Protein AF-0000000072905375 (afdb_homodimer)

pLDDT: mean 96.93, std 2.74, range [77.75, 98.88]

Secondary structure (DSSP, 8-state):
--EEEEEEE-SSEEEEEEEETT--EEEEEEEE--GGG-HHHHHHHHHHHHHHHHHHTT--GGGEEEEEEEESS-EETTTEE---SS----SSEEHHHHHHHHH-S-EEEEEHHHHHHHHHHHTSTTTT-SSEEEEEESSSEEEEEEETTEE---SSS-TT-GGGSBSBTT-SB-TTS-BSBHHHHHSHHHHHHHHHHHHHH---SHHHHHHTTS---HHHHHHHHHTT-HHHHHHHHHHHHHHHHHHHHHHHHH--SEEEEESGGGGGTHHHHHHHHHHGGGTS-HHHHTT-EEEE-SSGGGHHHHHHHHHHHHHHHT-/--EEEEEEE-SSEEEEEEEETT--EEEEEEEE--GGG-HHHHHHHHHHHHHHHHHHTT--GGGEEEEEEEESS-EETTTEE---SS----SSEEHHHHHHHHH-S-EEEEEHHHHHHHHHHHHSTTTT-SSEEEEEESSSEEEEEEETTEE---SSS-TT-GGGSBSBTT-SB-TTS-BSBHHHHHSHHHHHHHHHHHHHH---SHHHHHHTTS---HHHHHHHHHTT-HHHHHHHHHHHHHHHHHHHHHHHHH--SEEEEESGGGGGTHHHHHHHHHHGGGTS-HHHHTT-EEEE-SSGGGHHHHHHHHHHHHHHHT-

Radius of gyration: 26.28 Å; Cα contacts (8 Å, |Δi|>4): 1559; chains: 2; bounding box: 64×67×65 Å

Solvent-accessible surface area (backbone atoms only — not comparable to full-atom values): 30778 Å² total; per-residue (Å²): 122,54,28,23,27,6,28,22,49,41,81,61,44,26,39,37,30,33,23,39,87,87,67,48,77,74,49,72,52,76,44,74,31,57,46,88,69,30,65,69,56,32,45,49,50,53,46,52,51,50,52,50,52,37,50,74,68,71,48,60,70,84,36,44,63,28,26,9,32,12,32,60,35,27,26,36,93,32,30,28,30,51,42,48,80,83,44,90,55,72,59,62,34,57,53,24,60,57,46,24,72,73,65,74,38,60,44,35,37,35,28,32,46,41,17,27,31,43,13,24,34,68,77,31,69,38,45,89,60,40,27,36,38,24,37,36,29,26,77,44,35,40,25,15,36,27,47,90,65,37,75,44,42,42,67,65,16,45,20,16,38,49,23,51,21,54,56,36,78,78,43,53,72,26,96,86,73,42,43,7,19,35,22,36,49,52,7,33,51,19,37,16,50,52,50,48,59,50,44,74,78,52,64,88,45,59,52,45,64,73,35,70,95,51,84,62,43,39,65,51,39,52,53,28,25,76,71,64,25,64,68,33,37,53,51,50,53,53,32,31,44,52,43,12,46,51,54,17,36,52,36,23,37,45,13,34,40,33,37,32,38,27,48,68,57,48,69,58,40,62,77,48,52,55,45,24,65,59,47,20,66,73,45,33,54,68,72,52,56,62,81,47,43,81,41,63,50,69,51,66,92,47,17,28,25,48,3,5,16,47,52,20,52,53,55,62,70,73,104,123,55,30,24,27,6,27,22,52,41,80,63,41,26,38,38,31,34,24,39,86,86,66,50,77,77,47,72,52,74,44,73,30,58,48,88,70,30,65,70,55,30,44,49,51,53,44,52,51,49,51,51,52,38,51,73,68,71,47,59,71,84,36,44,63,28,27,10,33,12,33,61,33,28,26,37,95,34,31,27,30,50,42,48,81,82,44,91,54,70,60,63,35,57,53,23,60,58,47,24,71,72,65,73,37,59,43,33,35,34,28,32,45,40,16,26,30,42,14,24,35,69,76,30,67,38,46,92,60,40,27,36,39,23,36,36,28,26,77,43,34,39,24,15,38,28,48,90,65,35,75,44,41,42,67,64,16,46,20,15,38,50,24,50,21,54,55,35,78,79,43,51,71,25,96,87,72,41,44,8,20,34,22,37,48,52,6,34,49,20,38,17,50,54,50,48,60,49,43,74,78,53,62,88,45,57,51,43,65,73,35,68,94,49,83,62,45,38,66,50,39,51,54,28,26,76,72,64,24,64,70,32,39,52,51,50,53,54,32,32,46,50,43,12,46,53,52,18,35,51,37,24,36,44,13,34,40,31,37,33,36,28,48,69,58,48,71,60,39,63,76,48,54,53,45,24,63,59,49,20,65,74,45,32,55,69,72,53,56,64,80,47,42,79,40,63,51,68,50,66,91,48,17,28,25,47,3,6,16,46,51,20,52,54,55,62,69,73,105

Organism: NCBI:txid187101

Foldseek 3Di:
DAKFKFWEQDPFKIKIFIAHPLLDTQDIDMDTQPLVVDLLVSLQVVLVVNVVVCVVSVHDLVRYAEFFYAAQAFDPPQFFGQDHPRHPYDGRHRSQVSNCVRSVHGYGYAHLQQLLQLLCCRPWDNPPFQFEWEWAAELFIFIWTGHNNHTDLDDRRCPGVLQADAPDQQDPADPVGHHRGLRCCAHFNNLQVVLVVVCVPPCPWVLNVVQVPHRRTLVSLLVRVVVPIPSSLVSLLRNLLSVLQSVQVVCQVRLGLEYEYHYDNCVSPPSNQVSSLVNNCVHHDPVSNVNYYYYYIDCHPCSSRSSRRSVTVVVVVVD/DAKFKFWEQDPFKIKIFIAHPLLDTQDIDMDGQPLVVDLLVSLLVVLVVNVVVCVVSVHDLVRYAEFFYAAQAFDPPQFFGQDHPRHPYDGRHRSQVSNCVRSVHGYGYAHLQQLLQLLCCRPWDNPPFQFEWEWAAELFIFIWTGHNNHTDLDDRRCPGVLQADAPDQQDPADPVGHHRGLRCCAHFNNLQVVLVVVCVPPCPWDLNVVQVPHRHTLVSLLVRVVVPIPSSLVSLLRNLLSVLQSVQVVCQVRLGLEYEYHYDNCVSPPSNVVSSLVNNCVHHDVVSNVNYYYYYIDCHPCSSRSSRRSVTVVVVVVD

Nearest PDB structures (foldseek):
  2qm1-assembly1_B  TM=9.467E-01  e=9.592E-36  Enterococcus faecalis V583
  3vov-assembly1_C  TM=9.037E-01  e=4.361E-28  Thermus thermophilus HB8
  2yhy-assembly1_A  TM=8.481E-01  e=1.557E-27  Homo sapiens
  2yhw-assembly1_A-2  TM=8.463E-01  e=4.923E-27  Homo sapiens
  3eo3-assembly2_C-2  TM=8.867E-01  e=1.082E-24  Homo sapiens

Sequence (638 aa):
MKYYGGIDLGGTNTKIGLLDEKGTLILKTNIKTSSEEGYEITVKRICEVLIHEIEAAEISMEDVVSFGVGIPGPVVKKKIVKFFANFPWGKNLNLAKEFEKYLKKPVYLDNDVNVITLGEVWTGAAKGYTDVLGLAIGTGIGAGVVANGKLISGKVGAGGEIGHIKLVANGALCGCGQKGCFEAYASATGIAREAQSRLEVNKNNLLYEMVQDRKVEAKDVFDAAKKGDAFALDIVESVTDKMALGISNVLNITDSQVVVIGGGVALAGDILFDRIKKKMKAYVLPPVLEGLEIKPAILGNDAGIYGAAYLSMLEEENKMKYYGGIDLGGTNTKIGLLDEKGTLILKTNIKTSSEEGYEITVKRICEVLIHEIEAAEISMEDVVSFGVGIPGPVVKKKIVKFFANFPWGKNLNLAKEFEKYLKKPVYLDNDVNVITLGEVWTGAAKGYTDVLGLAIGTGIGAGVVANGKLISGKVGAGGEIGHIKLVANGALCGCGQKGCFEAYASATGIAREAQSRLEVNKNNLLYEMVQDRKVEAKDVFDAAKKGDAFALDIVESVTDKMALGISNVLNITDSQVVVIGGGVALAGDILFDRIKKKMKAYVLPPVLEGLEIKPAILGNDAGIYGAAYLSMLEEENK

Structure (mmCIF, N/CA/C/O backbone):
data_AF-0000000072905375-model_v1
#
loop_
_entity.id
_entity.type
_entity.pdbx_description
1 polymer Glucokinase
#
loop_
_atom_site.group_PDB
_atom_site.id
_atom_site.type_symbol
_atom_site.label_atom_id
_atom_site.label_alt_id
_atom_site.label_comp_id
_atom_site.label_asym_id
_atom_site.label_entity_id
_atom_site.label_seq_id
_atom_site.pdbx_PDB_ins_code
_atom_site.Cartn_x
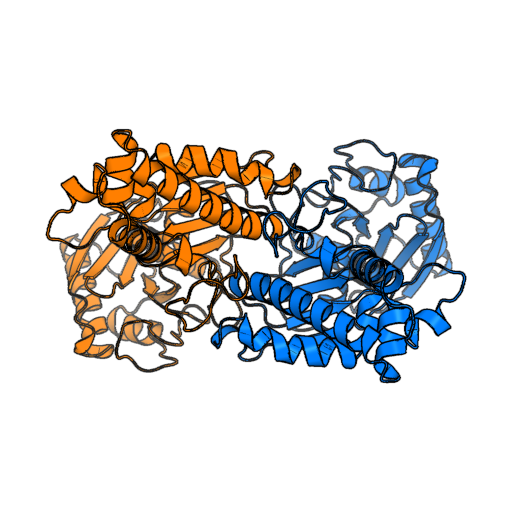_atom_site.Cartn_y
_atom_site.Cartn_z
_atom_site.occupancy
_atom_site.B_iso_or_equiv
_atom_site.auth_seq_id
_atom_site.auth_comp_id
_atom_site.auth_asym_id
_atom_site.auth_atom_id
_atom_site.pdbx_PDB_model_num
ATOM 1 N N . MET A 1 1 ? -28.266 -25.672 -5.695 1 89.19 1 MET A N 1
ATOM 2 C CA . MET A 1 1 ? -26.875 -25.375 -5.41 1 89.19 1 MET A CA 1
ATOM 3 C C . MET A 1 1 ? -26.328 -24.344 -6.391 1 89.19 1 MET A C 1
ATOM 5 O O . MET A 1 1 ? -26.734 -24.297 -7.551 1 89.19 1 MET A O 1
ATOM 9 N N . LYS A 1 2 ? -25.531 -23.344 -5.898 1 97.31 2 LYS A N 1
ATOM 10 C CA . LYS A 1 2 ? -24.953 -22.312 -6.758 1 97.31 2 LYS A CA 1
ATOM 11 C C . LYS A 1 2 ? -23.484 -22.609 -7.062 1 97.31 2 LYS A C 1
ATOM 13 O O . LYS A 1 2 ? -22.75 -23.062 -6.191 1 97.31 2 LYS A O 1
ATOM 18 N N . TYR A 1 3 ? -23.141 -22.422 -8.312 1 98.62 3 TYR A N 1
ATOM 19 C CA . TYR A 1 3 ? -21.766 -22.672 -8.742 1 98.62 3 TYR A CA 1
ATOM 20 C C . TYR A 1 3 ? -21.141 -21.406 -9.305 1 98.62 3 TYR A C 1
ATOM 22 O O . TYR A 1 3 ? -21.828 -20.516 -9.789 1 98.62 3 TYR A O 1
ATOM 30 N N . TYR A 1 4 ? -19.859 -21.375 -9.234 1 98.81 4 TYR A N 1
ATOM 31 C CA . TYR A 1 4 ? -19.047 -20.281 -9.75 1 98.81 4 TYR A CA 1
ATOM 32 C C . TYR A 1 4 ? -17.859 -20.812 -10.539 1 98.81 4 TYR A C 1
ATOM 34 O O . TYR A 1 4 ? -17.125 -21.688 -10.07 1 98.81 4 TYR A O 1
ATOM 42 N N . GLY A 1 5 ? -17.688 -20.297 -11.695 1 98.75 5 GLY A N 1
ATOM 43 C CA . GLY A 1 5 ? -16.578 -20.734 -12.539 1 98.75 5 GLY A CA 1
ATOM 44 C C . GLY A 1 5 ? -15.328 -19.906 -12.352 1 98.75 5 GLY A C 1
ATOM 45 O O . GLY A 1 5 ? -15.406 -18.688 -12.148 1 98.75 5 GLY A O 1
ATOM 46 N N . GLY A 1 6 ? -14.234 -20.562 -12.359 1 98.81 6 GLY A N 1
ATOM 47 C CA . GLY A 1 6 ? -12.938 -19.922 -12.266 1 98.81 6 GLY A CA 1
ATOM 48 C C . GLY A 1 6 ? -12.016 -20.266 -13.422 1 98.81 6 GLY A C 1
ATOM 49 O O . GLY A 1 6 ? -11.766 -21.438 -13.695 1 98.81 6 GLY A O 1
ATOM 50 N N . ILE A 1 7 ? -11.508 -19.234 -14.094 1 98.81 7 ILE A N 1
ATOM 51 C CA . ILE A 1 7 ? -10.57 -19.391 -15.211 1 98.81 7 ILE A CA 1
ATOM 52 C C . ILE A 1 7 ? -9.266 -18.672 -14.891 1 98.81 7 ILE A C 1
ATOM 54 O O . ILE A 1 7 ? -9.266 -17.469 -14.617 1 98.81 7 ILE A O 1
ATOM 58 N N . ASP A 1 8 ? -8.219 -19.391 -14.836 1 98.38 8 ASP A N 1
ATOM 59 C CA . ASP A 1 8 ? -6.867 -18.844 -14.68 1 98.38 8 ASP A CA 1
ATOM 60 C C . ASP A 1 8 ? -6.137 -18.812 -16.016 1 98.38 8 ASP A C 1
ATOM 62 O O . ASP A 1 8 ? -5.52 -19.797 -16.422 1 98.38 8 ASP A O 1
ATOM 66 N N . LEU A 1 9 ? -6.184 -17.688 -16.672 1 97.44 9 LEU A N 1
ATOM 67 C CA . LEU A 1 9 ? -5.629 -17.516 -18.016 1 97.44 9 LEU A CA 1
ATOM 68 C C . LEU A 1 9 ? -4.121 -17.297 -17.953 1 97.44 9 LEU A C 1
ATOM 70 O O . LEU A 1 9 ? -3.66 -16.188 -17.688 1 97.44 9 LEU A O 1
ATOM 74 N N . GLY A 1 10 ? -3.385 -18.359 -18.234 1 93.81 10 GLY A N 1
ATOM 75 C CA . GLY A 1 10 ? -1.934 -18.281 -18.25 1 93.81 10 GLY A CA 1
ATOM 76 C C . GLY A 1 10 ? -1.359 -18.109 -19.641 1 93.81 10 GLY A C 1
ATOM 77 O O . GLY A 1 10 ? -2.07 -18.266 -20.641 1 93.81 10 GLY A O 1
ATOM 78 N N . GLY A 1 11 ? -0.12 -17.797 -19.703 1 89.81 11 GLY A N 1
ATOM 79 C CA . GLY A 1 11 ? 0.541 -17.594 -20.984 1 89.81 11 GLY A CA 1
ATOM 80 C C . GLY A 1 11 ? 0.591 -18.844 -21.828 1 89.81 11 GLY A C 1
ATOM 81 O O . GLY A 1 11 ? 0.369 -18.797 -23.047 1 89.81 11 GLY A O 1
ATOM 82 N N . THR A 1 12 ? 0.852 -19.984 -21.234 1 91 12 THR A N 1
ATOM 83 C CA . THR A 1 12 ? 0.998 -21.25 -21.953 1 91 12 THR A CA 1
ATOM 84 C C . THR A 1 12 ? -0.234 -22.125 -21.75 1 91 12 THR A C 1
ATOM 86 O O . THR A 1 12 ? -0.741 -22.719 -22.703 1 91 12 THR A O 1
ATOM 89 N N . ASN A 1 13 ? -0.658 -22.188 -20.547 1 95.62 13 ASN A N 1
ATOM 90 C CA . ASN A 1 13 ? -1.812 -23.016 -20.203 1 95.62 13 ASN A CA 1
ATOM 91 C C . ASN A 1 13 ? -2.895 -22.203 -19.5 1 95.62 13 ASN A C 1
ATOM 93 O O . ASN A 1 13 ? -2.604 -21.188 -18.875 1 95.62 13 ASN A O 1
ATOM 97 N N . THR A 1 14 ? -4.062 -22.609 -19.672 1 97.88 14 THR A N 1
ATOM 98 C CA . THR A 1 14 ? -5.223 -22.062 -18.984 1 97.88 14 THR A CA 1
ATOM 99 C C . THR A 1 14 ? -5.898 -23.125 -18.125 1 97.88 14 THR A C 1
ATOM 101 O O . THR A 1 14 ? -6.215 -24.219 -18.609 1 97.88 14 THR A O 1
ATOM 104 N N . LYS A 1 15 ? -6.047 -22.797 -16.859 1 98.44 15 LYS A N 1
ATOM 105 C CA . LYS A 1 15 ? -6.746 -23.688 -15.945 1 98.44 15 LYS A CA 1
ATOM 106 C C . LYS A 1 15 ? -8.195 -23.25 -15.75 1 98.44 15 LYS A C 1
ATOM 108 O O . LYS A 1 15 ? -8.484 -22.062 -15.648 1 98.44 15 LYS A O 1
ATOM 113 N N . ILE A 1 16 ? -9.039 -24.203 -15.805 1 98.44 16 ILE A N 1
ATOM 114 C CA . ILE A 1 16 ? -10.477 -23.953 -15.734 1 98.44 16 ILE A CA 1
ATOM 115 C C . ILE A 1 16 ? -11.094 -24.828 -14.641 1 98.44 16 ILE A C 1
ATOM 117 O O . ILE A 1 16 ? -10.734 -26 -14.492 1 98.44 16 ILE A O 1
ATOM 121 N N . GLY A 1 17 ? -12 -24.188 -13.859 1 98.44 17 GLY A N 1
ATOM 122 C CA . GLY A 1 17 ? -12.68 -24.969 -12.836 1 98.44 17 GLY A CA 1
ATOM 123 C C . GLY A 1 17 ? -14.039 -24.422 -12.469 1 98.44 17 GLY A C 1
ATOM 124 O O . GLY A 1 17 ? -14.438 -23.344 -12.945 1 98.44 17 GLY A O 1
ATOM 125 N N . LEU A 1 18 ? -14.789 -25.219 -11.805 1 98.75 18 LEU A N 1
ATOM 126 C CA . LEU A 1 18 ? -16.094 -24.875 -11.258 1 98.75 18 LEU A CA 1
ATOM 127 C C . LEU A 1 18 ? -16.172 -25.203 -9.766 1 98.75 18 LEU A C 1
ATOM 129 O O . LEU A 1 18 ? -15.75 -26.297 -9.352 1 98.75 18 LEU A O 1
ATOM 133 N N . LEU A 1 19 ? -16.594 -24.234 -9 1 98.75 19 LEU A N 1
ATOM 134 C CA . LEU A 1 19 ? -16.688 -24.422 -7.562 1 98.75 19 LEU A CA 1
ATOM 135 C C . LEU A 1 19 ? -18.094 -24.141 -7.066 1 98.75 19 LEU A C 1
ATOM 137 O O . LEU A 1 19 ? -18.828 -23.359 -7.684 1 98.75 19 LEU A O 1
ATOM 141 N N . ASP A 1 20 ? -18.453 -24.75 -5.922 1 98.25 20 ASP A N 1
ATOM 142 C CA . ASP A 1 20 ? -19.719 -24.391 -5.293 1 98.25 20 ASP A CA 1
ATOM 143 C C . ASP A 1 20 ? -19.516 -23.25 -4.293 1 98.25 20 ASP A C 1
ATOM 145 O O . ASP A 1 20 ? -18.422 -22.703 -4.168 1 98.25 20 ASP A O 1
ATOM 149 N N . GLU A 1 21 ? -20.578 -22.828 -3.645 1 96.75 21 GLU A N 1
ATOM 150 C CA . GLU A 1 21 ? -20.578 -21.641 -2.787 1 96.75 21 GLU A CA 1
ATOM 151 C C . GLU A 1 21 ? -19.703 -21.859 -1.554 1 96.75 21 GLU A C 1
ATOM 153 O O . GLU A 1 21 ? -19.359 -20.891 -0.865 1 96.75 21 GLU A O 1
ATOM 158 N N . LYS A 1 22 ? -19.375 -23.125 -1.278 1 96.31 22 LYS A N 1
ATOM 159 C CA . LYS A 1 22 ? -18.562 -23.453 -0.106 1 96.31 22 LYS A CA 1
ATOM 160 C C . LYS A 1 22 ? -17.078 -23.562 -0.473 1 96.31 22 LYS A C 1
ATOM 162 O O . LYS A 1 22 ? -16.234 -23.734 0.402 1 96.31 22 LYS A O 1
ATOM 167 N N . GLY A 1 23 ? -16.766 -23.5 -1.81 1 97.69 23 GLY A N 1
ATOM 168 C CA . GLY A 1 23 ? -15.383 -23.578 -2.25 1 97.69 23 GLY A CA 1
ATOM 169 C C . GLY A 1 23 ? -14.945 -24.984 -2.609 1 97.69 23 GLY A C 1
ATOM 170 O O . GLY A 1 23 ? -13.75 -25.281 -2.689 1 97.69 23 GLY A O 1
ATOM 171 N N . THR A 1 24 ? -15.883 -25.859 -2.734 1 97.56 24 THR A N 1
ATOM 172 C CA . THR A 1 24 ? -15.562 -27.203 -3.184 1 97.56 24 THR A CA 1
ATOM 173 C C . THR A 1 24 ? -15.336 -27.234 -4.691 1 97.56 24 THR A C 1
ATOM 175 O O . THR A 1 24 ? -16.188 -26.797 -5.465 1 97.56 24 THR A O 1
ATOM 178 N N . LEU A 1 25 ? -14.227 -27.781 -5.09 1 98 25 LEU A N 1
ATOM 179 C CA . LEU A 1 25 ? -13.898 -27.906 -6.504 1 98 25 LEU A CA 1
ATOM 180 C C . LEU A 1 25 ? -14.68 -29.062 -7.141 1 98 25 LEU A C 1
ATOM 182 O O . LEU A 1 25 ? -14.5 -30.219 -6.766 1 98 25 LEU A O 1
ATOM 186 N N . ILE A 1 26 ? -15.539 -28.766 -8.07 1 98.06 26 ILE A N 1
ATOM 187 C CA . ILE A 1 26 ? -16.438 -29.734 -8.68 1 98.06 26 ILE A CA 1
ATOM 188 C C . ILE A 1 26 ? -15.781 -30.344 -9.922 1 98.06 26 ILE A C 1
ATOM 190 O O . ILE A 1 26 ? -15.914 -31.547 -10.172 1 98.06 26 ILE A O 1
ATOM 194 N N . LEU A 1 27 ? -15.141 -29.547 -10.703 1 97.62 27 LEU A N 1
ATOM 195 C CA . LEU A 1 27 ? -14.406 -30 -11.875 1 97.62 27 LEU A CA 1
ATOM 196 C C . LEU A 1 27 ? -13.219 -29.094 -12.164 1 97.62 27 LEU A C 1
ATOM 198 O O . LEU A 1 27 ? -13.188 -27.953 -11.703 1 97.62 27 LEU A O 1
ATOM 202 N N . LYS A 1 28 ? -12.328 -29.609 -12.797 1 98 28 LYS A N 1
ATOM 203 C CA . LYS A 1 28 ? -11.133 -28.891 -13.219 1 98 28 LYS A CA 1
ATOM 204 C C . LYS A 1 28 ? -10.555 -29.484 -14.508 1 98 28 LYS A C 1
ATOM 206 O O . LYS A 1 28 ? -10.594 -30.688 -14.711 1 98 28 LYS A O 1
ATOM 211 N N . THR A 1 29 ? -10.07 -28.656 -15.328 1 97.62 29 THR A N 1
ATOM 212 C CA . THR A 1 29 ? -9.375 -29.078 -16.547 1 97.62 29 THR A CA 1
ATOM 213 C C . THR A 1 29 ? -8.312 -28.047 -16.922 1 97.62 29 THR A C 1
ATOM 215 O O . THR A 1 29 ? -8.234 -26.969 -16.344 1 97.62 29 THR A O 1
ATOM 218 N N . ASN A 1 30 ? -7.41 -28.469 -17.719 1 97.81 30 ASN A N 1
ATOM 219 C CA . ASN A 1 30 ? -6.301 -27.656 -18.203 1 97.81 30 ASN A CA 1
ATOM 220 C C . ASN A 1 30 ? -6.152 -27.766 -19.719 1 97.81 30 ASN A C 1
ATOM 222 O O . ASN A 1 30 ? -6.164 -28.859 -20.266 1 97.81 30 ASN A O 1
ATOM 226 N N . ILE A 1 31 ? -6.062 -26.625 -20.344 1 97.88 31 ILE A N 1
ATOM 227 C CA . ILE A 1 31 ? -5.906 -26.625 -21.797 1 97.88 31 ILE A CA 1
ATOM 228 C C . ILE A 1 31 ? -4.762 -25.688 -22.188 1 97.88 31 ILE A C 1
ATOM 230 O O . ILE A 1 31 ? -4.348 -24.844 -21.406 1 97.88 31 ILE A O 1
ATOM 234 N N . LYS A 1 32 ? -4.27 -25.844 -23.391 1 97.44 32 LYS A N 1
ATOM 235 C CA . LYS A 1 32 ? -3.307 -24.891 -23.938 1 97.44 32 LYS A CA 1
ATOM 236 C C . LYS A 1 32 ? -3.967 -23.531 -24.203 1 97.44 32 LYS A C 1
ATOM 238 O O . LYS A 1 32 ? -5.098 -23.484 -24.688 1 97.44 32 LYS A O 1
ATOM 243 N N . THR A 1 33 ? -3.365 -22.453 -23.875 1 95.75 33 THR A N 1
ATOM 244 C CA . THR A 1 33 ? -3.938 -21.125 -24.062 1 95.75 33 THR A CA 1
ATOM 245 C C . THR A 1 33 ? -4.031 -20.797 -25.547 1 95.75 33 THR A C 1
ATOM 247 O O . THR A 1 33 ? -5.082 -20.344 -26.016 1 95.75 33 THR A O 1
ATOM 250 N N . SER A 1 34 ? -2.953 -21.031 -26.344 1 95.31 34 SER A N 1
ATOM 251 C CA . SER A 1 34 ? -2.855 -20.75 -27.766 1 95.31 34 SER A CA 1
ATOM 252 C C . SER A 1 34 ? -3.268 -19.312 -28.078 1 95.31 34 SER A C 1
ATOM 254 O O . SER A 1 34 ? -4.113 -19.094 -28.953 1 95.31 34 SER A O 1
ATOM 256 N N . SER A 1 35 ? -2.643 -18.391 -27.344 1 94.12 35 SER A N 1
ATOM 257 C CA . SER A 1 35 ? -3.016 -16.984 -27.453 1 94.12 35 SER A CA 1
ATOM 258 C C . SER A 1 35 ? -2.693 -16.438 -28.844 1 94.12 35 SER A C 1
ATOM 260 O O . SER A 1 35 ? -3.26 -15.43 -29.25 1 94.12 35 SER A O 1
ATOM 262 N N . GLU A 1 36 ? -1.803 -17.078 -29.484 1 94.62 36 GLU A N 1
ATOM 263 C CA . GLU A 1 36 ? -1.377 -16.656 -30.812 1 94.62 36 GLU A CA 1
ATOM 264 C C . GLU A 1 36 ? -2.535 -16.688 -31.797 1 94.62 36 GLU A C 1
ATOM 266 O O . GLU A 1 36 ? -2.484 -16.047 -32.844 1 94.62 36 GLU A O 1
ATOM 271 N N . GLU A 1 37 ? -3.553 -17.406 -31.5 1 96.38 37 GLU A N 1
ATOM 272 C CA . GLU A 1 37 ? -4.699 -17.531 -32.375 1 96.38 37 GLU A CA 1
ATOM 273 C C . GLU A 1 37 ? -5.629 -16.328 -32.281 1 96.38 37 GLU A C 1
ATOM 275 O O . GLU A 1 37 ? -6.594 -16.203 -33.031 1 96.38 37 GLU A O 1
ATOM 280 N N . GLY A 1 38 ? -5.344 -15.453 -31.328 1 96.38 38 GLY A N 1
ATOM 281 C CA . GLY A 1 38 ? -6.195 -14.305 -31.094 1 96.38 38 GLY A CA 1
ATOM 282 C C . GLY A 1 38 ? -7.145 -14.492 -29.922 1 96.38 38 GLY A C 1
ATOM 283 O O . GLY A 1 38 ? -7.469 -15.625 -29.562 1 96.38 38 GLY A O 1
ATOM 284 N N . TYR A 1 39 ? -7.637 -13.344 -29.359 1 97.25 39 TYR A N 1
ATOM 285 C CA . TYR A 1 39 ? -8.406 -13.438 -28.125 1 97.25 39 TYR A CA 1
ATOM 286 C C . TYR A 1 39 ? -9.781 -14.031 -28.375 1 97.25 39 TYR A C 1
ATOM 288 O O . TYR A 1 39 ? -10.305 -14.789 -27.547 1 97.25 39 TYR A O 1
ATOM 296 N N . GLU A 1 40 ? -10.406 -13.758 -29.531 1 97.94 40 GLU A N 1
ATOM 297 C CA . GLU A 1 40 ? -11.742 -14.266 -29.828 1 97.94 40 GLU A CA 1
ATOM 298 C C . GLU A 1 40 ? -11.75 -15.797 -29.875 1 97.94 40 GLU A C 1
ATOM 300 O O . GLU A 1 40 ? -12.602 -16.438 -29.266 1 97.94 40 GLU A O 1
ATOM 305 N N . ILE A 1 41 ? -10.781 -16.297 -30.609 1 98.06 41 ILE A N 1
ATOM 306 C CA . ILE A 1 41 ? -10.68 -17.734 -30.781 1 98.06 41 ILE A CA 1
ATOM 307 C C . ILE A 1 41 ? -10.336 -18.391 -29.438 1 98.06 41 ILE A C 1
ATOM 309 O O . ILE A 1 41 ? -10.914 -19.422 -29.078 1 98.06 41 ILE A O 1
ATOM 313 N N . THR A 1 42 ? -9.398 -17.844 -28.75 1 98.06 42 THR A N 1
ATOM 314 C CA . THR A 1 42 ? -8.961 -18.375 -27.469 1 98.06 42 THR A CA 1
ATOM 315 C C . THR A 1 42 ? -10.117 -18.406 -26.469 1 98.06 42 THR A C 1
ATOM 317 O O . THR A 1 42 ? -10.367 -19.438 -25.828 1 98.06 42 THR A O 1
ATOM 320 N N . VAL A 1 43 ? -10.844 -17.312 -26.375 1 98.44 43 VAL A N 1
ATOM 321 C CA . VAL A 1 43 ? -11.953 -17.203 -25.438 1 98.44 43 VAL A CA 1
ATOM 322 C C . VAL A 1 43 ? -13.047 -18.203 -25.812 1 98.44 43 VAL A C 1
ATOM 324 O O . VAL A 1 43 ? -13.602 -18.875 -24.938 1 98.44 43 VAL A O 1
ATOM 327 N N . LYS A 1 44 ? -13.359 -18.266 -27.062 1 98.56 44 LYS A N 1
ATOM 328 C CA . LYS A 1 44 ? -14.359 -19.219 -27.531 1 98.56 44 LYS A CA 1
ATOM 329 C C . LYS A 1 44 ? -14 -20.641 -27.125 1 98.56 44 LYS A C 1
ATOM 331 O O . LYS A 1 44 ? -14.836 -21.375 -26.609 1 98.56 44 LYS A O 1
ATOM 336 N N . ARG A 1 45 ? -12.789 -20.969 -27.375 1 98.44 45 ARG A N 1
ATOM 337 C CA . ARG A 1 45 ? -12.32 -22.312 -27.062 1 98.44 45 ARG A CA 1
ATOM 338 C C . ARG A 1 45 ? -12.43 -22.594 -25.562 1 98.44 45 ARG A C 1
ATOM 340 O O . ARG A 1 45 ? -12.906 -23.656 -25.156 1 98.44 45 ARG A O 1
ATOM 347 N N . ILE A 1 46 ? -11.977 -21.672 -24.75 1 98.5 46 ILE A N 1
ATOM 348 C CA . ILE A 1 46 ? -12.039 -21.797 -23.297 1 98.5 46 ILE A CA 1
ATOM 349 C C . ILE A 1 46 ? -13.484 -22.016 -22.859 1 98.5 46 ILE A C 1
ATOM 351 O O . ILE A 1 46 ? -13.781 -22.906 -22.078 1 98.5 46 ILE A O 1
ATOM 355 N N . CYS A 1 47 ? -14.359 -21.219 -23.406 1 98.62 47 CYS A N 1
ATOM 356 C CA . CYS A 1 47 ? -15.773 -21.297 -23.047 1 98.62 47 CYS A CA 1
ATOM 357 C C . CYS A 1 47 ? -16.375 -22.625 -23.469 1 98.62 47 CYS A C 1
ATOM 359 O O . CYS A 1 47 ? -17.141 -23.219 -22.703 1 98.62 47 CYS A O 1
ATOM 361 N N . GLU A 1 48 ? -16.047 -23.047 -24.656 1 98.44 48 GLU A N 1
ATOM 362 C CA . GLU A 1 48 ? -16.578 -24.312 -25.156 1 98.44 48 GLU A CA 1
ATOM 363 C C . GLU A 1 48 ? -16.156 -25.469 -24.266 1 98.44 48 GLU A C 1
ATOM 365 O O . GLU A 1 48 ? -16.953 -26.359 -23.969 1 98.44 48 GLU A O 1
ATOM 370 N N . VAL A 1 49 ? -14.914 -25.453 -23.891 1 98.19 49 VAL A N 1
ATOM 371 C CA . VAL A 1 49 ? -14.398 -26.5 -23.016 1 98.19 49 VAL A CA 1
ATOM 372 C C . VAL A 1 49 ? -15.117 -26.438 -21.672 1 98.19 49 VAL A C 1
ATOM 374 O O . VAL A 1 49 ? -15.516 -27.484 -21.141 1 98.19 49 VAL A O 1
ATOM 377 N N . LEU A 1 50 ? -15.242 -25.297 -21.141 1 98 50 LEU A N 1
ATOM 378 C CA . LEU A 1 50 ? -15.891 -25.109 -19.844 1 98 50 LEU A CA 1
ATOM 379 C C . LEU A 1 50 ? -17.344 -25.594 -19.891 1 98 50 LEU A C 1
ATOM 381 O O . LEU A 1 50 ? -17.781 -26.312 -19 1 98 50 LEU A O 1
ATOM 385 N N . ILE A 1 51 ? -18.078 -25.234 -20.906 1 98.06 51 ILE A N 1
ATOM 386 C CA . ILE A 1 51 ? -19.469 -25.641 -21.047 1 98.06 51 ILE A CA 1
ATOM 387 C C . ILE A 1 51 ? -19.562 -27.156 -21.188 1 98.06 51 ILE A C 1
ATOM 389 O O . ILE A 1 51 ? -20.406 -27.797 -20.547 1 98.06 51 ILE A O 1
ATOM 393 N N . HIS A 1 52 ? -18.656 -27.656 -22.016 1 98.06 52 HIS A N 1
ATOM 394 C CA . HIS A 1 52 ? -18.625 -29.109 -22.203 1 98.06 52 HIS A CA 1
ATOM 395 C C . HIS A 1 52 ? -18.406 -29.828 -20.875 1 98.06 52 HIS A C 1
ATOM 397 O O . HIS A 1 52 ? -19.078 -30.812 -20.578 1 98.06 52 HIS A O 1
ATOM 403 N N . GLU A 1 53 ? -17.453 -29.344 -20.062 1 97.94 53 GLU A N 1
ATOM 404 C CA . GLU A 1 53 ? -17.141 -29.969 -18.781 1 97.94 53 GLU A CA 1
ATOM 405 C C . GLU A 1 53 ? -18.312 -29.844 -17.797 1 97.94 53 GLU A C 1
ATOM 407 O O . GLU A 1 53 ? -18.562 -30.75 -17 1 97.94 53 GLU A O 1
ATOM 412 N N . ILE A 1 54 ? -18.953 -28.75 -17.797 1 97.88 54 ILE A N 1
ATOM 413 C CA . ILE A 1 54 ? -20.125 -28.531 -16.938 1 97.88 54 ILE A CA 1
ATOM 414 C C . ILE A 1 54 ? -21.219 -29.531 -17.297 1 97.88 54 ILE A C 1
ATOM 416 O O . ILE A 1 54 ? -21.797 -30.156 -16.422 1 97.88 54 ILE A O 1
ATOM 420 N N . GLU A 1 55 ? -21.469 -29.656 -18.578 1 97.38 55 GLU A N 1
ATOM 421 C CA . GLU A 1 55 ? -22.453 -30.609 -19.047 1 97.38 55 GLU A CA 1
ATOM 422 C C . GLU A 1 55 ? -22.078 -32.031 -18.672 1 97.38 55 GLU A C 1
ATOM 424 O O . GLU A 1 55 ? -22.922 -32.812 -18.234 1 97.38 55 GLU A O 1
ATOM 429 N N . ALA A 1 56 ? -20.844 -32.344 -18.875 1 97.31 56 ALA A N 1
ATOM 430 C CA . ALA A 1 56 ? -20.344 -33.688 -18.562 1 97.31 56 ALA A CA 1
ATOM 431 C C . ALA A 1 56 ? -20.516 -34 -17.078 1 97.31 56 ALA A C 1
ATOM 433 O O . ALA A 1 56 ? -20.719 -35.156 -16.719 1 97.31 56 ALA A O 1
ATOM 434 N N . ALA A 1 57 ? -20.484 -33 -16.234 1 96.62 57 ALA A N 1
ATOM 435 C CA . ALA A 1 57 ? -20.641 -33.156 -14.797 1 96.62 57 ALA A CA 1
ATOM 436 C C . ALA A 1 57 ? -22.125 -33.156 -14.406 1 96.62 57 ALA A C 1
ATOM 438 O O . ALA A 1 57 ? -22.453 -33.219 -13.219 1 96.62 57 ALA A O 1
ATOM 439 N N . GLU A 1 58 ? -22.969 -33.062 -15.398 1 97.12 58 GLU A N 1
ATOM 440 C CA . GLU A 1 58 ? -24.422 -33.062 -15.211 1 97.12 58 GLU A CA 1
ATOM 441 C C . GLU A 1 58 ? -24.891 -31.906 -14.344 1 97.12 58 GLU A C 1
ATOM 443 O O . GLU A 1 58 ? -25.766 -32.062 -13.492 1 97.12 58 GLU A O 1
ATOM 448 N N . ILE A 1 59 ? -24.266 -30.859 -14.5 1 97.38 59 ILE A N 1
ATOM 449 C CA . ILE A 1 59 ? -24.656 -29.609 -13.859 1 97.38 59 ILE A CA 1
ATOM 450 C C . ILE A 1 59 ? -25.375 -28.719 -14.875 1 97.38 59 ILE A C 1
ATOM 452 O O . ILE A 1 59 ? -24.922 -28.578 -16.016 1 97.38 59 ILE A O 1
ATOM 456 N N . SER A 1 60 ? -26.484 -28.141 -14.469 1 97.31 60 SER A N 1
ATOM 457 C CA . SER A 1 60 ? -27.203 -27.203 -15.336 1 97.31 60 SER A CA 1
ATOM 458 C C . SER A 1 60 ? -26.531 -25.844 -15.344 1 97.31 60 SER A C 1
ATOM 460 O O . SER A 1 60 ? -26.156 -25.328 -14.289 1 97.31 60 SER A O 1
ATOM 462 N N . MET A 1 61 ? -26.438 -25.266 -16.453 1 97 61 MET A N 1
ATOM 463 C CA . MET A 1 61 ? -25.891 -23.922 -16.562 1 97 61 MET A CA 1
ATOM 464 C C . MET A 1 61 ? -26.734 -22.922 -15.766 1 97 61 MET A C 1
ATOM 466 O O . MET A 1 61 ? -26.234 -21.875 -15.359 1 97 61 MET A O 1
ATOM 470 N N . GLU A 1 62 ? -27.938 -23.266 -15.547 1 97.12 62 GLU A N 1
ATOM 471 C CA . GLU A 1 62 ? -28.812 -22.391 -14.766 1 97.12 62 GLU A CA 1
ATOM 472 C C . GLU A 1 62 ? -28.344 -22.281 -13.32 1 97.12 62 GLU A C 1
ATOM 474 O O . GLU A 1 62 ? -28.594 -21.266 -12.656 1 97.12 62 GLU A O 1
ATOM 479 N N . ASP A 1 63 ? -27.609 -23.266 -12.898 1 98 63 ASP A N 1
ATOM 480 C CA . ASP A 1 63 ? -27.125 -23.297 -11.523 1 98 63 ASP A CA 1
ATOM 481 C C . ASP A 1 63 ? -25.781 -22.578 -11.398 1 98 63 ASP A C 1
ATOM 483 O O . ASP A 1 63 ? -25.297 -22.359 -10.289 1 98 63 ASP A O 1
ATOM 487 N N . VAL A 1 64 ? -25.188 -22.188 -12.508 1 98.56 64 VAL A N 1
ATOM 488 C CA . VAL A 1 64 ? -23.953 -21.422 -12.5 1 98.56 64 VAL A CA 1
ATOM 489 C C . VAL A 1 64 ? -24.266 -19.922 -12.453 1 98.56 64 VAL A C 1
ATOM 491 O O . VAL A 1 64 ? -24.984 -19.406 -13.32 1 98.56 64 VAL A O 1
ATOM 494 N N . VAL A 1 65 ? -23.75 -19.234 -11.477 1 98.62 65 VAL A N 1
ATOM 495 C CA . VAL A 1 65 ? -24.141 -17.859 -11.219 1 98.62 65 VAL A CA 1
ATOM 496 C C . VAL A 1 65 ? -23.266 -16.906 -12.031 1 98.62 65 VAL A C 1
ATOM 498 O O . VAL A 1 65 ? -23.766 -15.969 -12.656 1 98.62 65 VAL A O 1
ATOM 501 N N . SER A 1 66 ? -22.016 -17.109 -12.031 1 98.81 66 SER A N 1
ATOM 502 C CA . SER A 1 66 ? -21.078 -16.203 -12.672 1 98.81 66 SER A CA 1
ATOM 503 C C . SER A 1 66 ? -19.703 -16.859 -12.852 1 98.81 66 SER A C 1
ATOM 505 O O . SER A 1 66 ? -19.469 -17.953 -12.344 1 98.81 66 SER A O 1
ATOM 507 N N . PHE A 1 67 ? -18.859 -16.234 -13.617 1 98.88 67 PHE A N 1
ATOM 508 C CA . PHE A 1 67 ? -17.5 -16.688 -13.875 1 98.88 67 PHE A CA 1
ATOM 509 C C . PHE A 1 67 ? -16.484 -15.602 -13.562 1 98.88 67 PHE A C 1
ATOM 511 O O . PHE A 1 67 ? -16.766 -14.414 -13.75 1 98.88 67 PHE A O 1
ATOM 518 N N . GLY A 1 68 ? -15.391 -16 -13.008 1 98.88 68 GLY A N 1
ATOM 519 C CA . GLY A 1 68 ? -14.242 -15.133 -12.852 1 98.88 68 GLY A CA 1
ATOM 520 C C . GLY A 1 68 ? -13.047 -15.555 -13.688 1 98.88 68 GLY A C 1
ATOM 521 O O . GLY A 1 68 ? -12.883 -16.734 -13.992 1 98.88 68 GLY A O 1
ATOM 522 N N . VAL A 1 69 ? -12.227 -14.602 -14.078 1 98.88 69 VAL A N 1
ATOM 523 C CA . VAL A 1 69 ? -11.047 -14.875 -14.891 1 98.88 69 VAL A CA 1
ATOM 524 C C . VAL A 1 69 ? -9.844 -14.109 -14.336 1 98.88 69 VAL A C 1
ATOM 526 O O . VAL A 1 69 ? -9.922 -12.891 -14.133 1 98.88 69 VAL A O 1
ATOM 529 N N . GLY A 1 70 ? -8.75 -14.781 -14.023 1 98.19 70 GLY A N 1
ATOM 530 C CA . GLY A 1 70 ? -7.469 -14.148 -13.75 1 98.19 70 GLY A CA 1
ATOM 531 C C . GLY A 1 70 ? -6.684 -13.82 -15 1 98.19 70 GLY A C 1
ATOM 532 O O . GLY A 1 70 ? -6.461 -14.688 -15.844 1 98.19 70 GLY A O 1
ATOM 533 N N . ILE A 1 71 ? -6.258 -12.602 -15.125 1 96.94 71 ILE A N 1
ATOM 534 C CA . ILE A 1 71 ? -5.656 -12.078 -16.344 1 96.94 71 ILE A CA 1
ATOM 535 C C . ILE A 1 71 ? -4.199 -11.703 -16.094 1 96.94 71 ILE A C 1
ATOM 537 O O . ILE A 1 71 ? -3.887 -11.031 -15.109 1 96.94 71 ILE A O 1
ATOM 541 N N . PRO A 1 72 ? -3.252 -12.164 -16.938 1 93.56 72 PRO A N 1
ATOM 542 C CA . PRO A 1 72 ? -1.883 -11.648 -16.828 1 93.56 72 PRO A CA 1
ATOM 543 C C . PRO A 1 72 ? -1.755 -10.203 -17.312 1 93.56 72 PRO A C 1
ATOM 545 O O . PRO A 1 72 ? -1.137 -9.953 -18.344 1 93.56 72 PRO A O 1
ATOM 548 N N . GLY A 1 73 ? -2.219 -9.273 -16.562 1 92.81 73 GLY A N 1
ATOM 549 C CA . GLY A 1 73 ? -2.199 -7.859 -16.891 1 92.81 73 GLY A CA 1
ATOM 550 C C . GLY A 1 73 ? -3.148 -7.035 -16.031 1 92.81 73 GLY A C 1
ATOM 551 O O . GLY A 1 73 ? -3.893 -7.582 -15.219 1 92.81 73 GLY A O 1
ATOM 552 N N . PRO A 1 74 ? -3.037 -5.742 -16.234 1 95.44 74 PRO A N 1
ATOM 553 C CA . PRO A 1 74 ? -3.914 -4.848 -15.477 1 95.44 74 PRO A CA 1
ATOM 554 C C . PRO A 1 74 ? -5.359 -4.887 -15.961 1 95.44 74 PRO A C 1
ATOM 556 O O . PRO A 1 74 ? -5.605 -4.902 -17.172 1 95.44 74 PRO A O 1
ATOM 559 N N . VAL A 1 75 ? -6.273 -4.93 -15.031 1 97.25 75 VAL A N 1
ATOM 560 C CA . VAL A 1 75 ? -7.699 -4.988 -15.344 1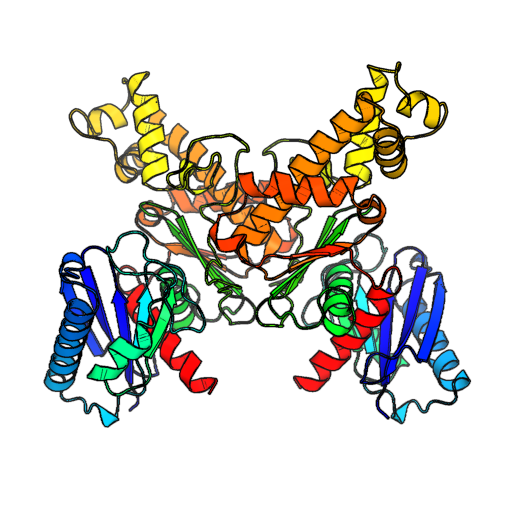 97.25 75 VAL A CA 1
ATOM 561 C C . VAL A 1 75 ? -8.414 -3.814 -14.68 1 97.25 75 VAL A C 1
ATOM 563 O O . VAL A 1 75 ? -8.148 -3.48 -13.523 1 97.25 75 VAL A O 1
ATOM 566 N N . VAL A 1 76 ? -9.289 -3.162 -15.453 1 96.12 76 VAL A N 1
ATOM 567 C CA . VAL A 1 76 ? -10.086 -2.07 -14.906 1 96.12 76 VAL A CA 1
ATOM 568 C C . VAL A 1 76 ? -11.562 -2.451 -14.922 1 96.12 76 VAL A C 1
ATOM 570 O O . VAL A 1 76 ? -12.023 -3.137 -15.836 1 96.12 76 VAL A O 1
ATOM 573 N N . LYS A 1 77 ? -12.266 -2.068 -13.852 1 95.19 77 LYS A N 1
ATOM 574 C CA . LYS A 1 77 ? -13.703 -2.24 -13.695 1 95.19 77 LYS A CA 1
ATOM 575 C C . LYS A 1 77 ? -14.094 -3.715 -13.766 1 95.19 77 LYS A C 1
ATOM 577 O O . LYS A 1 77 ? -15.211 -4.047 -14.164 1 95.19 77 LYS A O 1
ATOM 582 N N . LYS A 1 78 ? -13.133 -4.59 -13.57 1 97.75 78 LYS A N 1
ATOM 583 C CA . LYS A 1 78 ? -13.32 -6.039 -13.562 1 97.75 78 LYS A CA 1
ATOM 584 C C . LYS A 1 78 ? -13.766 -6.543 -14.93 1 97.75 78 LYS A C 1
ATOM 586 O O . LYS A 1 78 ? -14.359 -7.621 -15.039 1 97.75 78 LYS A O 1
ATOM 591 N N . LYS A 1 79 ? -13.445 -5.773 -15.992 1 98.12 79 LYS A N 1
ATOM 592 C CA . LYS A 1 79 ? -13.977 -6.156 -17.297 1 98.12 79 LYS A CA 1
ATOM 593 C C . LYS A 1 79 ? -12.93 -5.934 -18.391 1 98.12 79 LYS A C 1
ATOM 595 O O . LYS A 1 79 ? -12.844 -6.723 -19.344 1 98.12 79 LYS A O 1
ATOM 600 N N . ILE A 1 80 ? -12.203 -4.816 -18.25 1 98.12 80 ILE A N 1
ATOM 601 C CA . ILE A 1 80 ? -11.367 -4.332 -19.344 1 98.12 80 ILE A CA 1
ATOM 602 C C . ILE A 1 80 ? -9.898 -4.609 -19.031 1 98.12 80 ILE A C 1
ATOM 604 O O . ILE A 1 80 ? -9.398 -4.23 -17.969 1 98.12 80 ILE A O 1
ATOM 608 N N . VAL A 1 81 ? -9.258 -5.25 -19.953 1 97.56 81 VAL A N 1
ATOM 609 C CA . VAL A 1 81 ? -7.82 -5.488 -19.844 1 97.56 81 VAL A CA 1
ATOM 610 C C . VAL A 1 81 ? -7.055 -4.371 -20.562 1 97.56 81 VAL A C 1
ATOM 612 O O . VAL A 1 81 ? -7.203 -4.188 -21.766 1 97.56 81 VAL A O 1
ATOM 615 N N . LYS A 1 82 ? -6.277 -3.637 -19.859 1 95.88 82 LYS A N 1
ATOM 616 C CA . LYS A 1 82 ? -5.57 -2.498 -20.438 1 95.88 82 LYS A CA 1
ATOM 617 C C . LYS A 1 82 ? -4.512 -2.957 -21.438 1 95.88 82 LYS A C 1
ATOM 619 O O . LYS A 1 82 ? -4.383 -2.383 -22.516 1 95.88 82 LYS A O 1
ATOM 624 N N . PHE A 1 83 ? -3.738 -3.945 -21.031 1 92.81 83 PHE A N 1
ATOM 625 C CA . PHE A 1 83 ? -2.762 -4.602 -21.906 1 92.81 83 PHE A CA 1
ATOM 626 C C . PHE A 1 83 ? -2.363 -5.961 -21.328 1 92.81 83 PHE A C 1
ATOM 628 O O . PHE A 1 83 ? -2.646 -6.262 -20.172 1 92.81 83 PHE A O 1
ATOM 635 N N . PHE A 1 84 ? -1.79 -6.727 -22.219 1 90.38 84 PHE A N 1
ATOM 636 C CA . PHE A 1 84 ? -1.319 -8.055 -21.828 1 90.38 84 PHE A CA 1
ATOM 637 C C . PHE A 1 84 ? 0.204 -8.102 -21.828 1 90.38 84 PHE A C 1
ATOM 639 O O . PHE A 1 84 ? 0.854 -7.547 -22.703 1 90.38 84 PHE A O 1
ATOM 646 N N . ALA A 1 85 ? 0.818 -8.625 -20.828 1 77.75 85 ALA A N 1
ATOM 647 C CA . ALA A 1 85 ? 2.271 -8.711 -20.719 1 77.75 85 ALA A CA 1
ATOM 648 C C . ALA A 1 85 ? 2.855 -9.617 -21.797 1 77.75 85 ALA A C 1
ATOM 650 O O . ALA A 1 85 ? 3.898 -9.312 -22.375 1 77.75 85 ALA A O 1
ATOM 651 N N . ASN A 1 86 ? 2.072 -10.75 -22.125 1 81.62 86 ASN A N 1
ATOM 652 C CA . ASN A 1 86 ? 2.699 -11.75 -22.984 1 81.62 86 ASN A CA 1
ATOM 653 C C . ASN A 1 86 ? 1.744 -12.242 -24.062 1 81.62 86 ASN A C 1
ATOM 655 O O . ASN A 1 86 ? 1.896 -13.352 -24.578 1 81.62 86 ASN A O 1
ATOM 659 N N . PHE A 1 87 ? 0.716 -11.57 -24.297 1 91.31 87 PHE A N 1
ATOM 660 C CA . PHE A 1 87 ? -0.23 -11.938 -25.344 1 91.31 87 PHE A CA 1
ATOM 661 C C . PHE A 1 87 ? -0.246 -10.891 -26.453 1 91.31 87 PHE A C 1
ATOM 663 O O . PHE A 1 87 ? -0.157 -9.695 -26.188 1 91.31 87 PHE A O 1
ATOM 670 N N . PRO A 1 88 ? -0.279 -11.383 -27.672 1 93 88 PRO A N 1
ATOM 671 C CA . PRO A 1 88 ? -0.421 -10.438 -28.781 1 93 88 PRO A CA 1
ATOM 672 C C . PRO A 1 88 ? -1.857 -9.945 -28.953 1 93 88 PRO A C 1
ATOM 674 O O . PRO A 1 88 ? -2.391 -9.977 -30.062 1 93 88 PRO A O 1
ATOM 677 N N . TRP A 1 89 ? -2.43 -9.531 -27.922 1 95.31 89 TRP A N 1
ATOM 678 C CA . TRP A 1 89 ? -3.805 -9.047 -27.953 1 95.31 89 TRP A CA 1
ATOM 679 C C . TRP A 1 89 ? -3.85 -7.523 -27.859 1 95.31 89 TRP A C 1
ATOM 681 O O . TRP A 1 89 ? -2.873 -6.895 -27.438 1 95.31 89 TRP A O 1
ATOM 691 N N . GLY A 1 90 ? -4.816 -6.832 -28.359 1 92.69 90 GLY A N 1
ATOM 692 C CA . GLY A 1 90 ? -4.969 -5.387 -28.344 1 92.69 90 GLY A CA 1
ATOM 693 C C . GLY A 1 90 ? -5.086 -4.809 -26.953 1 92.69 90 GLY A C 1
ATOM 694 O O . GLY A 1 90 ? -5.066 -5.547 -25.953 1 92.69 90 GLY A O 1
ATOM 695 N N . LYS A 1 91 ? -5.062 -3.533 -26.828 1 94.69 91 LYS A N 1
ATOM 696 C CA . LYS A 1 91 ? -5.184 -2.809 -25.562 1 94.69 91 LYS A CA 1
ATOM 697 C C . LYS A 1 91 ? -6.633 -2.436 -25.281 1 94.69 91 LYS A C 1
ATOM 699 O O . LYS A 1 91 ? -7.465 -2.418 -26.188 1 94.69 91 LYS A O 1
ATOM 704 N N . ASN A 1 92 ? -6.867 -2.254 -24.016 1 96.69 92 ASN A N 1
ATOM 705 C CA . ASN A 1 92 ? -8.188 -1.82 -23.562 1 96.69 92 ASN A CA 1
ATOM 706 C C . ASN A 1 92 ? -9.289 -2.729 -24.109 1 96.69 92 ASN A C 1
ATOM 708 O O . ASN A 1 92 ? -10.281 -2.25 -24.656 1 96.69 92 ASN A O 1
ATOM 712 N N . LEU A 1 93 ? -9.055 -3.967 -23.938 1 97.5 93 LEU A N 1
ATOM 713 C CA . LEU A 1 93 ? -9.961 -4.992 -24.438 1 97.5 93 LEU A CA 1
ATOM 714 C C . LEU A 1 93 ? -11.008 -5.355 -23.391 1 97.5 93 LEU A C 1
ATOM 716 O O . LEU A 1 93 ? -10.664 -5.758 -22.281 1 97.5 93 LEU A O 1
ATOM 720 N N . ASN A 1 94 ? -12.297 -5.148 -23.688 1 98.31 94 ASN A N 1
ATOM 721 C CA . ASN A 1 94 ? -13.359 -5.645 -22.812 1 98.31 94 ASN A CA 1
ATOM 722 C C . ASN A 1 94 ? -13.508 -7.16 -22.922 1 98.31 94 ASN A C 1
ATOM 724 O O . ASN A 1 94 ? -14.422 -7.652 -23.594 1 98.31 94 ASN A O 1
ATOM 728 N N . LEU A 1 95 ? -12.648 -7.871 -22.297 1 98.19 95 LEU A N 1
ATOM 729 C CA . LEU A 1 95 ? -12.555 -9.32 -22.422 1 98.19 95 LEU A CA 1
ATOM 730 C C . LEU A 1 95 ? -13.719 -10.008 -21.719 1 98.19 95 LEU A C 1
ATOM 732 O O . LEU A 1 95 ? -14.117 -11.109 -22.094 1 98.19 95 LEU A O 1
ATOM 736 N N . ALA A 1 96 ? -14.242 -9.352 -20.641 1 98.75 96 ALA A N 1
ATOM 737 C CA . ALA A 1 96 ? -15.414 -9.898 -19.953 1 98.75 96 ALA A CA 1
ATOM 738 C C . ALA A 1 96 ? -16.578 -10.062 -20.922 1 98.75 96 ALA A C 1
ATOM 740 O O . ALA A 1 96 ? -17.25 -11.102 -20.922 1 98.75 96 ALA A O 1
ATOM 741 N N . LYS A 1 97 ? -16.812 -9.031 -21.703 1 98.56 97 LYS A N 1
ATOM 742 C CA . LYS A 1 97 ? -17.891 -9.07 -22.688 1 98.56 97 LYS A CA 1
ATOM 743 C C . LYS A 1 97 ? -17.703 -10.219 -23.672 1 98.56 97 LYS A C 1
ATOM 745 O O . LYS A 1 97 ? -18.672 -10.859 -24.078 1 98.56 97 LYS A O 1
ATOM 750 N N . GLU A 1 98 ? -16.469 -10.438 -24.047 1 98.56 98 GLU A N 1
ATOM 751 C CA . GLU A 1 98 ? -16.188 -11.531 -24.969 1 98.56 98 GLU A CA 1
ATOM 752 C C . GLU A 1 98 ? -16.562 -12.875 -24.359 1 98.56 98 GLU A C 1
ATOM 754 O O . GLU A 1 98 ? -17.156 -13.719 -25.016 1 98.56 98 GLU A O 1
ATOM 759 N N . PHE A 1 99 ? -16.188 -13.109 -23.125 1 98.81 99 PHE A N 1
ATOM 760 C CA . PHE A 1 99 ? -16.547 -14.336 -22.438 1 98.81 99 PHE A CA 1
ATOM 761 C C . PHE A 1 99 ? -18.062 -14.461 -22.312 1 98.81 99 PHE A C 1
ATOM 763 O O . PHE A 1 99 ? -18.625 -15.547 -22.484 1 98.81 99 PHE A O 1
ATOM 770 N N . GLU A 1 100 ? -18.656 -13.359 -21.984 1 98.81 100 GLU A N 1
ATOM 771 C CA . GLU A 1 100 ? -20.094 -13.344 -21.75 1 98.81 100 GLU A CA 1
ATOM 772 C C . GLU A 1 100 ? -20.875 -13.719 -23.016 1 98.81 100 GLU A C 1
ATOM 774 O O . GLU A 1 100 ? -21.969 -14.266 -22.938 1 98.81 100 GLU A O 1
ATOM 779 N N . LYS A 1 101 ? -20.328 -13.422 -24.156 1 98.31 101 LYS A N 1
ATOM 780 C CA . LYS A 1 101 ? -20.938 -13.789 -25.438 1 98.31 101 LYS A CA 1
ATOM 781 C C . LYS A 1 101 ? -21.219 -15.289 -25.5 1 98.31 101 LYS A C 1
ATOM 783 O O . LYS A 1 101 ? -22.219 -15.703 -26.078 1 98.31 101 LYS A O 1
ATOM 788 N N . TYR A 1 102 ? -20.391 -16.047 -24.922 1 98.25 102 TYR A N 1
ATOM 789 C CA . TYR A 1 102 ? -20.5 -17.484 -25.047 1 98.25 102 TYR A CA 1
ATOM 790 C C . TYR A 1 102 ? -21.109 -18.109 -23.797 1 98.25 102 TYR A C 1
ATOM 792 O O . TYR A 1 102 ? -21.891 -19.047 -23.875 1 98.25 102 TYR A O 1
ATOM 800 N N . LEU A 1 103 ? -20.75 -17.578 -22.641 1 98.56 103 LEU A N 1
ATOM 801 C CA . LEU A 1 103 ? -21.156 -18.188 -21.375 1 98.56 103 LEU A CA 1
ATOM 802 C C . LEU A 1 103 ? -22.562 -17.75 -20.984 1 98.56 103 LEU A C 1
ATOM 804 O O . LEU A 1 103 ? -23.219 -18.406 -20.172 1 98.56 103 LEU A O 1
ATOM 808 N N . LYS A 1 104 ? -22.984 -16.641 -21.484 1 98.38 104 LYS A N 1
ATOM 809 C CA . LYS A 1 104 ? -24.312 -16.078 -21.219 1 98.38 104 LYS A CA 1
ATOM 810 C C . LYS A 1 104 ? -24.547 -15.906 -19.719 1 98.38 104 LYS A C 1
ATOM 812 O O . LYS A 1 104 ? -25.641 -16.172 -19.219 1 98.38 104 LYS A O 1
ATOM 817 N N . LYS A 1 105 ? -23.547 -15.688 -18.938 1 98.69 105 LYS A N 1
ATOM 818 C CA . LYS A 1 105 ? -23.5 -15.375 -17.5 1 98.69 105 LYS A CA 1
ATOM 819 C C . LYS A 1 105 ? -22.547 -14.211 -17.234 1 98.69 105 LYS A C 1
ATOM 821 O O . LYS A 1 105 ? -21.672 -13.914 -18.047 1 98.69 105 LYS A O 1
ATOM 826 N N . PRO A 1 106 ? -22.781 -13.461 -16.094 1 98.69 106 PRO A N 1
ATOM 827 C CA . PRO A 1 106 ? -21.812 -12.414 -15.75 1 98.69 106 PRO A CA 1
ATOM 828 C C . PRO A 1 106 ? -20.375 -12.938 -15.633 1 98.69 106 PRO A C 1
ATOM 830 O O . PRO A 1 106 ? -20.156 -14.031 -15.109 1 98.69 106 PRO A O 1
ATOM 833 N N . VAL A 1 107 ? -19.453 -12.203 -16.203 1 98.88 107 VAL A N 1
ATOM 834 C CA . VAL A 1 107 ? -18.047 -12.547 -16.125 1 98.88 107 VAL A CA 1
ATOM 835 C C . VAL A 1 107 ? -17.25 -11.375 -15.547 1 98.88 107 VAL A C 1
ATOM 837 O O . VAL A 1 107 ? -17.453 -10.227 -15.945 1 98.88 107 VAL A O 1
ATOM 840 N N . TYR A 1 108 ? -16.406 -11.625 -14.594 1 98.75 108 TYR A N 1
ATOM 841 C CA . TYR A 1 108 ? -15.57 -10.617 -13.938 1 98.75 108 TYR A CA 1
ATOM 842 C C . TYR A 1 108 ? -14.094 -10.977 -14.062 1 98.75 108 TYR A C 1
ATOM 844 O O . TYR A 1 108 ? -13.711 -12.141 -13.914 1 98.75 108 TYR A O 1
ATOM 852 N N . LEU A 1 109 ? -13.297 -9.977 -14.359 1 98.62 109 LEU A N 1
ATOM 853 C CA . LEU A 1 109 ? -11.859 -10.172 -14.547 1 98.62 109 LEU A CA 1
ATOM 854 C C . LEU A 1 109 ? -11.062 -9.445 -13.469 1 98.62 109 LEU A C 1
ATOM 856 O O . LEU A 1 109 ? -11.539 -8.461 -12.906 1 98.62 109 LEU A O 1
ATOM 860 N N . ASP A 1 110 ? -9.93 -9.883 -13.156 1 98.25 110 ASP A N 1
ATOM 861 C CA . ASP A 1 110 ? -8.898 -9.164 -12.422 1 98.25 110 ASP A CA 1
ATOM 862 C C . ASP A 1 110 ? -7.512 -9.727 -12.727 1 98.25 110 ASP A C 1
ATOM 864 O O . ASP A 1 110 ? -7.383 -10.727 -13.43 1 98.25 110 ASP A O 1
ATOM 868 N N . ASN A 1 111 ? -6.492 -9 -12.305 1 97.06 111 ASN A N 1
ATOM 869 C CA . ASN A 1 111 ? -5.113 -9.461 -12.43 1 97.06 111 ASN A CA 1
ATOM 870 C C . ASN A 1 111 ? -4.926 -10.844 -11.82 1 97.06 111 ASN A C 1
ATOM 872 O O . ASN A 1 111 ? -5.52 -11.156 -10.789 1 97.06 111 ASN A O 1
ATOM 876 N N . ASP A 1 112 ? -4.086 -11.656 -12.438 1 96.44 112 ASP A N 1
ATOM 877 C CA . ASP A 1 112 ? -3.918 -13.047 -12.039 1 96.44 112 ASP A CA 1
ATOM 878 C C . ASP A 1 112 ? -3.443 -13.156 -10.586 1 96.44 112 ASP A C 1
ATOM 880 O O . ASP A 1 112 ? -3.928 -13.992 -9.828 1 96.44 112 ASP A O 1
ATOM 884 N N . VAL A 1 113 ? -2.523 -12.328 -10.133 1 97.25 113 VAL A N 1
ATOM 885 C CA . VAL A 1 113 ? -2.008 -12.438 -8.773 1 97.25 113 VAL A CA 1
ATOM 886 C C . VAL A 1 113 ? -3.064 -11.953 -7.781 1 97.25 113 VAL A C 1
ATOM 888 O O . VAL A 1 113 ? -3.164 -12.484 -6.672 1 97.25 113 VAL A O 1
ATOM 891 N N . ASN A 1 114 ? -3.865 -10.945 -8.141 1 98.25 114 ASN A N 1
ATOM 892 C CA . ASN A 1 114 ? -5.023 -10.562 -7.34 1 98.25 114 ASN A CA 1
ATOM 893 C C . ASN A 1 114 ? -5.953 -11.75 -7.098 1 98.25 114 ASN A C 1
ATOM 895 O O . ASN A 1 114 ? -6.344 -12.016 -5.961 1 98.25 114 ASN A O 1
ATOM 899 N N . VAL A 1 115 ? -6.211 -12.461 -8.18 1 98.12 115 VAL A N 1
ATOM 900 C CA . VAL A 1 115 ? -7.141 -13.586 -8.102 1 98.12 115 VAL A CA 1
ATOM 901 C C . VAL A 1 115 ? -6.527 -14.711 -7.266 1 98.12 115 VAL A C 1
ATOM 903 O O . VAL A 1 115 ? -7.215 -15.344 -6.465 1 98.12 115 VAL A O 1
ATOM 906 N N . ILE A 1 116 ? -5.266 -14.945 -7.508 1 98.19 116 ILE A N 1
ATOM 907 C CA . ILE A 1 116 ? -4.555 -15.953 -6.719 1 98.19 116 ILE A CA 1
ATOM 908 C C . ILE A 1 116 ? -4.672 -15.617 -5.234 1 98.19 116 ILE A C 1
ATOM 910 O O . ILE A 1 116 ? -4.965 -16.5 -4.418 1 98.19 116 ILE A O 1
ATOM 914 N N . THR A 1 117 ? -4.477 -14.383 -4.879 1 98.75 117 THR A N 1
ATOM 915 C CA . THR A 1 117 ? -4.578 -13.93 -3.498 1 98.75 117 THR A CA 1
ATOM 916 C C . THR A 1 117 ? -5.988 -14.141 -2.957 1 98.75 117 THR A C 1
ATOM 918 O O . THR A 1 117 ? -6.164 -14.617 -1.833 1 98.75 117 THR A O 1
ATOM 921 N N . LEU A 1 118 ? -6.969 -13.852 -3.752 1 98.69 118 LEU A N 1
ATOM 922 C CA . LEU A 1 118 ? -8.359 -14.039 -3.346 1 98.69 118 LEU A CA 1
ATOM 923 C C . LEU A 1 118 ? -8.641 -15.508 -3.047 1 98.69 118 LEU A C 1
ATOM 925 O O . LEU A 1 118 ? -9.414 -15.828 -2.143 1 98.69 118 LEU A O 1
ATOM 929 N N . GLY A 1 119 ? -8.039 -16.391 -3.883 1 98.81 119 GLY A N 1
ATOM 930 C CA . GLY A 1 119 ? -8.188 -17.812 -3.588 1 98.81 119 GLY A CA 1
ATOM 931 C C . GLY A 1 119 ? -7.723 -18.172 -2.193 1 98.81 119 GLY A C 1
ATOM 932 O O . GLY A 1 119 ? -8.414 -18.891 -1.47 1 98.81 119 GLY A O 1
ATOM 933 N N . GLU A 1 120 ? -6.555 -17.672 -1.827 1 98.88 120 GLU A N 1
ATOM 934 C CA . GLU A 1 120 ? -5.992 -17.938 -0.507 1 98.88 120 GLU A CA 1
ATOM 935 C C . GLU A 1 120 ? -6.844 -17.312 0.594 1 98.88 120 GLU A C 1
ATOM 937 O O . GLU A 1 120 ? -6.934 -17.859 1.698 1 98.88 120 GLU A O 1
ATOM 942 N N . VAL A 1 121 ? -7.48 -16.172 0.32 1 98.69 121 VAL A N 1
ATOM 943 C CA . VAL A 1 121 ? -8.359 -15.5 1.271 1 98.69 121 VAL A CA 1
ATOM 944 C C . VAL A 1 121 ? -9.625 -16.328 1.479 1 98.69 121 VAL A C 1
ATOM 946 O O . VAL A 1 121 ? -10.125 -16.438 2.602 1 98.69 121 VAL A O 1
ATOM 949 N N . TRP A 1 122 ? -10.109 -16.922 0.422 1 98.5 122 TRP A N 1
ATOM 950 C CA . TRP A 1 122 ? -11.383 -17.625 0.467 1 98.5 122 TRP A CA 1
ATOM 951 C C . TRP A 1 122 ? -11.242 -18.969 1.168 1 98.5 122 TRP A C 1
ATOM 953 O O . TRP A 1 122 ? -11.898 -19.234 2.178 1 98.5 122 TRP A O 1
ATOM 963 N N . THR A 1 123 ? -10.258 -19.812 0.681 1 98.31 123 THR A N 1
ATOM 964 C CA . THR A 1 123 ? -10.195 -21.188 1.186 1 98.31 123 THR A CA 1
ATOM 965 C C . THR A 1 123 ? -8.766 -21.562 1.53 1 98.31 123 THR A C 1
ATOM 967 O O . THR A 1 123 ? -8.492 -22.719 1.909 1 98.31 123 THR A O 1
ATOM 970 N N . GLY A 1 124 ? -7.875 -20.703 1.396 1 98.56 124 GLY A N 1
ATOM 971 C CA . GLY A 1 124 ? -6.473 -21.062 1.55 1 98.56 124 GLY A CA 1
ATOM 972 C C . GLY A 1 124 ? -5.852 -20.5 2.818 1 98.56 124 GLY A C 1
ATOM 973 O O . GLY A 1 124 ? -6.492 -20.5 3.875 1 98.56 124 GLY A O 1
ATOM 974 N N . ALA A 1 125 ? -4.582 -20.094 2.73 1 98.75 125 ALA A N 1
ATOM 975 C CA . ALA A 1 125 ? -3.732 -19.766 3.869 1 98.75 125 ALA A CA 1
ATOM 976 C C . ALA A 1 125 ? -4.176 -18.453 4.52 1 98.75 125 ALA A C 1
ATOM 978 O O . ALA A 1 125 ? -3.814 -18.172 5.668 1 98.75 125 ALA A O 1
ATOM 979 N N . ALA A 1 126 ? -4.957 -17.656 3.811 1 98.75 126 ALA A N 1
ATOM 980 C CA . ALA A 1 126 ? -5.355 -16.344 4.336 1 98.75 126 ALA A CA 1
ATOM 981 C C . ALA A 1 126 ? -6.828 -16.344 4.746 1 98.75 126 ALA A C 1
ATOM 983 O O . ALA A 1 126 ? -7.43 -15.281 4.914 1 98.75 126 ALA A O 1
ATOM 984 N N . LYS A 1 127 ? -7.434 -17.531 4.812 1 98.44 127 LYS A N 1
ATOM 985 C CA . LYS A 1 127 ? -8.828 -17.641 5.223 1 98.44 127 LYS A CA 1
ATOM 986 C C . LYS A 1 127 ? -9.039 -17.016 6.605 1 98.44 127 LYS A C 1
ATOM 988 O O . LYS A 1 127 ? -8.281 -17.297 7.535 1 98.44 127 LYS A O 1
ATOM 993 N N . GLY A 1 128 ? -10.047 -16.125 6.699 1 97.81 128 GLY A N 1
ATOM 994 C CA . GLY A 1 128 ? -10.391 -15.516 7.973 1 97.81 128 GLY A CA 1
ATOM 995 C C . GLY A 1 128 ? -9.75 -14.156 8.172 1 97.81 128 GLY A C 1
ATOM 996 O O . GLY A 1 128 ? -10.086 -13.438 9.117 1 97.81 128 GLY A O 1
ATOM 997 N N . TYR A 1 129 ? -8.852 -13.766 7.312 1 98.25 129 TYR A N 1
ATOM 998 C CA . TYR A 1 129 ? -8.188 -12.469 7.414 1 98.25 129 TYR A CA 1
ATOM 999 C C . TYR A 1 129 ? -8.836 -11.453 6.473 1 98.25 129 TYR A C 1
ATOM 1001 O O . TYR A 1 129 ? -9.352 -11.82 5.414 1 98.25 129 TYR A O 1
ATOM 1009 N N . THR A 1 130 ? -8.789 -10.164 6.812 1 97.62 130 THR A N 1
ATOM 1010 C CA . THR A 1 130 ? -9.367 -9.109 5.992 1 97.62 130 THR A CA 1
ATOM 1011 C C . THR A 1 130 ? -8.281 -8.18 5.461 1 97.62 130 THR A C 1
ATOM 1013 O O . THR A 1 130 ? -8.523 -7.375 4.559 1 97.62 130 THR A O 1
ATOM 1016 N N . ASP A 1 131 ? -7.125 -8.195 6.035 1 98.56 131 ASP A N 1
ATOM 1017 C CA . ASP A 1 131 ? -5.953 -7.445 5.59 1 98.56 131 ASP A CA 1
ATOM 1018 C C . ASP A 1 131 ? -4.801 -8.391 5.242 1 98.56 131 ASP A C 1
ATOM 1020 O O . ASP A 1 131 ? -4.109 -8.891 6.133 1 98.56 131 ASP A O 1
ATOM 1024 N N . VAL A 1 132 ? -4.594 -8.578 3.934 1 98.88 132 VAL A N 1
ATOM 1025 C CA . VAL A 1 132 ? -3.727 -9.648 3.453 1 98.88 132 VAL A CA 1
ATOM 1026 C C . VAL A 1 132 ? -2.758 -9.102 2.408 1 98.88 132 VAL A C 1
ATOM 1028 O O . VAL A 1 132 ? -3.148 -8.305 1.548 1 98.88 132 VAL A O 1
ATOM 1031 N N . LEU A 1 133 ? -1.516 -9.453 2.551 1 98.88 133 LEU A N 1
ATOM 1032 C CA . LEU A 1 133 ? -0.535 -9.305 1.48 1 98.88 133 LEU A CA 1
ATOM 1033 C C . LEU A 1 133 ? -0.208 -10.664 0.858 1 98.88 133 LEU A C 1
ATOM 1035 O O . LEU A 1 133 ? 0.458 -11.492 1.481 1 98.88 133 LEU A O 1
ATOM 1039 N N . GLY A 1 134 ? -0.737 -10.922 -0.355 1 98.81 134 GLY A N 1
ATOM 1040 C CA . GLY A 1 134 ? -0.417 -12.133 -1.097 1 98.81 134 GLY A CA 1
ATOM 1041 C C . GLY A 1 134 ? 0.68 -11.93 -2.123 1 98.81 134 GLY A C 1
ATOM 1042 O O . GLY A 1 134 ? 0.572 -11.062 -2.994 1 98.81 134 GLY A O 1
ATOM 1043 N N . LEU A 1 135 ? 1.722 -12.703 -2.041 1 98.44 135 LEU A N 1
ATOM 1044 C CA . LEU A 1 135 ? 2.85 -12.617 -2.963 1 98.44 135 LEU A CA 1
ATOM 1045 C C . LEU A 1 135 ? 2.953 -13.875 -3.818 1 98.44 135 LEU A C 1
ATOM 1047 O O . LEU A 1 135 ? 2.746 -14.984 -3.324 1 98.44 135 LEU A O 1
ATOM 1051 N N . ALA A 1 136 ? 3.215 -13.68 -5.023 1 97.38 136 ALA A N 1
ATOM 1052 C CA . ALA A 1 136 ? 3.645 -14.75 -5.926 1 97.38 136 ALA A CA 1
ATOM 1053 C C . ALA A 1 136 ? 5.047 -14.477 -6.465 1 97.38 136 ALA A C 1
ATOM 1055 O O . ALA A 1 136 ? 5.254 -13.547 -7.246 1 97.38 136 ALA A O 1
ATOM 1056 N N . ILE A 1 137 ? 5.977 -15.312 -6.043 1 97.38 137 ILE A N 1
ATOM 1057 C CA . ILE A 1 137 ? 7.367 -15.125 -6.445 1 97.38 137 ILE A CA 1
ATOM 1058 C C . ILE A 1 137 ? 7.777 -16.234 -7.414 1 97.38 137 ILE A C 1
ATOM 1060 O O . ILE A 1 137 ? 7.984 -17.375 -7.008 1 97.38 137 ILE A O 1
ATOM 1064 N N . GLY A 1 138 ? 7.859 -15.961 -8.602 1 94.81 138 GLY A N 1
ATOM 1065 C CA . GLY A 1 138 ? 8.305 -16.812 -9.695 1 94.81 138 GLY A CA 1
ATOM 1066 C C . GLY A 1 138 ? 9.242 -16.109 -10.656 1 94.81 138 GLY A C 1
ATOM 1067 O O . GLY A 1 138 ? 10.227 -15.5 -10.242 1 94.81 138 GLY A O 1
ATOM 1068 N N . THR A 1 139 ? 8.859 -16.203 -11.977 1 92.31 139 THR A N 1
ATOM 1069 C CA . THR A 1 139 ? 9.672 -15.469 -12.938 1 92.31 139 THR A CA 1
ATOM 1070 C C . THR A 1 139 ? 9.812 -14.008 -12.523 1 92.31 139 THR A C 1
ATOM 1072 O O . THR A 1 139 ? 10.891 -13.43 -12.641 1 92.31 139 THR A O 1
ATOM 1075 N N . GLY A 1 140 ? 8.789 -13.422 -12.086 1 94.56 140 GLY A N 1
ATOM 1076 C CA . GLY A 1 140 ? 8.75 -12.102 -11.477 1 94.56 140 GLY A CA 1
ATOM 1077 C C . GLY A 1 140 ? 8.156 -12.109 -10.078 1 94.56 140 GLY A C 1
ATOM 1078 O O . GLY A 1 140 ? 8.102 -13.156 -9.43 1 94.56 140 GLY A O 1
ATOM 1079 N N . ILE A 1 141 ? 7.875 -10.977 -9.562 1 97.19 141 ILE A N 1
ATOM 1080 C CA . ILE A 1 141 ? 7.191 -10.844 -8.281 1 97.19 141 ILE A CA 1
ATOM 1081 C C . ILE A 1 141 ? 5.887 -10.07 -8.469 1 97.19 141 ILE A C 1
ATOM 1083 O O . ILE A 1 141 ? 5.898 -8.93 -8.953 1 97.19 141 ILE A O 1
ATOM 1087 N N . GLY A 1 142 ? 4.762 -10.672 -8.203 1 96.38 142 GLY A N 1
ATOM 1088 C CA . GLY A 1 142 ? 3.457 -10.031 -8.148 1 96.38 142 GLY A CA 1
ATOM 1089 C C . GLY A 1 142 ? 2.816 -10.094 -6.773 1 96.38 142 GLY A C 1
ATOM 1090 O O . GLY A 1 142 ? 3.236 -10.883 -5.922 1 96.38 142 GLY A O 1
ATOM 1091 N N . ALA A 1 143 ? 1.808 -9.273 -6.605 1 98.25 143 ALA A N 1
ATOM 1092 C CA . ALA A 1 143 ? 1.142 -9.305 -5.305 1 98.25 143 ALA A CA 1
ATOM 1093 C C . ALA A 1 143 ? -0.322 -8.891 -5.426 1 98.25 143 ALA A C 1
ATOM 1095 O O . ALA A 1 143 ? -0.691 -8.164 -6.352 1 98.25 143 ALA A O 1
ATOM 1096 N N . GLY A 1 144 ? -1.121 -9.453 -4.668 1 98.69 144 GLY A N 1
ATOM 1097 C CA . GLY A 1 144 ? -2.438 -8.945 -4.316 1 98.69 144 GLY A CA 1
ATOM 1098 C C . GLY A 1 144 ? -2.496 -8.352 -2.92 1 98.69 144 GLY A C 1
ATOM 1099 O O . GLY A 1 144 ? -2.041 -8.977 -1.958 1 98.69 144 GLY A O 1
ATOM 1100 N N . VAL A 1 145 ? -2.986 -7.125 -2.836 1 98.75 145 VAL A N 1
ATOM 1101 C CA . VAL A 1 145 ? -3.131 -6.461 -1.544 1 98.75 145 VAL A CA 1
ATOM 1102 C C . VAL A 1 145 ? -4.609 -6.344 -1.185 1 98.75 145 VAL A C 1
ATOM 1104 O O . VAL A 1 145 ? -5.391 -5.75 -1.934 1 98.75 145 VAL A O 1
ATOM 1107 N N . VAL A 1 146 ? -4.984 -6.977 -0.098 1 98.69 146 VAL A N 1
ATOM 1108 C CA . VAL A 1 146 ? -6.352 -6.91 0.411 1 98.69 146 VAL A CA 1
ATOM 1109 C C . VAL A 1 146 ? -6.387 -6.066 1.684 1 98.69 146 VAL A C 1
ATOM 1111 O O . VAL A 1 146 ? -5.629 -6.316 2.623 1 98.69 146 VAL A O 1
ATOM 1114 N N . ALA A 1 147 ? -7.168 -5.031 1.697 1 97.94 147 ALA A N 1
ATOM 1115 C CA . ALA A 1 147 ? -7.426 -4.188 2.859 1 97.94 147 ALA A CA 1
ATOM 1116 C C . ALA A 1 147 ? -8.922 -4.051 3.119 1 97.94 147 ALA A C 1
ATOM 1118 O O . ALA A 1 147 ? -9.703 -3.861 2.188 1 97.94 147 ALA A O 1
ATOM 1119 N N . ASN A 1 148 ? -9.336 -4.102 4.316 1 95.75 148 ASN A N 1
ATOM 1120 C CA . ASN A 1 148 ? -10.75 -4.047 4.672 1 95.75 148 ASN A CA 1
ATOM 1121 C C . ASN A 1 148 ? -11.57 -5.07 3.891 1 95.75 148 ASN A C 1
ATOM 1123 O O . ASN A 1 148 ? -12.68 -4.777 3.441 1 95.75 148 ASN A O 1
ATOM 1127 N N . GLY A 1 149 ? -10.953 -6.191 3.604 1 96 149 GLY A N 1
ATOM 1128 C CA . GLY A 1 149 ? -11.641 -7.285 2.932 1 96 149 GLY A CA 1
ATOM 1129 C C . GLY A 1 149 ? -11.758 -7.082 1.434 1 96 149 GLY A C 1
ATOM 1130 O O . GLY A 1 149 ? -12.398 -7.883 0.743 1 96 149 GLY A O 1
ATOM 1131 N N . LYS A 1 150 ? -11.148 -6.074 0.884 1 96.31 150 LYS A N 1
ATOM 1132 C CA . LYS A 1 150 ? -11.273 -5.785 -0.542 1 96.31 150 LYS A CA 1
ATOM 1133 C C . LYS A 1 150 ? -9.898 -5.668 -1.2 1 96.31 150 LYS A C 1
ATOM 1135 O O . LYS A 1 150 ? -8.961 -5.121 -0.608 1 96.31 150 LYS A O 1
ATOM 1140 N N . LEU A 1 151 ? -9.828 -6.117 -2.438 1 97.25 151 LEU A N 1
ATOM 1141 C CA . LEU A 1 151 ? -8.609 -5.98 -3.225 1 97.25 151 LEU A CA 1
ATOM 1142 C C . LEU A 1 151 ? -8.336 -4.52 -3.564 1 97.25 151 LEU A C 1
ATOM 1144 O O . LEU A 1 151 ? -9.266 -3.775 -3.898 1 97.25 151 LEU A O 1
ATOM 1148 N N . ILE A 1 152 ? -7.098 -4.129 -3.475 1 97.12 152 ILE A N 1
ATOM 1149 C CA . ILE A 1 152 ? -6.648 -2.846 -4.008 1 97.12 152 ILE A CA 1
ATOM 1150 C C . ILE A 1 152 ? -6.234 -3.01 -5.469 1 97.12 152 ILE A C 1
ATOM 1152 O O . ILE A 1 152 ? -5.125 -3.465 -5.758 1 97.12 152 ILE A O 1
ATOM 1156 N N . SER A 1 153 ? -7.09 -2.648 -6.383 1 95.19 153 SER A N 1
ATOM 1157 C CA . SER A 1 153 ? -6.812 -2.797 -7.809 1 95.19 153 SER A CA 1
ATOM 1158 C C . SER A 1 153 ? -6.176 -1.535 -8.383 1 95.19 153 SER A C 1
ATOM 1160 O O . SER A 1 153 ? -5.285 -1.614 -9.234 1 95.19 153 SER A O 1
ATOM 1162 N N . GLY A 1 154 ? -6.633 -0.343 -7.809 1 95.31 154 GLY A N 1
ATOM 1163 C CA . GLY A 1 154 ? -6.051 0.924 -8.219 1 95.31 154 GLY A CA 1
ATOM 1164 C C . GLY A 1 154 ? -6.746 1.538 -9.422 1 95.31 154 GLY A C 1
ATOM 1165 O O . GLY A 1 154 ? -7.75 1.005 -9.906 1 95.31 154 GLY A O 1
ATOM 1166 N N . LYS A 1 155 ? -6.23 2.648 -9.883 1 94.62 155 LYS A N 1
ATOM 1167 C CA . LYS A 1 155 ? -6.828 3.51 -10.898 1 94.62 155 LYS A CA 1
ATOM 1168 C C . LYS A 1 155 ? -6.82 2.834 -12.266 1 94.62 155 LYS A C 1
ATOM 1170 O O . LYS A 1 155 ? -7.836 2.83 -12.969 1 94.62 155 LYS A O 1
ATOM 1175 N N . VAL A 1 156 ? -5.734 2.174 -12.609 1 95.5 156 VAL A N 1
ATOM 1176 C CA . VAL A 1 156 ? -5.605 1.599 -13.945 1 95.5 156 VAL A CA 1
ATOM 1177 C C . VAL A 1 156 ? -5.359 0.096 -13.836 1 95.5 156 VAL A C 1
ATOM 1179 O O . VAL A 1 156 ? -4.816 -0.517 -14.758 1 95.5 156 VAL A O 1
ATOM 1182 N N . GLY A 1 157 ? -5.656 -0.467 -12.641 1 95.88 157 GLY A N 1
ATOM 1183 C CA . GLY A 1 157 ? -5.516 -1.901 -12.453 1 95.88 157 GLY A CA 1
ATOM 1184 C C . GLY A 1 157 ? -4.098 -2.322 -12.117 1 95.88 157 GLY A C 1
ATOM 1185 O O . GLY A 1 157 ? -3.742 -3.494 -12.266 1 95.88 157 GLY A O 1
ATOM 1186 N N . ALA A 1 158 ? -3.273 -1.382 -11.711 1 95.38 158 ALA A N 1
ATOM 1187 C CA . ALA A 1 158 ? -1.865 -1.665 -11.445 1 95.38 158 ALA A CA 1
ATOM 1188 C C . ALA A 1 158 ? -1.606 -1.798 -9.945 1 95.38 158 ALA A C 1
ATOM 1190 O O . ALA A 1 158 ? -0.458 -1.747 -9.5 1 95.38 158 ALA A O 1
ATOM 1191 N N . GLY A 1 159 ? -2.682 -1.888 -9.172 1 95.81 159 GLY A N 1
ATOM 1192 C CA . GLY A 1 159 ? -2.494 -2.158 -7.758 1 95.81 159 GLY A CA 1
ATOM 1193 C C . GLY A 1 159 ? -1.757 -3.457 -7.488 1 95.81 159 GLY A C 1
ATOM 1194 O O . GLY A 1 159 ? -2.018 -4.469 -8.141 1 95.81 159 GLY A O 1
ATOM 1195 N N . GLY A 1 160 ? -0.719 -3.352 -6.582 1 95.56 160 GLY A N 1
ATOM 1196 C CA . GLY A 1 160 ? -0.008 -4.555 -6.18 1 95.56 160 GLY A CA 1
ATOM 1197 C C . GLY A 1 160 ? 1.211 -4.84 -7.039 1 95.56 160 GLY A C 1
ATOM 1198 O O . GLY A 1 160 ? 1.753 -5.949 -7.008 1 95.56 160 GLY A O 1
ATOM 1199 N N . GLU A 1 161 ? 1.639 -3.918 -7.805 1 95.69 161 GLU A N 1
ATOM 1200 C CA . GLU A 1 161 ? 2.854 -4.105 -8.594 1 95.69 161 GLU A CA 1
ATOM 1201 C C . GLU A 1 161 ? 4.102 -3.928 -7.738 1 95.69 161 GLU A C 1
ATOM 1203 O O . GLU A 1 161 ? 5.008 -3.176 -8.102 1 95.69 161 GLU A O 1
ATOM 1208 N N . ILE A 1 162 ? 4.191 -4.711 -6.711 1 97.19 162 ILE A N 1
ATOM 1209 C CA . ILE A 1 162 ? 5.223 -4.543 -5.691 1 97.19 162 ILE A CA 1
ATOM 1210 C C . ILE A 1 162 ? 6.574 -4.992 -6.246 1 97.19 162 ILE A C 1
ATOM 1212 O O . ILE A 1 162 ? 7.625 -4.613 -5.723 1 97.19 162 ILE A O 1
ATOM 1216 N N . GLY A 1 163 ? 6.566 -5.84 -7.262 1 97.75 163 GLY A N 1
ATOM 1217 C CA . GLY A 1 163 ? 7.809 -6.238 -7.902 1 97.75 163 GLY A CA 1
ATOM 1218 C C . GLY A 1 163 ? 8.609 -5.062 -8.438 1 97.75 163 GLY A C 1
ATOM 1219 O O . GLY A 1 163 ? 9.812 -5.176 -8.672 1 97.75 163 GLY A O 1
ATOM 1220 N N . HIS A 1 164 ? 7.961 -3.947 -8.547 1 97.5 164 HIS A N 1
ATOM 1221 C CA . HIS A 1 164 ? 8.594 -2.811 -9.203 1 97.5 164 HIS A CA 1
ATOM 1222 C C . HIS A 1 164 ? 8.836 -1.669 -8.227 1 97.5 164 HIS A C 1
ATOM 1224 O O . HIS A 1 164 ? 9.188 -0.559 -8.633 1 97.5 164 HIS A O 1
ATOM 1230 N N . ILE A 1 165 ? 8.602 -1.936 -6.945 1 97.88 165 ILE A N 1
ATOM 1231 C CA . ILE A 1 165 ? 9.117 -0.953 -6 1 97.88 165 ILE A CA 1
ATOM 1232 C C . ILE A 1 165 ? 10.648 -0.976 -6.012 1 97.88 165 ILE A C 1
ATOM 1234 O O . ILE A 1 165 ? 11.258 -2.01 -6.289 1 97.88 165 ILE A O 1
ATOM 1238 N N . LYS A 1 166 ? 11.234 0.16 -5.715 1 98.19 166 LYS A N 1
ATOM 1239 C CA . LYS A 1 166 ? 12.688 0.271 -5.773 1 98.19 166 LYS A CA 1
ATOM 1240 C C . LYS A 1 166 ? 13.32 -0.078 -4.43 1 98.19 166 LYS A C 1
ATOM 1242 O O . LYS A 1 166 ? 13.023 0.557 -3.416 1 98.19 166 LYS A O 1
ATOM 1247 N N . LEU A 1 167 ? 14.133 -1.072 -4.414 1 97.19 167 LEU A N 1
ATOM 1248 C CA . LEU A 1 167 ? 14.867 -1.435 -3.207 1 97.19 167 LEU A CA 1
ATOM 1249 C C . LEU A 1 167 ? 16.25 -0.776 -3.191 1 97.19 167 LEU A C 1
ATOM 1251 O O . LEU A 1 167 ? 16.781 -0.48 -2.121 1 97.19 167 LEU A O 1
ATOM 1255 N N . VAL A 1 168 ? 16.844 -0.68 -4.34 1 95 168 VAL A N 1
ATOM 1256 C CA . VAL A 1 168 ? 18.141 -0.05 -4.531 1 95 168 VAL A CA 1
ATOM 1257 C C . VAL A 1 168 ? 18.062 0.972 -5.664 1 95 168 VAL A C 1
ATOM 1259 O O . VAL A 1 168 ? 18.141 0.611 -6.84 1 95 168 VAL A O 1
ATOM 1262 N N . ALA A 1 169 ? 17.984 2.197 -5.246 1 89.06 169 ALA A N 1
ATOM 1263 C CA . ALA A 1 169 ? 17.906 3.234 -6.273 1 89.06 169 ALA A CA 1
ATOM 1264 C C . ALA A 1 169 ? 19.078 3.133 -7.238 1 89.06 169 ALA A C 1
ATOM 1266 O O . ALA A 1 169 ? 20.234 3.027 -6.816 1 89.06 169 ALA A O 1
ATOM 1267 N N . ASN A 1 170 ? 18.766 3.084 -8.555 1 90.44 170 ASN A N 1
ATOM 1268 C CA . ASN A 1 170 ? 19.75 2.98 -9.625 1 90.44 170 ASN A CA 1
ATOM 1269 C C . ASN A 1 170 ? 20.516 1.666 -9.555 1 90.44 170 ASN A C 1
ATOM 1271 O O . ASN A 1 170 ? 21.703 1.618 -9.891 1 90.44 170 ASN A O 1
ATOM 1275 N N . GLY A 1 171 ? 19.906 0.651 -9.023 1 95 171 GLY A N 1
ATOM 1276 C CA . GLY A 1 171 ? 20.516 -0.661 -8.891 1 95 171 GLY A CA 1
ATOM 1277 C C . GLY A 1 171 ? 20.375 -1.52 -10.133 1 95 171 GLY A C 1
ATOM 1278 O O . GLY A 1 171 ? 20.562 -1.039 -11.25 1 95 171 GLY A O 1
ATOM 1279 N N . ALA A 1 172 ? 20.109 -2.764 -9.969 1 95.5 172 ALA A N 1
ATOM 1280 C CA . ALA A 1 172 ? 20.062 -3.75 -11.047 1 95.5 172 ALA A CA 1
ATOM 1281 C C . ALA A 1 172 ? 18.953 -3.42 -12.039 1 95.5 172 ALA A C 1
ATOM 1283 O O . ALA A 1 172 ? 17.891 -2.959 -11.656 1 95.5 172 ALA A O 1
ATOM 1284 N N . LEU A 1 173 ? 19.203 -3.709 -13.289 1 95.81 173 LEU A N 1
ATOM 1285 C CA . LEU A 1 173 ? 18.219 -3.52 -14.352 1 95.81 173 LEU A CA 1
ATOM 1286 C C . LEU A 1 173 ? 17.078 -4.516 -14.219 1 95.81 173 LEU A C 1
ATOM 1288 O O . LEU A 1 173 ? 17.312 -5.699 -13.953 1 95.81 173 LEU A O 1
ATOM 1292 N N . CYS A 1 174 ? 15.945 -4.043 -14.375 1 95.88 174 CYS A N 1
ATOM 1293 C CA . CYS A 1 174 ? 14.734 -4.855 -14.32 1 95.88 174 CYS A CA 1
ATOM 1294 C C . CYS A 1 174 ? 14.148 -5.059 -15.719 1 95.88 174 CYS A C 1
ATOM 1296 O O . CYS A 1 174 ? 14.406 -4.262 -16.625 1 95.88 174 CYS A O 1
ATOM 1298 N N . GLY A 1 175 ? 13.406 -6.113 -15.883 1 90.88 175 GLY A N 1
ATOM 1299 C CA . GLY A 1 175 ? 12.766 -6.383 -17.156 1 90.88 175 GLY A CA 1
ATOM 1300 C C . GLY A 1 175 ? 11.805 -5.289 -17.594 1 90.88 175 GLY A C 1
ATOM 1301 O O . GLY A 1 175 ? 11.5 -5.152 -18.781 1 90.88 175 GLY A O 1
ATOM 1302 N N . CYS A 1 176 ? 11.352 -4.449 -16.688 1 91 176 CYS A N 1
ATOM 1303 C CA . CYS A 1 176 ? 10.422 -3.373 -17.016 1 91 176 CYS A CA 1
ATOM 1304 C C . CYS A 1 176 ? 11.156 -2.18 -17.609 1 91 176 CYS A C 1
ATOM 1306 O O . CYS A 1 176 ? 10.531 -1.212 -18.047 1 91 176 CYS A O 1
ATOM 1308 N N . GLY A 1 177 ? 12.469 -2.197 -17.578 1 93.5 177 GLY A N 1
ATOM 1309 C CA . GLY A 1 177 ? 13.281 -1.133 -18.141 1 93.5 177 GLY A CA 1
ATOM 1310 C C . GLY A 1 177 ? 13.828 -0.183 -17.094 1 93.5 177 GLY A C 1
ATOM 1311 O O . GLY A 1 177 ? 14.734 0.606 -17.359 1 93.5 177 GLY A O 1
ATOM 1312 N N . GLN A 1 178 ? 13.367 -0.305 -15.883 1 95.31 178 GLN A N 1
ATOM 1313 C CA . GLN A 1 178 ? 13.852 0.546 -14.805 1 95.31 178 GLN A CA 1
ATOM 1314 C C . GLN A 1 178 ? 14.906 -0.172 -13.969 1 95.31 178 GLN A C 1
ATOM 1316 O O . GLN A 1 178 ? 15.219 -1.337 -14.219 1 95.31 178 GLN A O 1
ATOM 1321 N N . LYS A 1 179 ? 15.5 0.562 -13.062 1 96.44 179 LYS A N 1
ATOM 1322 C CA . LYS A 1 179 ? 16.578 0.001 -12.25 1 96.44 179 LYS A CA 1
ATOM 1323 C C . LYS A 1 179 ? 16.172 -0.071 -10.781 1 96.44 179 LYS A C 1
ATOM 1325 O O . LYS A 1 179 ? 15.477 0.818 -10.273 1 96.44 179 LYS A O 1
ATOM 1330 N N . GLY A 1 180 ? 16.641 -1.147 -10.125 1 97.31 180 GLY A N 1
ATOM 1331 C CA . GLY A 1 180 ? 16.547 -1.214 -8.68 1 97.31 180 GLY A CA 1
ATOM 1332 C C . GLY A 1 180 ? 15.266 -1.848 -8.18 1 97.31 180 GLY A C 1
ATOM 1333 O O . GLY A 1 180 ? 15 -1.863 -6.977 1 97.31 180 GLY A O 1
ATOM 1334 N N . CYS A 1 181 ? 14.453 -2.414 -9.086 1 98.19 181 CYS A N 1
ATOM 1335 C CA . CYS A 1 181 ? 13.164 -2.99 -8.734 1 98.19 181 CYS A CA 1
ATOM 1336 C C . CYS A 1 181 ? 13.344 -4.207 -7.832 1 98.19 181 CYS A C 1
ATOM 1338 O O . CYS A 1 181 ? 14.312 -4.953 -7.973 1 98.19 181 CYS A O 1
ATOM 1340 N N . PHE A 1 182 ? 12.422 -4.414 -6.973 1 98.56 182 PHE A N 1
ATOM 1341 C CA . PHE A 1 182 ? 12.344 -5.559 -6.074 1 98.56 182 PHE A CA 1
ATOM 1342 C C . PHE A 1 182 ? 12.539 -6.863 -6.84 1 98.56 182 PHE A C 1
ATOM 1344 O O . PHE A 1 182 ? 13.359 -7.699 -6.445 1 98.56 182 PHE A O 1
ATOM 1351 N N . GLU A 1 183 ? 11.914 -7.07 -7.926 1 97.69 183 GLU A N 1
ATOM 1352 C CA . GLU A 1 183 ? 11.914 -8.312 -8.695 1 97.69 183 GLU A CA 1
ATOM 1353 C C . GLU A 1 183 ? 13.281 -8.57 -9.32 1 97.69 183 GLU A C 1
ATOM 1355 O O . GLU A 1 183 ? 13.664 -9.719 -9.547 1 97.69 183 GLU A O 1
ATOM 1360 N N . ALA A 1 184 ? 14.062 -7.492 -9.602 1 97.5 184 ALA A N 1
ATOM 1361 C CA . ALA A 1 184 ? 15.391 -7.648 -10.188 1 97.5 184 ALA A CA 1
ATOM 1362 C C . ALA A 1 184 ? 16.328 -8.398 -9.25 1 97.5 184 ALA A C 1
ATOM 1364 O O . ALA A 1 184 ? 17.328 -8.969 -9.688 1 97.5 184 ALA A O 1
ATOM 1365 N N . TYR A 1 185 ? 15.953 -8.484 -7.977 1 97.69 185 TYR A N 1
ATOM 1366 C CA . TYR A 1 185 ? 16.844 -9.062 -6.984 1 97.69 185 TYR A CA 1
ATOM 1367 C C . TYR A 1 185 ? 16.281 -10.367 -6.434 1 97.69 185 TYR A C 1
ATOM 1369 O O . TYR A 1 185 ? 17.031 -11.289 -6.098 1 97.69 185 TYR A O 1
ATOM 1377 N N . ALA A 1 186 ? 14.953 -10.414 -6.348 1 98 186 ALA A N 1
ATOM 1378 C CA . ALA A 1 186 ? 14.422 -11.43 -5.441 1 98 186 ALA A CA 1
ATOM 1379 C C . ALA A 1 186 ? 13.469 -12.375 -6.18 1 98 186 ALA A C 1
ATOM 1381 O O . ALA A 1 186 ? 12.891 -13.281 -5.574 1 98 186 ALA A O 1
ATOM 1382 N N . SER A 1 187 ? 13.25 -12.18 -7.461 1 98 187 SER A N 1
ATOM 1383 C CA . SER A 1 187 ? 12.5 -13.133 -8.266 1 98 187 SER A CA 1
ATOM 1384 C C . SER A 1 187 ? 13.359 -14.344 -8.633 1 98 187 SER A C 1
ATOM 1386 O O . SER A 1 187 ? 14.57 -14.344 -8.398 1 98 187 SER A O 1
ATOM 1388 N N . ALA A 1 188 ? 12.68 -15.398 -9.188 1 97.75 188 ALA A N 1
ATOM 1389 C CA . ALA A 1 188 ? 13.453 -16.547 -9.664 1 97.75 188 ALA A CA 1
ATOM 1390 C C . ALA A 1 188 ? 14.484 -16.109 -10.703 1 97.75 188 ALA A C 1
ATOM 1392 O O . ALA A 1 188 ? 15.633 -16.547 -10.656 1 97.75 188 ALA A O 1
ATOM 1393 N N . THR A 1 189 ? 14.07 -15.242 -11.602 1 96.75 189 THR A N 1
ATOM 1394 C CA . THR A 1 189 ? 14.961 -14.727 -12.633 1 96.75 189 THR A CA 1
ATOM 1395 C C . THR A 1 189 ? 16.109 -13.922 -12.008 1 96.75 189 THR A C 1
ATOM 1397 O O . THR A 1 189 ? 17.25 -14.047 -12.422 1 96.75 189 THR A O 1
ATOM 1400 N N . GLY A 1 190 ? 15.781 -13.078 -11.031 1 97.5 190 GLY A N 1
ATOM 1401 C CA . GLY A 1 190 ? 16.797 -12.297 -10.352 1 97.5 190 GLY A CA 1
ATOM 1402 C C . GLY A 1 190 ? 17.812 -13.148 -9.602 1 97.5 190 GLY A C 1
ATOM 1403 O O . GLY A 1 190 ? 19.016 -12.898 -9.664 1 97.5 190 GLY A O 1
ATOM 1404 N N . ILE A 1 191 ? 17.328 -14.164 -8.953 1 98.19 191 ILE A N 1
ATOM 1405 C CA . ILE A 1 191 ? 18.188 -15.07 -8.195 1 98.19 191 ILE A CA 1
ATOM 1406 C C . ILE A 1 191 ? 19.125 -15.812 -9.141 1 98.19 191 ILE A C 1
ATOM 1408 O O . ILE A 1 191 ? 20.328 -15.898 -8.883 1 98.19 191 ILE A O 1
ATOM 1412 N N . ALA A 1 192 ? 18.578 -16.312 -10.195 1 98 192 ALA A N 1
ATOM 1413 C CA . ALA A 1 192 ? 19.375 -17.031 -11.18 1 98 192 ALA A CA 1
ATOM 1414 C C . ALA A 1 192 ? 20.453 -16.141 -11.781 1 98 192 ALA A C 1
ATOM 1416 O O . ALA A 1 192 ? 21.594 -16.562 -11.977 1 98 192 ALA A O 1
ATOM 1417 N N . ARG A 1 193 ? 20.094 -14.93 -12.102 1 96.94 193 ARG A N 1
ATOM 1418 C CA . ARG A 1 193 ? 21.031 -13.977 -12.672 1 96.94 193 ARG A CA 1
ATOM 1419 C C . ARG A 1 193 ? 22.188 -13.695 -11.719 1 96.94 193 ARG A C 1
ATOM 1421 O O . ARG A 1 193 ? 23.344 -13.672 -12.125 1 96.94 193 ARG A O 1
ATOM 1428 N N . GLU A 1 194 ? 21.859 -13.445 -10.492 1 96.44 194 GLU A N 1
ATOM 1429 C CA . GLU A 1 194 ? 22.891 -13.203 -9.477 1 96.44 194 GLU A CA 1
ATOM 1430 C C . GLU A 1 194 ? 23.812 -14.406 -9.336 1 96.44 194 GLU A C 1
ATOM 1432 O O . GLU A 1 194 ? 25.031 -14.258 -9.258 1 96.44 194 GLU A O 1
ATOM 1437 N N . ALA A 1 195 ? 23.188 -15.547 -9.258 1 98 195 ALA A N 1
ATOM 1438 C CA . ALA A 1 195 ? 23.969 -16.781 -9.125 1 98 195 ALA A CA 1
ATOM 1439 C C . ALA A 1 195 ? 24.906 -16.969 -10.312 1 98 195 ALA A C 1
ATOM 1441 O O . ALA A 1 195 ? 26.094 -17.266 -10.133 1 98 195 ALA A O 1
ATOM 1442 N N . GLN A 1 196 ? 24.344 -16.766 -11.469 1 97.12 196 GLN A N 1
ATOM 1443 C CA . GLN A 1 196 ? 25.141 -16.922 -12.672 1 97.12 196 GLN A CA 1
ATOM 1444 C C . GLN A 1 196 ? 26.328 -15.961 -12.672 1 97.12 196 GLN A C 1
ATOM 1446 O O . GLN A 1 196 ? 27.453 -16.344 -13.016 1 97.12 196 GLN A O 1
ATOM 1451 N N . SER A 1 197 ? 26.078 -14.742 -12.367 1 96.38 197 SER A N 1
ATOM 1452 C CA . SER A 1 197 ? 27.125 -13.727 -12.312 1 96.38 197 SER A CA 1
ATOM 1453 C C . SER A 1 197 ? 28.25 -14.133 -11.352 1 96.38 197 SER A C 1
ATOM 1455 O O . SER A 1 197 ? 29.422 -14.023 -11.68 1 96.38 197 SER A O 1
ATOM 1457 N N . ARG A 1 198 ? 27.875 -14.602 -10.219 1 96.75 198 ARG A N 1
ATOM 1458 C CA . ARG A 1 198 ? 28.859 -14.984 -9.203 1 96.75 198 ARG A CA 1
ATOM 1459 C C . ARG A 1 198 ? 29.609 -16.234 -9.609 1 96.75 198 ARG A C 1
ATOM 1461 O O . ARG A 1 198 ? 30.797 -16.375 -9.312 1 96.75 198 ARG A O 1
ATOM 1468 N N . LEU A 1 199 ? 28.969 -17.109 -10.289 1 96.69 199 LEU A N 1
ATOM 1469 C CA . LEU A 1 199 ? 29.578 -18.375 -10.719 1 96.69 199 LEU A CA 1
ATOM 1470 C C . LEU A 1 199 ? 30.625 -18.125 -11.797 1 96.69 199 LEU A C 1
ATOM 1472 O O . LEU A 1 199 ? 31.5 -18.969 -12.016 1 96.69 199 LEU A O 1
ATOM 1476 N N . GLU A 1 200 ? 30.516 -17.016 -12.484 1 95.25 200 GLU A N 1
ATOM 1477 C CA . GLU A 1 200 ? 31.531 -16.672 -13.484 1 95.25 200 GLU A CA 1
ATOM 1478 C C . GLU A 1 200 ? 32.906 -16.453 -12.836 1 95.25 200 GLU A C 1
ATOM 1480 O O . GLU A 1 200 ? 33.938 -16.703 -13.453 1 95.25 200 GLU A O 1
ATOM 1485 N N . VAL A 1 201 ? 32.875 -16.031 -11.594 1 95.75 201 VAL A N 1
ATOM 1486 C CA . VAL A 1 201 ? 34.094 -15.641 -10.922 1 95.75 201 VAL A CA 1
ATOM 1487 C C . VAL A 1 201 ? 34.531 -16.75 -9.977 1 95.75 201 VAL A C 1
ATOM 1489 O O . VAL A 1 201 ? 35.75 -16.969 -9.781 1 95.75 201 VAL A O 1
ATOM 1492 N N . ASN A 1 202 ? 33.594 -17.422 -9.359 1 96 202 ASN A N 1
ATOM 1493 C CA . ASN A 1 202 ? 33.875 -18.484 -8.406 1 96 202 ASN A CA 1
ATOM 1494 C C . ASN A 1 202 ? 33.219 -19.812 -8.805 1 96 202 ASN A C 1
ATOM 1496 O O . ASN A 1 202 ? 32.031 -19.984 -8.641 1 96 202 ASN A O 1
ATOM 1500 N N . LYS A 1 203 ? 34.062 -20.719 -9.172 1 95.19 203 LYS A N 1
ATOM 1501 C CA . LYS A 1 203 ? 33.531 -22 -9.672 1 95.19 203 LYS A CA 1
ATOM 1502 C C . LYS A 1 203 ? 33.844 -23.141 -8.695 1 95.19 203 LYS A C 1
ATOM 1504 O O . LYS A 1 203 ? 33.562 -24.297 -8.992 1 95.19 203 LYS A O 1
ATOM 1509 N N . ASN A 1 204 ? 34.406 -22.781 -7.613 1 96.62 204 ASN A N 1
ATOM 1510 C CA . ASN A 1 204 ? 34.75 -23.797 -6.609 1 96.62 204 ASN A CA 1
ATOM 1511 C C . ASN A 1 204 ? 33.688 -23.891 -5.527 1 96.62 204 ASN A C 1
ATOM 1513 O O . ASN A 1 204 ? 33.938 -23.516 -4.379 1 96.62 204 ASN A O 1
ATOM 1517 N N . ASN A 1 205 ? 32.625 -24.5 -5.867 1 97.25 205 ASN A N 1
ATOM 1518 C CA . ASN A 1 205 ? 31.5 -24.656 -4.961 1 97.25 205 ASN A CA 1
ATOM 1519 C C . ASN A 1 205 ? 30.531 -25.734 -5.457 1 97.25 205 ASN A C 1
ATOM 1521 O O . ASN A 1 205 ? 30.594 -26.141 -6.621 1 97.25 205 ASN A O 1
ATOM 1525 N N . LEU A 1 206 ? 29.656 -26.141 -4.613 1 98.12 206 LEU A N 1
ATOM 1526 C CA . LEU A 1 206 ? 28.734 -27.219 -4.918 1 98.12 206 LEU A CA 1
ATOM 1527 C C . LEU A 1 206 ? 27.734 -26.781 -5.992 1 98.12 206 LEU A C 1
ATOM 1529 O O . LEU A 1 206 ? 27.328 -27.609 -6.828 1 98.12 206 LEU A O 1
ATOM 1533 N N . LEU A 1 207 ? 27.266 -25.578 -5.953 1 98.31 207 LEU A N 1
ATOM 1534 C CA . LEU A 1 207 ? 26.297 -25.094 -6.938 1 98.31 207 LEU A CA 1
ATOM 1535 C C . LEU A 1 207 ? 26.844 -25.25 -8.352 1 98.31 207 LEU A C 1
ATOM 1537 O O . LEU A 1 207 ? 26.141 -25.719 -9.25 1 98.31 207 LEU A O 1
ATOM 1541 N N . TYR A 1 208 ? 28.062 -24.859 -8.516 1 97.44 208 TYR A N 1
ATOM 1542 C CA . TYR A 1 208 ? 28.688 -25 -9.828 1 97.44 208 TYR A CA 1
ATOM 1543 C C . TYR A 1 208 ? 28.688 -26.453 -10.281 1 97.44 208 TYR A C 1
ATOM 1545 O O . TYR A 1 208 ? 28.391 -26.75 -11.438 1 97.44 208 TYR A O 1
ATOM 1553 N N . GLU A 1 209 ? 29.031 -27.281 -9.367 1 97.31 209 GLU A N 1
ATOM 1554 C CA . GLU A 1 209 ? 29.078 -28.703 -9.68 1 97.31 209 GLU A CA 1
ATOM 1555 C C . GLU A 1 209 ? 27.688 -29.219 -10.086 1 97.31 209 GLU A C 1
ATOM 1557 O O . GLU A 1 209 ? 27.578 -30.094 -10.961 1 97.31 209 GLU A O 1
ATOM 1562 N N . MET A 1 210 ? 26.688 -28.734 -9.453 1 97.06 210 MET A N 1
ATOM 1563 C CA . MET A 1 210 ? 25.312 -29.188 -9.664 1 97.06 210 MET A CA 1
ATOM 1564 C C . MET A 1 210 ? 24.812 -28.766 -11.039 1 97.06 210 MET A C 1
ATOM 1566 O O . MET A 1 210 ? 23.984 -29.469 -11.641 1 97.06 210 MET A O 1
ATOM 1570 N N . VAL A 1 211 ? 25.234 -27.562 -11.484 1 94.81 211 VAL A N 1
ATOM 1571 C CA . VAL A 1 211 ? 24.609 -27.047 -12.695 1 94.81 211 VAL A CA 1
ATOM 1572 C C . VAL A 1 211 ? 25.516 -27.297 -13.898 1 94.81 211 VAL A C 1
ATOM 1574 O O . VAL A 1 211 ? 25.062 -27.297 -15.039 1 94.81 211 VAL A O 1
ATOM 1577 N N . GLN A 1 212 ? 26.906 -27.625 -13.734 1 83.25 212 GLN A N 1
ATOM 1578 C CA . GLN A 1 212 ? 27.938 -28 -14.688 1 83.25 212 GLN A CA 1
ATOM 1579 C C . GLN A 1 212 ? 27.688 -27.375 -16.062 1 83.25 212 GLN A C 1
ATOM 1581 O O . GLN A 1 212 ? 27.984 -26.203 -16.281 1 83.25 212 GLN A O 1
ATOM 1586 N N . ASP A 1 213 ? 26.766 -27.922 -17 1 84.94 213 ASP A N 1
ATOM 1587 C CA . ASP A 1 213 ? 26.656 -27.516 -18.406 1 84.94 213 ASP A CA 1
ATOM 1588 C C . ASP A 1 213 ? 25.297 -26.891 -18.688 1 84.94 213 ASP A C 1
ATOM 1590 O O . ASP A 1 213 ? 24.828 -26.922 -19.828 1 84.94 213 ASP A O 1
ATOM 1594 N N . ARG A 1 214 ? 24.609 -26.438 -17.609 1 92.88 214 ARG A N 1
ATOM 1595 C CA . ARG A 1 214 ? 23.328 -25.797 -17.875 1 92.88 214 ARG A CA 1
ATOM 1596 C C . ARG A 1 214 ? 23.219 -24.484 -17.094 1 92.88 214 ARG A C 1
ATOM 1598 O O . ARG A 1 214 ? 24.016 -24.203 -16.203 1 92.88 214 ARG A O 1
ATOM 1605 N N . LYS A 1 215 ? 22.25 -23.781 -17.484 1 94.69 215 LYS A N 1
ATOM 1606 C CA . LYS A 1 215 ? 22 -22.5 -16.812 1 94.69 215 LYS A CA 1
ATOM 1607 C C . LYS A 1 215 ? 21.469 -22.734 -15.398 1 94.69 215 LYS A C 1
ATOM 1609 O O . LYS A 1 215 ? 20.641 -23.625 -15.18 1 94.69 215 LYS A O 1
ATOM 1614 N N . VAL A 1 216 ? 21.953 -21.969 -14.445 1 97.25 216 VAL A N 1
ATOM 1615 C CA . VAL A 1 216 ? 21.547 -22.078 -13.047 1 97.25 216 VAL A CA 1
ATOM 1616 C C . VAL A 1 216 ? 20.125 -21.531 -12.883 1 97.25 216 VAL A C 1
ATOM 1618 O O . VAL A 1 216 ? 19.766 -20.531 -13.508 1 97.25 216 VAL A O 1
ATOM 1621 N N . GLU A 1 217 ? 19.281 -22.188 -12.109 1 97.75 217 GLU A N 1
ATOM 1622 C CA . GLU A 1 217 ? 17.938 -21.75 -11.727 1 97.75 217 GLU A CA 1
ATOM 1623 C C . GLU A 1 217 ? 17.859 -21.453 -10.234 1 97.75 217 GLU A C 1
ATOM 1625 O O . GLU A 1 217 ? 18.703 -21.906 -9.461 1 97.75 217 GLU A O 1
ATOM 1630 N N . ALA A 1 218 ? 16.859 -20.719 -9.898 1 98.06 218 ALA A N 1
ATOM 1631 C CA . ALA A 1 218 ? 16.688 -20.359 -8.492 1 98.06 218 ALA A CA 1
ATOM 1632 C C . ALA A 1 218 ? 16.641 -21.594 -7.605 1 98.06 218 ALA A C 1
ATOM 1634 O O . ALA A 1 218 ? 17.219 -21.609 -6.52 1 98.06 218 ALA A O 1
ATOM 1635 N N . LYS A 1 219 ? 15.969 -22.609 -8.094 1 97.75 219 LYS A N 1
ATOM 1636 C CA . LYS A 1 219 ? 15.828 -23.859 -7.34 1 97.75 219 LYS A CA 1
ATOM 1637 C C . LYS A 1 219 ? 17.203 -24.453 -7.02 1 97.75 219 LYS A C 1
ATOM 1639 O O . LYS A 1 219 ? 17.391 -25.016 -5.941 1 97.75 219 LYS A O 1
ATOM 1644 N N . ASP A 1 220 ? 18.109 -24.375 -7.934 1 98.44 220 ASP A N 1
ATOM 1645 C CA . ASP A 1 220 ? 19.453 -24.922 -7.734 1 98.44 220 ASP A CA 1
ATOM 1646 C C . ASP A 1 220 ? 20.156 -24.219 -6.566 1 98.44 220 ASP A C 1
ATOM 1648 O O . ASP A 1 220 ? 20.875 -24.875 -5.801 1 98.44 220 ASP A O 1
ATOM 1652 N N . VAL A 1 221 ? 19.984 -22.938 -6.488 1 98.69 221 VAL A N 1
ATOM 1653 C CA . VAL A 1 221 ? 20.625 -22.141 -5.441 1 98.69 221 VAL A CA 1
ATOM 1654 C C . VAL A 1 221 ? 20.141 -22.609 -4.07 1 98.69 221 VAL A C 1
ATOM 1656 O O . VAL A 1 221 ? 20.953 -22.859 -3.178 1 98.69 221 VAL A O 1
ATOM 1659 N N . PHE A 1 222 ? 18.844 -22.75 -3.895 1 98.62 222 PHE A N 1
ATOM 1660 C CA . PHE A 1 222 ? 18.281 -23.156 -2.613 1 98.62 222 PHE A CA 1
ATOM 1661 C C . PHE A 1 222 ? 18.641 -24.609 -2.301 1 98.62 222 PHE A C 1
ATOM 1663 O O . PHE A 1 222 ? 18.922 -24.953 -1.148 1 98.62 222 PHE A O 1
ATOM 1670 N N . ASP A 1 223 ? 18.625 -25.438 -3.338 1 98.44 223 ASP A N 1
ATOM 1671 C CA . ASP A 1 223 ? 18.984 -26.844 -3.137 1 98.44 223 ASP A CA 1
ATOM 1672 C C . ASP A 1 223 ? 20.438 -26.969 -2.662 1 98.44 223 ASP A C 1
ATOM 1674 O O . ASP A 1 223 ? 20.719 -27.734 -1.742 1 98.44 223 ASP A O 1
ATOM 1678 N N . ALA A 1 224 ? 21.312 -26.25 -3.271 1 98.62 224 ALA A N 1
ATOM 1679 C CA . ALA A 1 224 ? 22.719 -26.25 -2.859 1 98.62 224 ALA A CA 1
ATOM 1680 C C . ALA A 1 224 ? 22.875 -25.688 -1.449 1 98.62 224 ALA A C 1
ATOM 1682 O O . ALA A 1 224 ? 23.656 -26.219 -0.648 1 98.62 224 ALA A O 1
ATOM 1683 N N . ALA A 1 225 ? 22.203 -24.641 -1.169 1 98.69 225 ALA A N 1
ATOM 1684 C CA . ALA A 1 225 ? 22.25 -24.031 0.157 1 98.69 225 ALA A CA 1
ATOM 1685 C C . ALA A 1 225 ? 21.797 -25.016 1.23 1 98.69 225 ALA A C 1
ATOM 1687 O O . ALA A 1 225 ? 22.406 -25.109 2.297 1 98.69 225 ALA A O 1
ATOM 1688 N N . LYS A 1 226 ? 20.75 -25.766 0.976 1 98.44 226 LYS A N 1
ATOM 1689 C CA . LYS A 1 226 ? 20.203 -26.734 1.915 1 98.44 226 LYS A CA 1
ATOM 1690 C C . LYS A 1 226 ? 21.219 -27.844 2.191 1 98.44 226 LYS A C 1
ATOM 1692 O O . LYS A 1 226 ? 21.203 -28.469 3.254 1 98.44 226 LYS A O 1
ATOM 1697 N N . LYS A 1 227 ? 22.109 -27.984 1.257 1 98.38 227 LYS A N 1
ATOM 1698 C CA . LYS A 1 227 ? 23.156 -29 1.409 1 98.38 227 LYS A CA 1
ATOM 1699 C C . LYS A 1 227 ? 24.391 -28.406 2.09 1 98.38 227 LYS A C 1
ATOM 1701 O O . LYS A 1 227 ? 25.422 -29.062 2.201 1 98.38 227 LYS A O 1
ATOM 1706 N N . GLY A 1 228 ? 24.344 -27.109 2.43 1 98.19 228 GLY A N 1
ATOM 1707 C CA . GLY A 1 228 ? 25.391 -26.484 3.219 1 98.19 228 GLY A CA 1
ATOM 1708 C C . GLY A 1 228 ? 26.438 -25.781 2.371 1 98.19 228 GLY A C 1
ATOM 1709 O O . GLY A 1 228 ? 27.484 -25.391 2.873 1 98.19 228 GLY A O 1
ATOM 1710 N N . ASP A 1 229 ? 26.188 -25.594 1.093 1 98.56 229 ASP A N 1
ATOM 1711 C CA . ASP A 1 229 ? 27.109 -24.875 0.221 1 98.56 229 ASP A CA 1
ATOM 1712 C C . ASP A 1 229 ? 27.234 -23.406 0.629 1 98.56 229 ASP A C 1
ATOM 1714 O O . ASP A 1 229 ? 26.266 -22.641 0.503 1 98.56 229 ASP A O 1
ATOM 1718 N N . ALA A 1 230 ? 28.422 -23.031 0.956 1 98.44 230 ALA A N 1
ATOM 1719 C CA . ALA A 1 230 ? 28.641 -21.688 1.479 1 98.44 230 ALA A CA 1
ATOM 1720 C C . ALA A 1 230 ? 28.375 -20.625 0.411 1 98.44 230 ALA A C 1
ATOM 1722 O O . ALA A 1 230 ? 27.859 -19.547 0.711 1 98.44 230 ALA A O 1
ATOM 1723 N N . PHE A 1 231 ? 28.781 -20.984 -0.778 1 98.19 231 PHE A N 1
ATOM 1724 C CA . PHE A 1 231 ? 28.578 -20.078 -1.906 1 98.19 231 PHE A CA 1
ATOM 1725 C C . PHE A 1 231 ? 27.094 -19.812 -2.115 1 98.19 231 PHE A C 1
ATOM 1727 O O . PHE A 1 231 ? 26.656 -18.656 -2.186 1 98.19 231 PHE A O 1
ATOM 1734 N N . ALA A 1 232 ? 26.266 -20.797 -2.145 1 98.69 232 ALA A N 1
ATOM 1735 C CA . ALA A 1 232 ? 24.812 -20.688 -2.334 1 98.69 232 ALA A CA 1
ATOM 1736 C C . ALA A 1 232 ? 24.156 -20.047 -1.125 1 98.69 232 ALA A C 1
ATOM 1738 O O . ALA A 1 232 ? 23.203 -19.266 -1.274 1 98.69 232 ALA A O 1
ATOM 1739 N N . LEU A 1 233 ? 24.641 -20.344 0.038 1 98.69 233 LEU A N 1
ATOM 1740 C CA . LEU A 1 233 ? 24.094 -19.766 1.259 1 98.69 233 LEU A CA 1
ATOM 1741 C C . LEU A 1 233 ? 24.266 -18.25 1.259 1 98.69 233 LEU A C 1
ATOM 1743 O O . LEU A 1 233 ? 23.375 -17.516 1.711 1 98.69 233 LEU A O 1
ATOM 1747 N N . ASP A 1 234 ? 25.391 -17.844 0.776 1 98.62 234 ASP A N 1
ATOM 1748 C CA . ASP A 1 234 ? 25.625 -16.406 0.702 1 98.62 234 ASP A CA 1
ATOM 1749 C C . ASP A 1 234 ? 24.625 -15.734 -0.234 1 98.62 234 ASP A C 1
ATOM 1751 O O . ASP A 1 234 ? 24.156 -14.625 0.042 1 98.62 234 ASP A O 1
ATOM 1755 N N . ILE A 1 235 ? 24.281 -16.344 -1.329 1 98.5 235 ILE A N 1
ATOM 1756 C CA . ILE A 1 235 ? 23.281 -15.836 -2.256 1 98.5 235 ILE A CA 1
ATOM 1757 C C . ILE A 1 235 ? 21.922 -15.812 -1.577 1 98.5 235 ILE A C 1
ATOM 1759 O O . ILE A 1 235 ? 21.203 -14.812 -1.656 1 98.5 235 ILE A O 1
ATOM 1763 N N . VAL A 1 236 ? 21.594 -16.891 -0.836 1 98.69 236 VAL A N 1
ATOM 1764 C CA . VAL A 1 236 ? 20.312 -17 -0.137 1 98.69 236 VAL A CA 1
ATOM 1765 C C . VAL A 1 236 ? 20.203 -15.883 0.905 1 98.69 236 VAL A C 1
ATOM 1767 O O . VAL A 1 236 ? 19.141 -15.273 1.058 1 98.69 236 VAL A O 1
ATOM 1770 N N . GLU A 1 237 ? 21.328 -15.594 1.554 1 98.56 237 GLU A N 1
ATOM 1771 C CA . GLU A 1 237 ? 21.328 -14.516 2.539 1 98.56 237 GLU A CA 1
ATOM 1772 C C . GLU A 1 237 ? 21.016 -13.172 1.888 1 98.56 237 GLU A C 1
ATOM 1774 O O . GLU A 1 237 ? 20.219 -12.391 2.408 1 98.56 237 GLU A O 1
ATOM 1779 N N . SER A 1 238 ? 21.625 -12.953 0.778 1 97.75 238 SER A N 1
ATOM 1780 C CA . SER A 1 238 ? 21.438 -11.703 0.061 1 97.75 238 SER A CA 1
ATOM 1781 C C . SER A 1 238 ? 20 -11.578 -0.447 1 97.75 238 SER A C 1
ATOM 1783 O O . SER A 1 238 ? 19.359 -10.531 -0.289 1 97.75 238 SER A O 1
ATOM 1785 N N . VAL A 1 239 ? 19.516 -12.641 -1 1 97.81 239 VAL A N 1
ATOM 1786 C CA . VAL A 1 239 ? 18.203 -12.641 -1.618 1 97.81 239 VAL A CA 1
ATOM 1787 C C . VAL A 1 239 ? 17.125 -12.492 -0.543 1 97.81 239 VAL A C 1
ATOM 1789 O O . VAL A 1 239 ? 16.172 -11.727 -0.707 1 97.81 239 VAL A O 1
ATOM 1792 N N . THR A 1 240 ? 17.234 -13.18 0.559 1 98.44 240 THR A N 1
ATOM 1793 C CA . THR A 1 240 ? 16.219 -13.125 1.614 1 98.44 240 THR A CA 1
ATOM 1794 C C . THR A 1 240 ? 16.25 -11.773 2.32 1 98.44 240 THR A C 1
ATOM 1796 O O . THR A 1 240 ? 15.234 -11.32 2.842 1 98.44 240 THR A O 1
ATOM 1799 N N . ASP A 1 241 ? 17.438 -11.156 2.311 1 98.44 241 ASP A N 1
ATOM 1800 C CA . ASP A 1 241 ? 17.5 -9.797 2.824 1 98.44 241 ASP A CA 1
ATOM 1801 C C . ASP A 1 241 ? 16.688 -8.836 1.959 1 98.44 241 ASP A C 1
ATOM 1803 O O . ASP A 1 241 ? 15.953 -7.996 2.48 1 98.44 241 ASP A O 1
ATOM 1807 N N . LYS A 1 242 ? 16.828 -8.992 0.655 1 98.44 242 LYS A N 1
ATOM 1808 C CA . LYS A 1 242 ? 16.062 -8.164 -0.276 1 98.44 242 LYS A CA 1
ATOM 1809 C C . LYS A 1 242 ? 14.57 -8.445 -0.17 1 98.44 242 LYS A C 1
ATOM 1811 O O . LYS A 1 242 ? 13.758 -7.527 -0.247 1 98.44 242 LYS A O 1
ATOM 1816 N N . MET A 1 243 ? 14.211 -9.719 0.009 1 98.56 243 MET A N 1
ATOM 1817 C CA . MET A 1 243 ? 12.805 -10.07 0.187 1 98.56 243 MET A CA 1
ATOM 1818 C C . MET A 1 243 ? 12.242 -9.453 1.459 1 98.56 243 MET A C 1
ATOM 1820 O O . MET A 1 243 ? 11.148 -8.883 1.444 1 98.56 243 MET A O 1
ATOM 1824 N N . ALA A 1 244 ? 13.023 -9.562 2.529 1 98.56 244 ALA A N 1
ATOM 1825 C CA . ALA A 1 244 ? 12.609 -8.961 3.795 1 98.56 244 ALA A CA 1
ATOM 1826 C C . ALA A 1 244 ? 12.414 -7.453 3.652 1 98.56 244 ALA A C 1
ATOM 1828 O O . ALA A 1 244 ? 11.414 -6.906 4.125 1 98.56 244 ALA A O 1
ATOM 1829 N N . LEU A 1 245 ? 13.344 -6.816 2.998 1 98.5 245 LEU A N 1
ATOM 1830 C CA . LEU A 1 245 ? 13.281 -5.379 2.766 1 98.5 245 LEU A CA 1
ATOM 1831 C C . LEU A 1 245 ? 12.031 -5.012 1.974 1 98.5 245 LEU A C 1
ATOM 1833 O O . LEU A 1 245 ? 11.273 -4.125 2.379 1 98.5 245 LEU A O 1
ATOM 1837 N N . GLY A 1 246 ? 11.797 -5.672 0.863 1 98.56 246 GLY A N 1
ATOM 1838 C CA . GLY A 1 246 ? 10.648 -5.398 0.016 1 98.56 246 GLY A CA 1
ATOM 1839 C C . GLY A 1 246 ? 9.32 -5.629 0.715 1 98.56 246 GLY A C 1
ATOM 1840 O O . GLY A 1 246 ? 8.445 -4.766 0.697 1 98.56 246 GLY A O 1
ATOM 1841 N N . ILE A 1 247 ? 9.172 -6.773 1.364 1 98.75 247 ILE A N 1
ATOM 1842 C CA . ILE A 1 247 ? 7.945 -7.129 2.072 1 98.75 247 ILE A CA 1
ATOM 1843 C C . ILE A 1 247 ? 7.691 -6.133 3.201 1 98.75 247 ILE A C 1
ATOM 1845 O O . ILE A 1 247 ? 6.562 -5.672 3.389 1 98.75 247 ILE A O 1
ATOM 1849 N N . SER A 1 248 ? 8.75 -5.781 3.904 1 98.5 248 SER A N 1
ATOM 1850 C CA . SER A 1 248 ? 8.641 -4.863 5.031 1 98.5 248 SER A CA 1
ATOM 1851 C C . SER A 1 248 ? 8.148 -3.492 4.578 1 98.5 248 SER A C 1
ATOM 1853 O O . SER A 1 248 ? 7.348 -2.852 5.27 1 98.5 248 SER A O 1
ATOM 1855 N N . ASN A 1 249 ? 8.625 -3.043 3.447 1 98.38 249 ASN A N 1
ATOM 1856 C CA . ASN A 1 249 ? 8.172 -1.76 2.924 1 98.38 249 ASN A CA 1
ATOM 1857 C C . ASN A 1 249 ? 6.672 -1.772 2.639 1 98.38 249 ASN A C 1
ATOM 1859 O O . ASN A 1 249 ? 5.973 -0.803 2.938 1 98.38 249 ASN A O 1
ATOM 1863 N N . VAL A 1 250 ? 6.148 -2.848 2.107 1 98.69 250 VAL A N 1
ATOM 1864 C CA . VAL A 1 250 ? 4.719 -2.951 1.847 1 98.69 250 VAL A CA 1
ATOM 1865 C C . VAL A 1 250 ? 3.951 -2.99 3.168 1 98.69 250 VAL A C 1
ATOM 1867 O O . VAL A 1 250 ? 2.926 -2.322 3.316 1 98.69 250 VAL A O 1
ATOM 1870 N N . LEU A 1 251 ? 4.496 -3.717 4.141 1 98.62 251 LEU A N 1
ATOM 1871 C CA . LEU A 1 251 ? 3.842 -3.871 5.434 1 98.62 251 LEU A CA 1
ATOM 1872 C C . LEU A 1 251 ? 3.777 -2.539 6.172 1 98.62 251 LEU A C 1
ATOM 1874 O O . LEU A 1 251 ? 2.795 -2.252 6.859 1 98.62 251 LEU A O 1
ATOM 1878 N N . ASN A 1 252 ? 4.801 -1.722 6.055 1 98 252 ASN A N 1
ATOM 1879 C CA . ASN A 1 252 ? 4.805 -0.41 6.695 1 98 252 ASN A CA 1
ATOM 1880 C C . ASN A 1 252 ? 3.738 0.506 6.102 1 98 252 ASN A C 1
ATOM 1882 O O . ASN A 1 252 ? 3.355 1.502 6.715 1 98 252 ASN A O 1
ATOM 1886 N N . ILE A 1 253 ? 3.266 0.19 4.93 1 98.12 253 ILE A N 1
ATOM 1887 C CA . ILE A 1 253 ? 2.227 0.968 4.262 1 98.12 253 ILE A CA 1
ATOM 1888 C C . ILE A 1 253 ? 0.854 0.391 4.602 1 98.12 253 ILE A C 1
ATOM 1890 O O . ILE A 1 253 ? -0.097 1.138 4.844 1 98.12 253 ILE A O 1
ATOM 1894 N N . THR A 1 254 ? 0.762 -0.962 4.719 1 98.44 254 THR A N 1
ATOM 1895 C CA . THR A 1 254 ? -0.551 -1.598 4.703 1 98.44 254 THR A CA 1
ATOM 1896 C C . THR A 1 254 ? -0.916 -2.129 6.086 1 98.44 254 THR A C 1
ATOM 1898 O O . THR A 1 254 ? -2.092 -2.346 6.383 1 98.44 254 THR A O 1
ATOM 1901 N N . ASP A 1 255 ? 0.123 -2.473 6.895 1 98.44 255 ASP A N 1
ATOM 1902 C CA . ASP A 1 255 ? -0.1 -3.074 8.211 1 98.44 255 ASP A CA 1
ATOM 1903 C C . ASP A 1 255 ? -1.013 -4.293 8.102 1 98.44 255 ASP A C 1
ATOM 1905 O O . ASP A 1 255 ? -2.014 -4.391 8.82 1 98.44 255 ASP A O 1
ATOM 1909 N N . SER A 1 256 ? -0.672 -5.199 7.18 1 98.75 256 SER A N 1
ATOM 1910 C CA . SER A 1 256 ? -1.458 -6.402 6.914 1 98.75 256 SER A CA 1
ATOM 1911 C C . SER A 1 256 ? -1.383 -7.379 8.078 1 98.75 256 SER A C 1
ATOM 1913 O O . SER A 1 256 ? -0.403 -7.387 8.828 1 98.75 256 SER A O 1
ATOM 1915 N N . GLN A 1 257 ? -2.4 -8.18 8.242 1 98.69 257 GLN A N 1
ATOM 1916 C CA . GLN A 1 257 ? -2.459 -9.203 9.281 1 98.69 257 GLN A CA 1
ATOM 1917 C C . GLN A 1 257 ? -1.578 -10.398 8.922 1 98.69 257 GLN A C 1
ATOM 1919 O O . GLN A 1 257 ? -0.975 -11.016 9.805 1 98.69 257 GLN A O 1
ATOM 1924 N N . VAL A 1 258 ? -1.517 -10.688 7.637 1 98.81 258 VAL A N 1
ATOM 1925 C CA . VAL A 1 258 ? -0.833 -11.898 7.199 1 98.81 258 VAL A CA 1
ATOM 1926 C C . VAL A 1 258 ? -0.189 -11.664 5.832 1 98.81 258 VAL A C 1
ATOM 1928 O O . VAL A 1 258 ? -0.731 -10.93 5 1 98.81 258 VAL A O 1
ATOM 1931 N N . VAL A 1 259 ? 0.991 -12.203 5.652 1 98.88 259 VAL A N 1
ATOM 1932 C CA . VAL A 1 259 ? 1.68 -12.305 4.367 1 98.88 259 VAL A CA 1
ATOM 1933 C C . VAL A 1 259 ? 1.65 -13.75 3.883 1 98.88 259 VAL A C 1
ATOM 1935 O O . VAL A 1 259 ? 2.113 -14.656 4.582 1 98.88 259 VAL A O 1
ATOM 1938 N N . VAL A 1 260 ? 1.045 -13.969 2.76 1 98.88 260 VAL A N 1
ATOM 1939 C CA . VAL A 1 260 ? 1.021 -15.297 2.145 1 98.88 260 VAL A CA 1
ATOM 1940 C C . VAL A 1 260 ? 1.943 -15.312 0.927 1 98.88 260 VAL A C 1
ATOM 1942 O O . VAL A 1 260 ? 1.78 -14.516 0.003 1 98.88 260 VAL A O 1
ATOM 1945 N N . ILE A 1 261 ? 2.91 -16.188 0.917 1 98.75 261 ILE A N 1
ATOM 1946 C CA . ILE A 1 261 ? 3.893 -16.234 -0.161 1 98.75 261 ILE A CA 1
ATOM 1947 C C . ILE A 1 261 ? 3.736 -17.531 -0.953 1 98.75 261 ILE A C 1
ATOM 1949 O O . ILE A 1 261 ? 3.801 -18.625 -0.385 1 98.75 261 ILE A O 1
ATOM 1953 N N . GLY A 1 262 ? 3.457 -17.359 -2.203 1 98.25 262 GLY A N 1
ATOM 1954 C CA . GLY A 1 262 ? 3.416 -18.484 -3.135 1 98.25 262 GLY A CA 1
ATOM 1955 C C . GLY A 1 262 ? 4.406 -18.344 -4.277 1 98.25 262 GLY A C 1
ATOM 1956 O O . GLY A 1 262 ? 5.348 -17.547 -4.195 1 98.25 262 GLY A O 1
ATOM 1957 N N . GLY A 1 263 ? 4.254 -19.219 -5.309 1 96 2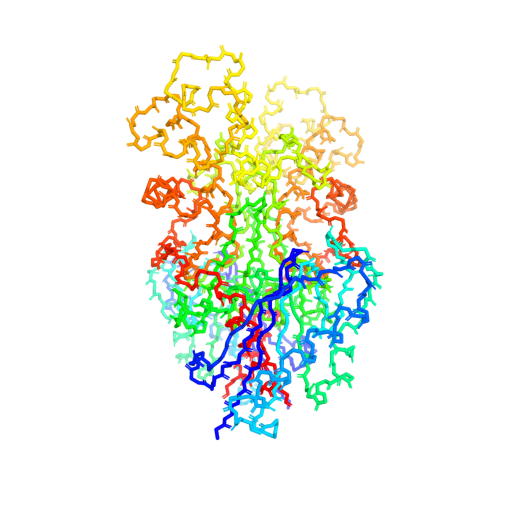63 GLY A N 1
ATOM 1958 C CA . GLY A 1 263 ? 5.176 -19.25 -6.434 1 96 263 GLY A CA 1
ATOM 1959 C C . GLY A 1 263 ? 6.301 -20.25 -6.266 1 96 263 GLY A C 1
ATOM 1960 O O . GLY A 1 263 ? 6.477 -20.812 -5.188 1 96 263 GLY A O 1
ATOM 1961 N N . GLY A 1 264 ? 7.047 -20.422 -7.332 1 95.56 264 GLY A N 1
ATOM 1962 C CA . GLY A 1 264 ? 8.086 -21.438 -7.359 1 95.56 264 GLY A CA 1
ATOM 1963 C C . GLY A 1 264 ? 9.164 -21.219 -6.309 1 95.56 264 GLY A C 1
ATOM 1964 O O . GLY A 1 264 ? 9.672 -22.188 -5.723 1 95.56 264 GLY A O 1
ATOM 1965 N N . VAL A 1 265 ? 9.508 -20.031 -6.023 1 97 265 VAL A N 1
ATOM 1966 C CA . VAL A 1 265 ? 10.57 -19.703 -5.082 1 97 265 VAL A CA 1
ATOM 1967 C C . VAL A 1 265 ? 10.133 -20.062 -3.662 1 97 265 VAL A C 1
ATOM 1969 O O . VAL A 1 265 ? 10.953 -20.484 -2.844 1 97 265 VAL A O 1
ATOM 1972 N N . ALA A 1 266 ? 8.852 -19.922 -3.361 1 97 266 ALA A N 1
ATOM 1973 C CA . ALA A 1 266 ? 8.32 -20.219 -2.033 1 97 266 ALA A CA 1
ATOM 1974 C C . ALA A 1 266 ? 8.492 -21.703 -1.692 1 97 266 ALA A C 1
ATOM 1976 O O . ALA A 1 266 ? 8.477 -22.078 -0.519 1 97 266 ALA A O 1
ATOM 1977 N N . LEU A 1 267 ? 8.672 -22.547 -2.688 1 96.5 267 LEU A N 1
ATOM 1978 C CA . LEU A 1 267 ? 8.828 -23.984 -2.488 1 96.5 267 LEU A CA 1
ATOM 1979 C C . LEU A 1 267 ? 10.148 -24.297 -1.799 1 96.5 267 LEU A C 1
ATOM 1981 O O . LEU A 1 267 ? 10.359 -25.406 -1.323 1 96.5 267 LEU A O 1
ATOM 1985 N N . ALA A 1 268 ? 11.031 -23.297 -1.732 1 96.75 268 ALA A N 1
ATOM 1986 C CA . ALA A 1 268 ? 12.289 -23.453 -1.009 1 96.75 268 ALA A CA 1
ATOM 1987 C C . ALA A 1 268 ? 12.039 -23.828 0.451 1 96.75 268 ALA A C 1
ATOM 1989 O O . ALA A 1 268 ? 12.891 -24.438 1.097 1 96.75 268 ALA A O 1
ATOM 1990 N N . GLY A 1 269 ? 10.922 -23.375 1.066 1 97 269 GLY A N 1
ATOM 1991 C CA . GLY A 1 269 ? 10.516 -23.812 2.393 1 97 269 GLY A CA 1
ATOM 1992 C C . GLY A 1 269 ? 11.18 -23.031 3.508 1 97 269 GLY A C 1
ATOM 1993 O O . GLY A 1 269 ? 11.328 -21.812 3.408 1 97 269 GLY A O 1
ATOM 1994 N N . ASP A 1 270 ? 11.523 -23.688 4.512 1 97.69 270 ASP A N 1
ATOM 1995 C CA . ASP A 1 270 ? 11.922 -23.062 5.77 1 97.69 270 ASP A CA 1
ATOM 1996 C C . ASP A 1 270 ? 13.18 -22.219 5.586 1 97.69 270 ASP A C 1
ATOM 1998 O O . ASP A 1 270 ? 13.344 -21.188 6.242 1 97.69 270 ASP A O 1
ATOM 2002 N N . ILE A 1 271 ? 14.07 -22.625 4.695 1 98.12 271 ILE A N 1
ATOM 2003 C CA . ILE A 1 271 ? 15.312 -21.891 4.492 1 98.12 271 ILE A CA 1
ATOM 2004 C C . ILE A 1 271 ? 15 -20.469 4.031 1 98.12 271 ILE A C 1
ATOM 2006 O O . ILE A 1 271 ? 15.75 -19.531 4.324 1 98.12 271 ILE A O 1
ATOM 2010 N N . LEU A 1 272 ? 13.914 -20.344 3.324 1 98.19 272 LEU A N 1
ATOM 2011 C CA . LEU A 1 272 ? 13.469 -19.047 2.838 1 98.19 272 LEU A CA 1
ATOM 2012 C C . LEU A 1 272 ? 12.664 -18.312 3.908 1 98.19 272 LEU A C 1
ATOM 2014 O O . LEU A 1 272 ? 13.008 -17.188 4.277 1 98.19 272 LEU A O 1
ATOM 2018 N N . PHE A 1 273 ? 11.648 -18.922 4.473 1 98.38 273 PHE A N 1
ATOM 2019 C CA . PHE A 1 273 ? 10.672 -18.297 5.352 1 98.38 273 PHE A CA 1
ATOM 2020 C C . PHE A 1 273 ? 11.312 -17.875 6.668 1 98.38 273 PHE A C 1
ATOM 2022 O O . PHE A 1 273 ? 11.055 -16.781 7.176 1 98.38 273 PHE A O 1
ATOM 2029 N N . ASP A 1 274 ? 12.148 -18.719 7.223 1 98.44 274 ASP A N 1
ATOM 2030 C CA . ASP A 1 274 ? 12.789 -18.406 8.492 1 98.44 274 ASP A CA 1
ATOM 2031 C C . ASP A 1 274 ? 13.672 -17.172 8.375 1 98.44 274 ASP A C 1
ATOM 2033 O O . ASP A 1 274 ? 13.68 -16.312 9.258 1 98.44 274 ASP A O 1
ATOM 2037 N N . ARG A 1 275 ? 14.391 -17.109 7.289 1 98.38 275 ARG A N 1
ATOM 2038 C CA . ARG A 1 275 ? 15.305 -15.992 7.078 1 98.38 275 ARG A CA 1
ATOM 2039 C C . ARG A 1 275 ? 14.531 -14.695 6.855 1 98.38 275 ARG A C 1
ATOM 2041 O O . ARG A 1 275 ? 14.898 -13.648 7.391 1 98.38 275 ARG A O 1
ATOM 2048 N N . ILE A 1 276 ? 13.477 -14.766 6.066 1 98.44 276 ILE A N 1
ATOM 2049 C CA . ILE A 1 276 ? 12.656 -13.586 5.836 1 98.44 276 ILE A CA 1
ATOM 2050 C C . ILE A 1 276 ? 12.094 -13.078 7.164 1 98.44 276 ILE A C 1
ATOM 2052 O O . ILE A 1 276 ? 12.188 -11.891 7.473 1 98.44 276 ILE A O 1
ATOM 2056 N N . LYS A 1 277 ? 11.508 -13.992 7.984 1 98 277 LYS A N 1
ATOM 2057 C CA . LYS A 1 277 ? 10.914 -13.641 9.273 1 98 277 LYS A CA 1
ATOM 2058 C C . LYS A 1 277 ? 11.945 -12.984 10.188 1 98 277 LYS A C 1
ATOM 2060 O O . LYS A 1 277 ? 11.633 -12 10.867 1 98 277 LYS A O 1
ATOM 2065 N N . LYS A 1 278 ? 13.102 -13.516 10.164 1 98 278 LYS A N 1
ATOM 2066 C CA . LYS A 1 278 ? 14.164 -12.984 11.016 1 98 278 LYS A CA 1
ATOM 2067 C C . LYS A 1 278 ? 14.617 -11.609 10.531 1 98 278 LYS A C 1
ATOM 2069 O O . LYS A 1 278 ? 14.734 -10.672 11.328 1 98 278 LYS A O 1
ATOM 2074 N N . LYS A 1 279 ? 14.828 -11.477 9.281 1 97.88 279 LYS A N 1
ATOM 2075 C CA . LYS A 1 279 ? 15.453 -10.289 8.711 1 97.88 279 LYS A CA 1
ATOM 2076 C C . LYS A 1 279 ? 14.469 -9.125 8.656 1 97.88 279 LYS A C 1
ATOM 2078 O O . LYS A 1 279 ? 14.875 -7.961 8.734 1 97.88 279 LYS A O 1
ATOM 2083 N N . MET A 1 280 ? 13.219 -9.398 8.539 1 97.44 280 MET A N 1
ATOM 2084 C CA . MET A 1 280 ? 12.234 -8.336 8.398 1 97.44 280 MET A CA 1
ATOM 2085 C C . MET A 1 280 ? 12.18 -7.477 9.664 1 97.44 280 MET A C 1
ATOM 2087 O O . MET A 1 280 ? 11.742 -6.324 9.617 1 97.44 280 MET A O 1
ATOM 2091 N N . LYS A 1 281 ? 12.617 -7.969 10.828 1 96.38 281 LYS A N 1
ATOM 2092 C CA . LYS A 1 281 ? 12.609 -7.246 12.102 1 96.38 281 LYS A CA 1
ATOM 2093 C C . LYS A 1 281 ? 13.43 -5.965 12.008 1 96.38 281 LYS A C 1
ATOM 2095 O O . LYS A 1 281 ? 13.172 -5 12.734 1 96.38 281 LYS A O 1
ATOM 2100 N N . ALA A 1 282 ? 14.375 -5.973 11.094 1 95.75 282 ALA A N 1
ATOM 2101 C CA . ALA A 1 282 ? 15.242 -4.812 10.93 1 95.75 282 ALA A CA 1
ATOM 2102 C C . ALA A 1 282 ? 14.57 -3.74 10.078 1 95.75 282 ALA A C 1
ATOM 2104 O O . ALA A 1 282 ? 15.008 -2.588 10.055 1 95.75 282 ALA A O 1
ATOM 2105 N N . TYR A 1 283 ? 13.461 -4.098 9.406 1 97.12 283 TYR A N 1
ATOM 2106 C CA . TYR A 1 283 ? 12.945 -3.201 8.375 1 97.12 283 TYR A CA 1
ATOM 2107 C C . TYR A 1 283 ? 11.508 -2.801 8.672 1 97.12 283 TYR A C 1
ATOM 2109 O O . TYR A 1 283 ? 11.047 -1.753 8.211 1 97.12 283 TYR A O 1
ATOM 2117 N N . VAL A 1 284 ? 10.758 -3.609 9.398 1 96.88 284 VAL A N 1
ATOM 2118 C CA . VAL A 1 284 ? 9.352 -3.352 9.695 1 96.88 284 VAL A CA 1
ATOM 2119 C C . VAL A 1 284 ? 9.234 -2.553 10.984 1 96.88 284 VAL A C 1
ATOM 2121 O O . VAL A 1 284 ? 9.961 -2.812 11.953 1 96.88 284 VAL A O 1
ATOM 2124 N N . LEU A 1 285 ? 8.344 -1.566 11.039 1 95.06 285 LEU A N 1
ATOM 2125 C CA . LEU A 1 285 ? 8.047 -0.899 12.305 1 95.06 285 LEU A CA 1
ATOM 2126 C C . LEU A 1 285 ? 7.59 -1.905 13.352 1 95.06 285 LEU A C 1
ATOM 2128 O O . LEU A 1 285 ? 6.746 -2.762 13.078 1 95.06 285 LEU A O 1
ATOM 2132 N N . PRO A 1 286 ? 8.062 -1.802 14.531 1 93.81 286 PRO A N 1
ATOM 2133 C CA . PRO A 1 286 ? 7.824 -2.82 15.555 1 93.81 286 PRO A CA 1
ATOM 2134 C C . PRO A 1 286 ? 6.34 -3.086 15.789 1 93.81 286 PRO A C 1
ATOM 2136 O O . PRO A 1 286 ? 5.918 -4.246 15.859 1 93.81 286 PRO A O 1
ATOM 2139 N N . PRO A 1 287 ? 5.449 -2.068 15.883 1 93.5 287 PRO A N 1
ATOM 2140 C CA . PRO A 1 287 ? 4.035 -2.375 16.094 1 93.5 287 PRO A CA 1
ATOM 2141 C C . PRO A 1 287 ? 3.439 -3.234 14.984 1 93.5 287 PRO A C 1
ATOM 2143 O O . PRO A 1 287 ? 2.531 -4.031 15.234 1 93.5 287 PRO A O 1
ATOM 2146 N N . VAL A 1 288 ? 3.926 -3.111 13.789 1 96.12 288 VAL A N 1
ATOM 2147 C CA . VAL A 1 288 ? 3.414 -3.832 12.633 1 96.12 288 VAL A CA 1
ATOM 2148 C C . VAL A 1 288 ? 3.74 -5.32 12.758 1 96.12 288 VAL A C 1
ATOM 2150 O O . VAL A 1 288 ? 3.055 -6.164 12.18 1 96.12 288 VAL A O 1
ATOM 2153 N N . LEU A 1 289 ? 4.758 -5.672 13.547 1 96.69 289 LEU A N 1
ATOM 2154 C CA . LEU A 1 289 ? 5.16 -7.059 13.742 1 96.69 289 LEU A CA 1
ATOM 2155 C C . LEU A 1 289 ? 4.18 -7.785 14.656 1 96.69 289 LEU A C 1
ATOM 2157 O O . LEU A 1 289 ? 4.094 -9.016 14.633 1 96.69 289 LEU A O 1
ATOM 2161 N N . GLU A 1 290 ? 3.473 -6.977 15.438 1 94.94 290 GLU A N 1
ATOM 2162 C CA . GLU A 1 290 ? 2.561 -7.574 16.406 1 94.94 290 GLU A CA 1
ATOM 2163 C C . GLU A 1 290 ? 1.457 -8.367 15.719 1 94.94 290 GLU A C 1
ATOM 2165 O O . GLU A 1 290 ? 0.674 -7.809 14.945 1 94.94 290 GLU A O 1
ATOM 2170 N N . GLY A 1 291 ? 1.48 -9.672 15.961 1 96.25 291 GLY A N 1
ATOM 2171 C CA . GLY A 1 291 ? 0.415 -10.516 15.445 1 96.25 291 GLY A CA 1
ATOM 2172 C C . GLY A 1 291 ? 0.575 -10.836 13.969 1 96.25 291 GLY A C 1
ATOM 2173 O O . GLY A 1 291 ? -0.293 -11.477 13.367 1 96.25 291 GLY A O 1
ATOM 2174 N N . LEU A 1 292 ? 1.654 -10.398 13.375 1 98.12 292 LEU A N 1
ATOM 2175 C CA . LEU A 1 292 ? 1.881 -10.641 11.961 1 98.12 292 LEU A CA 1
ATOM 2176 C C . LEU A 1 292 ? 2.178 -12.117 11.695 1 98.12 292 LEU A C 1
ATOM 2178 O O . LEU A 1 292 ? 2.984 -12.727 12.398 1 98.12 292 LEU A O 1
ATOM 2182 N N . GLU A 1 293 ? 1.508 -12.672 10.695 1 98.06 293 GLU A N 1
ATOM 2183 C CA . GLU A 1 293 ? 1.796 -14.031 10.258 1 98.06 293 GLU A CA 1
ATOM 2184 C C . GLU A 1 293 ? 2.385 -14.047 8.852 1 98.06 293 GLU A C 1
ATOM 2186 O O . GLU A 1 293 ? 1.976 -13.258 7.992 1 98.06 293 GLU A O 1
ATOM 2191 N N . ILE A 1 294 ? 3.344 -14.867 8.633 1 98.31 294 ILE A N 1
ATOM 2192 C CA . ILE A 1 294 ? 3.912 -15.156 7.324 1 98.31 294 ILE A CA 1
ATOM 2193 C C . ILE A 1 294 ? 3.76 -16.641 7.008 1 98.31 294 ILE A C 1
ATOM 2195 O O . ILE A 1 294 ? 4.297 -17.5 7.723 1 98.31 294 ILE A O 1
ATOM 2199 N N . LYS A 1 295 ? 2.98 -16.891 5.922 1 97.88 295 LYS A N 1
ATOM 2200 C CA . LYS A 1 295 ? 2.584 -18.266 5.617 1 97.88 295 LYS A CA 1
ATOM 2201 C C . LYS A 1 295 ? 2.848 -18.594 4.152 1 97.88 295 LYS A C 1
ATOM 2203 O O . LYS A 1 295 ? 2.748 -17.734 3.283 1 97.88 295 LYS A O 1
ATOM 2208 N N . PRO A 1 296 ? 3.217 -19.891 3.926 1 98.5 296 PRO A N 1
ATOM 2209 C CA . PRO A 1 296 ? 3.189 -20.312 2.525 1 98.5 296 PRO A CA 1
ATOM 2210 C C . PRO A 1 296 ? 1.772 -20.438 1.974 1 98.5 296 PRO A C 1
ATOM 2212 O O . PRO A 1 296 ? 0.855 -20.844 2.699 1 98.5 296 PRO A O 1
ATOM 2215 N N . ALA A 1 297 ? 1.614 -20.078 0.734 1 98.5 297 ALA A N 1
ATOM 2216 C CA . ALA A 1 297 ? 0.351 -20.375 0.067 1 98.5 297 ALA A CA 1
ATOM 2217 C C . ALA A 1 297 ? 0.08 -21.875 0.059 1 98.5 297 ALA A C 1
ATOM 2219 O O . ALA A 1 297 ? 1.013 -22.688 -0 1 98.5 297 ALA A O 1
ATOM 2220 N N . ILE A 1 298 ? -1.205 -22.266 0.082 1 98.12 298 ILE A N 1
ATOM 2221 C CA . ILE A 1 298 ? -1.437 -23.703 0.247 1 98.12 298 ILE A CA 1
ATOM 2222 C C . ILE A 1 298 ? -2.297 -24.219 -0.903 1 98.12 298 ILE A C 1
ATOM 2224 O O . ILE A 1 298 ? -2.463 -25.422 -1.064 1 98.12 298 ILE A O 1
ATOM 2228 N N . LEU A 1 299 ? -2.824 -23.359 -1.768 1 97.5 299 LEU A N 1
ATOM 2229 C CA . LEU A 1 299 ? -3.709 -23.812 -2.834 1 97.5 299 LEU A CA 1
ATOM 2230 C C . LEU A 1 299 ? -2.91 -24.234 -4.059 1 97.5 299 LEU A C 1
ATOM 2232 O O . LEU A 1 299 ? -3.443 -24.906 -4.953 1 97.5 299 LEU A O 1
ATOM 2236 N N . GLY A 1 300 ? -1.653 -23.844 -4.098 1 94.31 300 GLY A N 1
ATOM 2237 C CA . GLY A 1 300 ? -0.775 -24.25 -5.18 1 94.31 300 GLY A CA 1
ATOM 2238 C C . GLY A 1 300 ? -1.271 -23.828 -6.547 1 94.31 300 GLY A C 1
ATOM 2239 O O . GLY A 1 300 ? -1.614 -22.656 -6.754 1 94.31 300 GLY A O 1
ATOM 2240 N N . ASN A 1 301 ? -1.24 -24.766 -7.453 1 92.94 301 ASN A N 1
ATOM 2241 C CA . ASN A 1 301 ? -1.531 -24.5 -8.859 1 92.94 301 ASN A CA 1
ATOM 2242 C C . ASN A 1 301 ? -3.018 -24.234 -9.078 1 92.94 301 ASN A C 1
ATOM 2244 O O . ASN A 1 301 ? -3.414 -23.75 -10.141 1 92.94 301 ASN A O 1
ATOM 2248 N N . ASP A 1 302 ? -3.809 -24.422 -8.07 1 96.94 302 ASP A N 1
ATOM 2249 C CA . ASP A 1 302 ? -5.25 -24.25 -8.227 1 96.94 302 ASP A CA 1
ATOM 2250 C C . ASP A 1 302 ? -5.703 -22.891 -7.707 1 96.94 302 ASP A C 1
ATOM 2252 O O . ASP A 1 302 ? -6.867 -22.516 -7.855 1 96.94 302 ASP A O 1
ATOM 2256 N N . ALA A 1 303 ? -4.793 -22.125 -7.109 1 98 303 ALA A N 1
ATOM 2257 C CA . ALA A 1 303 ? -5.145 -20.859 -6.465 1 98 303 ALA A CA 1
ATOM 2258 C C . ALA A 1 303 ? -5.867 -19.938 -7.438 1 98 303 ALA A C 1
ATOM 2260 O O . ALA A 1 303 ? -6.812 -19.234 -7.055 1 98 303 ALA A O 1
ATOM 2261 N N . GLY A 1 304 ? -5.398 -19.938 -8.656 1 98.25 304 GLY A N 1
ATOM 2262 C CA . GLY A 1 304 ? -6.008 -19.078 -9.656 1 98.25 304 GLY A CA 1
ATOM 2263 C C . GLY A 1 304 ? -7.461 -19.406 -9.93 1 98.25 304 GLY A C 1
ATOM 2264 O O . GLY A 1 304 ? -8.297 -18.516 -10.086 1 98.25 304 GLY A O 1
ATOM 2265 N N . ILE A 1 305 ? -7.789 -20.719 -9.977 1 98.75 305 ILE A N 1
ATOM 2266 C CA . ILE A 1 305 ? -9.156 -21.172 -10.203 1 98.75 305 ILE A CA 1
ATOM 2267 C C . ILE A 1 305 ? -10.039 -20.75 -9.023 1 98.75 305 ILE A C 1
ATOM 2269 O O . ILE A 1 305 ? -11.109 -20.172 -9.219 1 98.75 305 ILE A O 1
ATOM 2273 N N . TYR A 1 306 ? -9.57 -21.031 -7.852 1 98.81 306 TYR A N 1
ATOM 2274 C CA . TYR A 1 306 ? -10.312 -20.703 -6.641 1 98.81 306 TYR A CA 1
ATOM 2275 C C . TYR A 1 306 ? -10.555 -19.203 -6.543 1 98.81 306 TYR A C 1
ATOM 2277 O O . TYR A 1 306 ? -11.68 -18.766 -6.285 1 98.81 306 TYR A O 1
ATOM 2285 N N . GLY A 1 307 ? -9.469 -18.453 -6.758 1 98.81 307 GLY A N 1
ATOM 2286 C CA . GLY A 1 307 ? -9.57 -17.016 -6.645 1 98.81 307 GLY A CA 1
ATOM 2287 C C . GLY A 1 307 ? -10.484 -16.391 -7.68 1 98.81 307 GLY A C 1
ATOM 2288 O O . GLY A 1 307 ? -11.219 -15.445 -7.379 1 98.81 307 GLY A O 1
ATOM 2289 N N . ALA A 1 308 ? -10.406 -16.875 -8.891 1 98.81 308 ALA A N 1
ATOM 2290 C CA . ALA A 1 308 ? -11.273 -16.375 -9.953 1 98.81 308 ALA A CA 1
ATOM 2291 C C . ALA A 1 308 ? -12.742 -16.625 -9.633 1 98.81 308 ALA A C 1
ATOM 2293 O O . ALA A 1 308 ? -13.578 -15.734 -9.766 1 98.81 308 ALA A O 1
ATOM 2294 N N . ALA A 1 309 ? -13.023 -17.797 -9.188 1 98.81 309 ALA A N 1
ATOM 2295 C CA . ALA A 1 309 ? -14.391 -18.125 -8.797 1 98.81 309 ALA A CA 1
ATOM 2296 C C . ALA A 1 309 ? -14.859 -17.219 -7.656 1 98.81 309 ALA A C 1
ATOM 2298 O O . ALA A 1 309 ? -15.969 -16.688 -7.688 1 98.81 309 ALA A O 1
ATOM 2299 N N . TYR A 1 310 ? -14.023 -17.062 -6.746 1 98.75 310 TYR A N 1
ATOM 2300 C CA . TYR A 1 310 ? -14.359 -16.234 -5.59 1 98.75 310 TYR A CA 1
ATOM 2301 C C . TYR A 1 310 ? -14.57 -14.781 -5.996 1 98.75 310 TYR A C 1
ATOM 2303 O O . TYR A 1 310 ? -15.477 -14.109 -5.488 1 98.75 310 TYR A O 1
ATOM 2311 N N . LEU A 1 311 ? -13.711 -14.258 -6.863 1 98.38 311 LEU A N 1
ATOM 2312 C CA . LEU A 1 311 ? -13.891 -12.922 -7.406 1 98.38 311 LEU A CA 1
ATOM 2313 C C . LEU A 1 311 ? -15.305 -12.734 -7.941 1 98.38 311 LEU A C 1
ATOM 2315 O O . LEU A 1 311 ? -15.969 -11.734 -7.648 1 98.38 311 LEU A O 1
ATOM 2319 N N . SER A 1 312 ? -15.719 -13.695 -8.758 1 98.31 312 SER A N 1
ATOM 2320 C CA . SER A 1 312 ? -17.047 -13.609 -9.359 1 98.31 312 SER A CA 1
ATOM 2321 C C . SER A 1 312 ? -18.141 -13.633 -8.297 1 98.31 312 SER A C 1
ATOM 2323 O O . SER A 1 312 ? -19.125 -12.914 -8.398 1 98.31 312 SER A O 1
ATOM 2325 N N . MET A 1 313 ? -17.969 -14.453 -7.301 1 98.06 313 MET A N 1
ATOM 2326 C CA . MET A 1 313 ? -18.938 -14.539 -6.199 1 98.06 313 MET A CA 1
ATOM 2327 C C . MET A 1 313 ? -19.062 -13.195 -5.488 1 98.06 313 MET A C 1
ATOM 2329 O O . MET A 1 313 ? -20.172 -12.719 -5.254 1 98.06 313 MET A O 1
ATOM 2333 N N . LEU A 1 314 ? -17.953 -12.578 -5.176 1 97.06 314 LEU A N 1
ATOM 2334 C CA . LEU A 1 314 ? -17.938 -11.312 -4.453 1 97.06 314 LEU A CA 1
ATOM 2335 C C . LEU A 1 314 ? -18.609 -10.211 -5.262 1 97.06 314 LEU A C 1
ATOM 2337 O O . LEU A 1 314 ? -19.391 -9.43 -4.719 1 97.06 314 LEU A O 1
ATOM 2341 N N . GLU A 1 315 ? -18.281 -10.203 -6.516 1 96.5 315 GLU A N 1
ATOM 2342 C CA . GLU A 1 315 ? -18.812 -9.141 -7.367 1 96.5 315 GLU A CA 1
ATOM 2343 C C . GLU A 1 315 ? -20.328 -9.289 -7.539 1 96.5 315 GLU A C 1
ATOM 2345 O O . GLU A 1 315 ? -21.047 -8.289 -7.621 1 96.5 315 GLU A O 1
ATOM 2350 N N . GLU A 1 316 ? -20.812 -10.469 -7.629 1 96 316 GLU A N 1
ATOM 2351 C CA . GLU A 1 316 ? -22.25 -10.711 -7.746 1 96 316 GLU A CA 1
ATOM 2352 C C . GLU A 1 316 ? -22.984 -10.32 -6.465 1 96 316 GLU A C 1
ATOM 2354 O O . GLU A 1 316 ? -24.109 -9.844 -6.512 1 96 316 GLU A O 1
ATOM 2359 N N . GLU A 1 317 ? -22.328 -10.5 -5.359 1 91.88 317 GLU A N 1
ATOM 2360 C CA . GLU A 1 317 ? -22.938 -10.133 -4.082 1 91.88 317 GLU A CA 1
ATOM 2361 C C . GLU A 1 317 ? -23 -8.617 -3.916 1 91.88 317 GLU A C 1
ATOM 2363 O O . GLU A 1 317 ? -23.891 -8.102 -3.234 1 91.88 317 GLU A O 1
ATOM 2368 N N . ASN A 1 318 ? -22.094 -7.945 -4.438 1 86.88 318 ASN A N 1
ATOM 2369 C CA . ASN A 1 318 ? -22.016 -6.492 -4.301 1 86.88 318 ASN A CA 1
ATOM 2370 C C . ASN A 1 318 ? -22.938 -5.777 -5.277 1 86.88 318 ASN A C 1
ATOM 2372 O O . ASN A 1 318 ? -23.078 -4.555 -5.223 1 86.88 318 ASN A O 1
ATOM 2376 N N . LYS A 1 319 ? -23.562 -6.492 -6.219 1 80.81 319 LYS A N 1
ATOM 2377 C CA . LYS A 1 319 ? -24.531 -5.898 -7.129 1 80.81 319 LYS A CA 1
ATOM 2378 C C . LYS A 1 319 ? -25.859 -5.652 -6.426 1 80.81 319 LYS A C 1
ATOM 2380 O O . LYS A 1 319 ? -26.594 -4.727 -6.781 1 80.81 319 LYS A O 1
ATOM 2385 N N . MET B 1 1 ? -31.094 20.234 10.656 1 89.06 1 MET B N 1
ATOM 2386 C CA . MET B 1 1 ? -29.734 20.188 10.133 1 89.06 1 MET B CA 1
ATOM 2387 C C . MET B 1 1 ? -28.844 19.297 10.992 1 89.06 1 MET B C 1
ATOM 2389 O O . MET B 1 1 ? -29.047 19.203 12.211 1 89.06 1 MET B O 1
ATOM 2393 N N . LYS B 1 2 ? -27.984 18.438 10.375 1 97.31 2 LYS B N 1
ATOM 2394 C CA . LYS B 1 2 ? -27.094 17.531 11.109 1 97.31 2 LYS B CA 1
ATOM 2395 C C . LYS B 1 2 ? -25.672 18.094 11.172 1 97.31 2 LYS B C 1
ATOM 2397 O O . LYS B 1 2 ? -25.188 18.672 10.195 1 97.31 2 LYS B O 1
ATOM 2402 N N . TYR B 1 3 ? -25.109 18 12.336 1 98.62 3 TYR B N 1
ATOM 2403 C CA . TYR B 1 3 ? -23.75 18.5 12.547 1 98.62 3 TYR B CA 1
ATOM 2404 C C . TYR B 1 3 ? -22.812 17.375 12.977 1 98.62 3 TYR B C 1
ATOM 2406 O O . TYR B 1 3 ? -23.25 16.375 13.555 1 98.62 3 TYR B O 1
ATOM 2414 N N . TYR B 1 4 ? -21.578 17.562 12.695 1 98.81 4 TYR B N 1
ATOM 2415 C CA . TYR B 1 4 ? -20.5 16.641 13.047 1 98.81 4 TYR B CA 1
ATOM 2416 C C . TYR B 1 4 ? -19.312 17.391 13.641 1 98.81 4 TYR B C 1
ATOM 2418 O O . TYR B 1 4 ? -18.844 18.375 13.07 1 98.81 4 TYR B O 1
ATOM 2426 N N . GLY B 1 5 ? -18.875 16.938 14.75 1 98.75 5 GLY B N 1
ATOM 2427 C CA . GLY B 1 5 ? -17.75 17.578 15.406 1 98.75 5 GLY B CA 1
ATOM 2428 C C . GLY B 1 5 ? -16.406 16.984 15.008 1 98.75 5 GLY B C 1
ATOM 2429 O O . GLY B 1 5 ? -16.297 15.773 14.789 1 98.75 5 GLY B O 1
ATOM 2430 N N . GLY B 1 6 ? -15.461 17.828 14.844 1 98.81 6 GLY B N 1
ATOM 2431 C CA . GLY B 1 6 ? -14.102 17.422 14.531 1 98.81 6 GLY B CA 1
ATOM 2432 C C . GLY B 1 6 ? -13.086 17.953 15.531 1 98.81 6 GLY B C 1
ATOM 2433 O O . GLY B 1 6 ? -13.016 19.156 15.781 1 98.81 6 GLY B O 1
ATOM 2434 N N . ILE B 1 7 ? -12.297 17.047 16.094 1 98.81 7 ILE B N 1
ATOM 2435 C CA . ILE B 1 7 ? -11.242 17.391 17.031 1 98.81 7 ILE B CA 1
ATOM 2436 C C . ILE B 1 7 ? -9.898 16.906 16.5 1 98.81 7 ILE B C 1
ATOM 2438 O O . ILE B 1 7 ? -9.719 15.727 16.203 1 98.81 7 ILE B O 1
ATOM 2442 N N . ASP B 1 8 ? -9.016 17.797 16.281 1 98.38 8 ASP B N 1
ATOM 2443 C CA . ASP B 1 8 ? -7.633 17.5 15.906 1 98.38 8 ASP B CA 1
ATOM 2444 C C . ASP B 1 8 ? -6.699 17.625 17.109 1 98.38 8 ASP B C 1
ATOM 2446 O O . ASP B 1 8 ? -6.211 18.719 17.422 1 98.38 8 ASP B O 1
ATOM 2450 N N . LEU B 1 9 ? -6.434 16.516 17.734 1 97.5 9 LEU B N 1
ATOM 2451 C CA . LEU B 1 9 ? -5.645 16.469 18.953 1 97.5 9 LEU B CA 1
ATOM 2452 C C . LEU B 1 9 ? -4.152 16.531 18.641 1 97.5 9 LEU B C 1
ATOM 2454 O O . LEU B 1 9 ? -3.549 15.523 18.281 1 97.5 9 LEU B O 1
ATOM 2458 N N . GLY B 1 10 ? -3.594 17.719 18.844 1 93.94 10 GLY B N 1
ATOM 2459 C CA . GLY B 1 10 ? -2.168 17.906 18.625 1 93.94 10 GLY B CA 1
ATOM 2460 C C . GLY B 1 10 ? -1.355 17.859 19.906 1 93.94 10 GLY B C 1
ATOM 2461 O O . GLY B 1 10 ? -1.914 17.906 21 1 93.94 10 GLY B O 1
ATOM 2462 N N . GLY B 1 11 ? -0.08 17.781 19.75 1 89.88 11 GLY B N 1
ATOM 2463 C CA . GLY B 1 11 ? 0.804 17.734 20.906 1 89.88 11 GLY B CA 1
ATOM 2464 C C . GLY B 1 11 ? 0.763 18.984 21.75 1 89.88 11 GLY B C 1
ATOM 2465 O O . GLY B 1 11 ? 0.745 18.906 22.984 1 89.88 11 GLY B O 1
ATOM 2466 N N . THR B 1 12 ? 0.722 20.141 21.125 1 91.12 12 THR B N 1
ATOM 2467 C CA . THR B 1 12 ? 0.75 21.422 21.828 1 91.12 12 THR B CA 1
ATOM 2468 C C . THR B 1 12 ? -0.637 22.062 21.859 1 91.12 12 THR B C 1
ATOM 2470 O O . THR B 1 12 ? -1.083 22.547 22.891 1 91.12 12 THR B O 1
ATOM 2473 N N . ASN B 1 13 ? -1.263 22.016 20.719 1 95.62 13 ASN B N 1
ATOM 2474 C CA . ASN B 1 13 ? -2.588 22.609 20.594 1 95.62 13 ASN B CA 1
ATOM 2475 C C . ASN B 1 13 ? -3.605 21.609 20.062 1 95.62 13 ASN B C 1
ATOM 2477 O O . ASN B 1 13 ? -3.238 20.656 19.375 1 95.62 13 ASN B O 1
ATOM 2481 N N . THR B 1 14 ? -4.773 21.797 20.422 1 97.88 14 THR B N 1
ATOM 2482 C CA . THR B 1 14 ? -5.914 21.031 19.938 1 97.88 14 THR B CA 1
ATOM 2483 C C . THR B 1 14 ? -6.898 21.953 19.203 1 97.88 14 THR B C 1
ATOM 2485 O O . THR B 1 14 ? -7.324 22.969 19.75 1 97.88 14 THR B O 1
ATOM 2488 N N . LYS B 1 15 ? -7.195 21.578 17.984 1 98.44 15 LYS B N 1
ATOM 2489 C CA . LYS B 1 15 ? -8.18 22.312 17.203 1 98.44 15 LYS B CA 1
ATOM 2490 C C . LYS B 1 15 ? -9.539 21.625 17.25 1 98.44 15 LYS B C 1
ATOM 2492 O O . LYS B 1 15 ? -9.617 20.391 17.156 1 98.44 15 LYS B O 1
ATOM 2497 N N . ILE B 1 16 ? -10.523 22.406 17.453 1 98.44 16 ILE B N 1
ATOM 2498 C CA . ILE B 1 16 ? -11.883 21.891 17.609 1 98.44 16 ILE B CA 1
ATOM 2499 C C . ILE B 1 16 ? -12.82 22.625 16.656 1 98.44 16 ILE B C 1
ATOM 2501 O O . ILE B 1 16 ? -12.711 23.828 16.469 1 98.44 16 ILE B O 1
ATOM 2505 N N . GLY B 1 17 ? -13.703 21.828 16.016 1 98.44 17 GLY B N 1
ATOM 2506 C CA . GLY B 1 17 ? -14.672 22.453 15.133 1 98.44 17 GLY B CA 1
ATOM 2507 C C . GLY B 1 17 ? -15.953 21.656 14.984 1 98.44 17 GLY B C 1
ATOM 2508 O O . GLY B 1 17 ? -16.062 20.547 15.492 1 98.44 17 GLY B O 1
ATOM 2509 N N . LEU B 1 18 ? -16.938 22.297 14.461 1 98.75 18 LEU B N 1
ATOM 2510 C CA . LEU B 1 18 ? -18.219 21.719 14.125 1 98.75 18 LEU B CA 1
ATOM 2511 C C . LEU B 1 18 ? -18.594 22.016 12.672 1 98.75 18 LEU B C 1
ATOM 2513 O O . LEU B 1 18 ? -18.453 23.141 12.211 1 98.75 18 LEU B O 1
ATOM 2517 N N . LEU B 1 19 ? -18.953 20.953 11.969 1 98.75 19 LEU B N 1
ATOM 2518 C CA . LEU B 1 19 ? -19.312 21.109 10.562 1 98.75 19 LEU B CA 1
ATOM 2519 C C . LEU B 1 19 ? -20.719 20.562 10.305 1 98.75 19 LEU B C 1
ATOM 2521 O O . LEU B 1 19 ? -21.188 19.672 11.016 1 98.75 19 LEU B O 1
ATOM 2525 N N . ASP B 1 20 ? -21.359 21.109 9.258 1 98.25 20 ASP B N 1
ATOM 2526 C CA . ASP B 1 20 ? -22.625 20.516 8.836 1 98.25 20 ASP B CA 1
ATOM 2527 C C . ASP B 1 20 ? -22.391 19.422 7.797 1 98.25 20 ASP B C 1
ATOM 2529 O O . ASP B 1 20 ? -21.25 19.078 7.488 1 98.25 20 ASP B O 1
ATOM 2533 N N . GLU B 1 21 ? -23.453 18.812 7.309 1 96.81 21 GLU B N 1
ATOM 2534 C CA . GLU B 1 21 ? -23.391 17.641 6.449 1 96.81 21 GLU B CA 1
ATOM 2535 C C . GLU B 1 21 ? -22.766 17.969 5.094 1 96.81 21 GLU B C 1
ATOM 2537 O O . GLU B 1 21 ? -22.375 17.078 4.348 1 96.81 21 GLU B O 1
ATOM 2542 N N . LYS B 1 22 ? -22.703 19.266 4.785 1 96.44 22 LYS B N 1
ATOM 2543 C CA . LYS B 1 22 ? -22.172 19.719 3.502 1 96.44 22 LYS B CA 1
ATOM 2544 C C . LYS B 1 22 ? -20.703 20.094 3.625 1 96.44 22 LYS B C 1
ATOM 2546 O O . LYS B 1 22 ? -20.047 20.406 2.627 1 96.44 22 LYS B O 1
ATOM 2551 N N . GLY B 1 23 ? -20.172 20.109 4.883 1 97.56 23 GLY B N 1
ATOM 2552 C CA . GLY B 1 23 ? -18.766 20.438 5.094 1 97.56 23 GLY B CA 1
ATOM 2553 C C . GLY B 1 23 ? -18.547 21.906 5.395 1 97.56 23 GLY B C 1
ATOM 2554 O O . GLY B 1 23 ? -17.422 22.406 5.281 1 97.56 23 GLY B O 1
ATOM 2555 N N . THR B 1 24 ? -19.594 22.594 5.699 1 97.56 24 THR B N 1
ATOM 2556 C CA . THR B 1 24 ? -19.453 23.984 6.109 1 97.56 24 THR B CA 1
ATOM 2557 C C . THR B 1 24 ? -19 24.078 7.559 1 97.56 24 THR B C 1
ATOM 2559 O O . THR B 1 24 ? -19.625 23.5 8.453 1 97.56 24 THR B O 1
ATOM 2562 N N . LEU B 1 25 ? -17.938 24.812 7.785 1 98.06 25 LEU B N 1
ATOM 2563 C CA . LEU B 1 25 ? -17.422 25.031 9.133 1 98.06 25 LEU B CA 1
ATOM 2564 C C . LEU B 1 25 ? -18.281 26.016 9.898 1 98.06 25 LEU B C 1
ATOM 2566 O O . LEU B 1 25 ? -18.391 27.188 9.516 1 98.06 25 LEU B O 1
ATOM 2570 N N . ILE B 1 26 ? -18.906 25.594 10.961 1 98.06 26 ILE B N 1
ATOM 2571 C CA . ILE B 1 26 ? -19.859 26.391 11.719 1 98.06 26 ILE B CA 1
ATOM 2572 C C . ILE B 1 26 ? -19.141 27.125 12.844 1 98.06 26 ILE B C 1
ATOM 2574 O O . ILE B 1 26 ? -19.438 28.297 13.133 1 98.06 26 ILE B O 1
ATOM 2578 N N . LEU B 1 27 ? -18.234 26.469 13.492 1 97.69 27 LEU B N 1
ATOM 2579 C CA . LEU B 1 27 ? -17.406 27.078 14.547 1 97.69 27 LEU B CA 1
ATOM 2580 C C . LEU B 1 27 ? -16.047 26.391 14.617 1 97.69 27 LEU B C 1
ATOM 2582 O O . LEU B 1 27 ? -15.883 25.266 14.148 1 97.69 27 LEU B O 1
ATOM 2586 N N . LYS B 1 28 ? -15.172 27.078 15.117 1 98 28 LYS B N 1
ATOM 2587 C CA . LYS B 1 28 ? -13.812 26.578 15.328 1 98 28 LYS B CA 1
ATOM 2588 C C . LYS B 1 28 ? -13.156 27.281 16.516 1 98 28 LYS B C 1
ATOM 2590 O O . LYS B 1 28 ? -13.383 28.484 16.734 1 98 28 LYS B O 1
ATOM 2595 N N . THR B 1 29 ? -12.414 26.578 17.234 1 97.62 29 THR B N 1
ATOM 2596 C CA . THR B 1 29 ? -11.617 27.141 18.312 1 97.62 29 THR B CA 1
ATOM 2597 C C . THR B 1 29 ? -10.328 26.328 18.5 1 97.62 29 THR B C 1
ATOM 2599 O O . THR B 1 29 ? -10.156 25.266 17.891 1 97.62 29 THR B O 1
ATOM 2602 N N . ASN B 1 30 ? -9.406 26.922 19.141 1 97.81 30 ASN B N 1
ATOM 2603 C CA . ASN B 1 30 ? -8.102 26.328 19.422 1 97.81 30 ASN B CA 1
ATOM 2604 C C . ASN B 1 30 ? -7.727 26.484 20.906 1 97.81 30 ASN B C 1
ATOM 2606 O O . ASN B 1 30 ? -7.848 27.578 21.469 1 97.81 30 ASN B O 1
ATOM 2610 N N . ILE B 1 31 ? -7.324 25.391 21.484 1 97.88 31 ILE B N 1
ATOM 2611 C CA . ILE B 1 31 ? -6.934 25.438 22.891 1 97.88 31 ILE B CA 1
ATOM 2612 C C . ILE B 1 31 ? -5.59 24.75 23.062 1 97.88 31 ILE B C 1
ATOM 2614 O O . ILE B 1 31 ? -5.164 23.969 22.219 1 97.88 31 ILE B O 1
ATOM 2618 N N . LYS B 1 32 ? -4.949 25 24.188 1 97.5 32 LYS B N 1
ATOM 2619 C CA . LYS B 1 32 ? -3.752 24.234 24.547 1 97.5 32 LYS B CA 1
ATOM 2620 C C . LYS B 1 32 ? -4.105 22.797 24.906 1 97.5 32 LYS B C 1
ATOM 2622 O O . LYS B 1 32 ? -5.109 22.547 25.578 1 97.5 32 LYS B O 1
ATOM 2627 N N . THR B 1 33 ? -3.381 21.844 24.453 1 96 33 THR B N 1
ATOM 2628 C CA . THR B 1 33 ? -3.662 20.438 24.719 1 96 33 THR B CA 1
ATOM 2629 C C . THR B 1 33 ? -3.451 20.109 26.188 1 96 33 THR B C 1
ATOM 2631 O O . THR B 1 33 ? -4.312 19.484 26.828 1 96 33 THR B O 1
ATOM 2634 N N . SER B 1 34 ? -2.293 20.547 26.781 1 95.5 34 SER B N 1
ATOM 2635 C CA . SER B 1 34 ? -1.921 20.312 28.172 1 95.5 34 SER B CA 1
ATOM 2636 C C . SER B 1 34 ? -2.025 18.828 28.531 1 95.5 34 SER B C 1
ATOM 2638 O O . SER B 1 34 ? -2.668 18.469 29.516 1 95.5 34 SER B O 1
ATOM 2640 N N . SER B 1 35 ? -1.377 18.016 27.688 1 94.19 35 SER B N 1
ATOM 2641 C CA . SER B 1 35 ? -1.478 16.578 27.844 1 94.19 35 SER B CA 1
ATOM 2642 C C . SER B 1 35 ? -0.84 16.109 29.141 1 94.19 35 SER B C 1
ATOM 2644 O O . SER B 1 35 ? -1.142 15.023 29.641 1 94.19 35 SER B O 1
ATOM 2646 N N . GLU B 1 36 ? 0.03 16.906 29.641 1 94.69 36 GLU B N 1
ATOM 2647 C CA . GLU B 1 36 ? 0.738 16.578 30.875 1 94.69 36 GLU B CA 1
ATOM 2648 C C . GLU B 1 36 ? -0.229 16.422 32.031 1 94.69 36 GLU B C 1
ATOM 2650 O O . GLU B 1 36 ? 0.108 15.82 33.062 1 94.69 36 GLU B O 1
ATOM 2655 N N . GLU B 1 37 ? -1.4 16.938 31.922 1 96.38 37 GLU B N 1
ATOM 2656 C CA . GLU B 1 37 ? -2.393 16.875 33 1 96.38 37 GLU B CA 1
ATOM 2657 C C . GLU B 1 37 ? -3.092 15.523 33.031 1 96.38 37 GLU B C 1
ATOM 2659 O O . GLU B 1 37 ? -3.873 15.242 33.938 1 96.38 37 GLU B O 1
ATOM 2664 N N . GLY B 1 38 ? -2.816 14.703 32.031 1 96.44 38 GLY B N 1
ATOM 2665 C CA . GLY B 1 38 ? -3.473 13.406 31.906 1 96.44 38 GLY B CA 1
ATOM 2666 C C . GLY B 1 38 ? -4.621 13.398 30.922 1 96.44 38 GLY B C 1
ATOM 2667 O O . GLY B 1 38 ? -5.211 14.445 30.641 1 96.44 38 GLY B O 1
ATOM 2668 N N . TYR B 1 39 ? -4.969 12.172 30.422 1 97.31 39 TYR B N 1
ATOM 2669 C CA . TYR B 1 39 ? -5.934 12.102 29.328 1 97.31 39 TYR B CA 1
ATOM 2670 C C . TYR B 1 39 ? -7.336 12.445 29.812 1 97.31 39 TYR B C 1
ATOM 2672 O O . TYR B 1 39 ? -8.109 13.086 29.109 1 97.31 39 TYR B O 1
ATOM 2680 N N . GLU B 1 40 ? -7.711 12.078 31.062 1 97.94 40 GLU B N 1
ATOM 2681 C CA . GLU B 1 40 ? -9.055 12.336 31.562 1 97.94 40 GLU B CA 1
ATOM 2682 C C . GLU B 1 40 ? -9.328 13.836 31.641 1 97.94 40 GLU B C 1
ATOM 2684 O O . GLU B 1 40 ? -10.375 14.305 31.188 1 97.94 40 GLU B O 1
ATOM 2689 N N . ILE B 1 41 ? -8.352 14.516 32.219 1 98.06 41 ILE B N 1
ATOM 2690 C CA . ILE B 1 41 ? -8.492 15.961 32.375 1 98.06 41 ILE B CA 1
ATOM 2691 C C . ILE B 1 41 ? -8.492 16.641 31.031 1 98.06 41 ILE B C 1
ATOM 2693 O O . ILE B 1 41 ? -9.297 17.547 30.781 1 98.06 41 ILE B O 1
ATOM 2697 N N . THR B 1 42 ? -7.598 16.266 30.188 1 98.06 42 THR B N 1
ATOM 2698 C CA . THR B 1 42 ? -7.48 16.844 28.859 1 98.06 42 THR B CA 1
ATOM 2699 C C . THR B 1 42 ? -8.773 16.656 28.062 1 98.06 42 THR B C 1
ATOM 2701 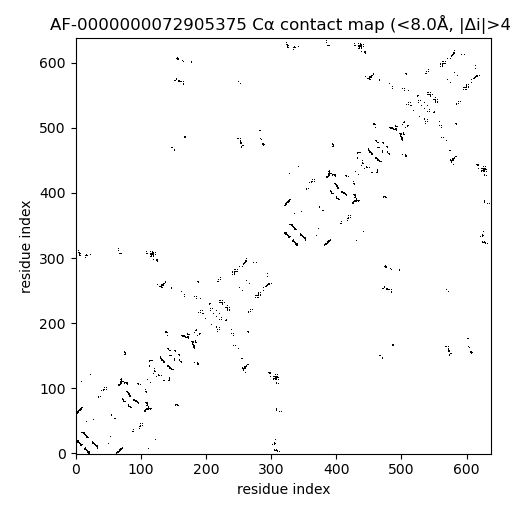O O . THR B 1 42 ? -9.297 17.609 27.484 1 98.06 42 THR B O 1
ATOM 2704 N N . VAL B 1 43 ? -9.297 15.445 28.078 1 98.44 43 VAL B N 1
ATOM 2705 C CA . VAL B 1 43 ? -10.508 15.125 27.328 1 98.44 43 VAL B CA 1
ATOM 2706 C C . VAL B 1 43 ? -11.688 15.914 27.891 1 98.44 43 VAL B C 1
ATOM 2708 O O . VAL B 1 43 ? -12.484 16.469 27.141 1 98.44 43 VAL B O 1
ATOM 2711 N N . LYS B 1 44 ? -11.789 15.93 29.172 1 98.56 44 LYS B N 1
ATOM 2712 C CA . LYS B 1 44 ? -12.859 16.688 29.812 1 98.56 44 LYS B CA 1
ATOM 2713 C C . LYS B 1 44 ? -12.828 18.156 29.375 1 98.56 44 LYS B C 1
ATOM 2715 O O . LYS B 1 44 ? -13.859 18.719 29.016 1 98.56 44 LYS B O 1
ATOM 2720 N N . ARG B 1 45 ? -11.672 18.719 29.438 1 98.44 45 ARG B N 1
ATOM 2721 C CA . ARG B 1 45 ? -11.508 20.109 29.062 1 98.44 45 ARG B CA 1
ATOM 2722 C C . ARG B 1 45 ? -11.914 20.344 27.609 1 98.44 45 ARG B C 1
ATOM 2724 O O . ARG B 1 45 ? -12.625 21.297 27.297 1 98.44 45 ARG B O 1
ATOM 2731 N N . ILE B 1 46 ? -11.438 19.5 26.719 1 98.5 46 ILE B N 1
ATOM 2732 C CA . ILE B 1 46 ? -11.766 19.594 25.297 1 98.5 46 ILE B CA 1
ATOM 2733 C C . ILE B 1 46 ? -13.273 19.547 25.109 1 98.5 46 ILE B C 1
ATOM 2735 O O . ILE B 1 46 ? -13.852 20.359 24.391 1 98.5 46 ILE B O 1
ATOM 2739 N N . CYS B 1 47 ? -13.891 18.609 25.781 1 98.62 47 CYS B N 1
ATOM 2740 C CA . CYS B 1 47 ? -15.336 18.422 25.656 1 98.62 47 CYS B CA 1
ATOM 2741 C C . CYS B 1 47 ? -16.094 19.625 26.188 1 98.62 47 CYS B C 1
ATOM 2743 O O . CYS B 1 47 ? -17.062 20.062 25.578 1 98.62 47 CYS B O 1
ATOM 2745 N N . GLU B 1 48 ? -15.664 20.109 27.312 1 98.44 48 GLU B N 1
ATOM 2746 C CA . GLU B 1 48 ? -16.328 21.266 27.922 1 98.44 48 GLU B CA 1
ATOM 2747 C C . GLU B 1 48 ? -16.266 22.484 26.984 1 98.44 48 GLU B C 1
ATOM 2749 O O . GLU B 1 48 ? -17.25 23.203 26.828 1 98.44 48 GLU B O 1
ATOM 2754 N N . VAL B 1 49 ? -15.109 22.672 26.422 1 98.19 49 VAL B N 1
ATOM 2755 C CA . VAL B 1 49 ? -14.945 23.781 25.484 1 98.19 49 VAL B CA 1
ATOM 2756 C C . VAL B 1 49 ? -15.852 23.594 24.281 1 98.19 49 VAL B C 1
ATOM 2758 O O . VAL B 1 49 ? -16.516 24.531 23.828 1 98.19 49 VAL B O 1
ATOM 2761 N N . LEU B 1 50 ? -15.852 22.422 23.766 1 98 50 LEU B N 1
ATOM 2762 C CA . LEU B 1 50 ? -16.656 22.094 22.594 1 98 50 LEU B CA 1
ATOM 2763 C C . LEU B 1 50 ? -18.141 22.328 22.875 1 98 50 LEU B C 1
ATOM 2765 O O . LEU B 1 50 ? -18.844 22.938 22.062 1 98 50 LEU B O 1
ATOM 2769 N N . ILE B 1 51 ? -18.641 21.859 23.969 1 98.06 51 ILE B N 1
ATOM 2770 C CA . ILE B 1 51 ? -20.031 22 24.359 1 98.06 51 ILE B CA 1
ATOM 2771 C C . ILE B 1 51 ? -20.375 23.484 24.531 1 98.06 51 ILE B C 1
ATOM 2773 O O . ILE B 1 51 ? -21.406 23.953 24.062 1 98.06 51 ILE B O 1
ATOM 2777 N N . HIS B 1 52 ? -19.453 24.156 25.203 1 98.06 52 HIS B N 1
ATOM 2778 C CA . HIS B 1 52 ? -19.656 25.594 25.391 1 98.06 52 HIS B CA 1
ATOM 2779 C C . HIS B 1 52 ? -19.797 26.312 24.062 1 98.06 52 HIS B C 1
ATOM 2781 O O . HIS B 1 52 ? -20.672 27.156 23.906 1 98.06 52 HIS B O 1
ATOM 2787 N N . GLU B 1 53 ? -18.906 25.984 23.109 1 98 53 GLU B N 1
ATOM 2788 C CA . GLU B 1 53 ? -18.922 26.641 21.797 1 98 53 GLU B CA 1
ATOM 2789 C C . GLU B 1 53 ? -20.203 26.297 21.031 1 98 53 GLU B C 1
ATOM 2791 O O . GLU B 1 53 ? -20.734 27.125 20.297 1 98 53 GLU B O 1
ATOM 2796 N N . ILE B 1 54 ? -20.625 25.094 21.125 1 97.88 54 ILE B N 1
ATOM 2797 C CA . ILE B 1 54 ? -21.844 24.672 20.453 1 97.88 54 ILE B CA 1
ATOM 2798 C C . ILE B 1 54 ? -23.031 25.453 21.016 1 97.88 54 ILE B C 1
ATOM 2800 O O . ILE B 1 54 ? -23.859 25.953 20.25 1 97.88 54 ILE B O 1
ATOM 2804 N N . GLU B 1 55 ? -23.094 25.562 22.297 1 97.38 55 GLU B N 1
ATOM 2805 C CA . GLU B 1 55 ? -24.156 26.328 22.938 1 97.38 55 GLU B CA 1
ATOM 2806 C C . GLU B 1 55 ? -24.109 27.797 22.531 1 97.38 55 GLU B C 1
ATOM 2808 O O . GLU B 1 55 ? -25.141 28.406 22.25 1 97.38 55 GLU B O 1
ATOM 2813 N N . ALA B 1 56 ? -22.922 28.312 22.531 1 97.31 56 ALA B N 1
ATOM 2814 C CA . ALA B 1 56 ? -22.734 29.719 22.172 1 97.31 56 ALA B CA 1
ATOM 2815 C C . ALA B 1 56 ? -23.203 29.984 20.734 1 97.31 56 ALA B C 1
ATOM 2817 O O . ALA B 1 56 ? -23.656 31.078 20.422 1 97.31 56 ALA B O 1
ATOM 2818 N N . ALA B 1 57 ? -23.125 28.984 19.891 1 96.62 57 ALA B N 1
ATOM 2819 C CA . ALA B 1 57 ? -23.547 29.094 18.5 1 96.62 57 ALA B CA 1
ATOM 2820 C C . ALA B 1 57 ? -25.031 28.828 18.344 1 96.62 57 ALA B C 1
ATOM 2822 O O . ALA B 1 57 ? -25.562 28.828 17.234 1 96.62 57 ALA B O 1
ATOM 2823 N N . GLU B 1 58 ? -25.688 28.594 19.453 1 97.12 58 GLU B N 1
ATOM 2824 C CA . GLU B 1 58 ? -27.125 28.344 19.516 1 97.12 58 GLU B CA 1
ATOM 2825 C C . GLU B 1 58 ? -27.5 27.094 18.719 1 97.12 58 GLU B C 1
ATOM 2827 O O . GLU B 1 58 ? -28.516 27.078 18.016 1 97.12 58 GLU B O 1
ATOM 2832 N N . ILE B 1 59 ? -26.672 26.172 18.766 1 97.44 59 ILE B N 1
ATOM 2833 C CA . ILE B 1 59 ? -26.953 24.859 18.188 1 97.44 59 ILE B CA 1
ATOM 2834 C C . ILE B 1 59 ? -27.312 23.875 19.281 1 97.44 59 ILE B C 1
ATOM 2836 O O . ILE B 1 59 ? -26.672 23.844 20.344 1 97.44 59 ILE B O 1
ATOM 2840 N N . SER B 1 60 ? -28.359 23.109 19.062 1 97.31 60 SER B N 1
ATOM 2841 C CA . SER B 1 60 ? -28.734 22.062 20.016 1 97.31 60 SER B CA 1
ATOM 2842 C C . SER B 1 60 ? -27.844 20.844 19.891 1 97.31 60 SER B C 1
ATOM 2844 O O . SER B 1 60 ? -27.547 20.391 18.781 1 97.31 60 SER B O 1
ATOM 2846 N N . MET B 1 61 ? -27.453 20.312 20.969 1 97 61 MET B N 1
ATOM 2847 C CA . MET B 1 61 ? -26.656 19.094 20.969 1 97 61 MET B CA 1
ATOM 2848 C C . MET B 1 61 ? -27.422 17.938 20.297 1 97 61 MET B C 1
ATOM 2850 O O . MET B 1 61 ? -26.828 17 19.812 1 97 61 MET B O 1
ATOM 2854 N N . GLU B 1 62 ? -28.688 18.062 20.281 1 97.12 62 GLU B N 1
ATOM 2855 C CA . GLU B 1 62 ? -29.516 17.047 19.656 1 97.12 62 GLU B CA 1
ATOM 2856 C C . GLU B 1 62 ? -29.281 17 18.141 1 97.12 62 GLU B C 1
ATOM 2858 O O . GLU B 1 62 ? -29.453 15.953 17.516 1 97.12 62 GLU B O 1
ATOM 2863 N N . ASP B 1 63 ? -28.828 18.094 17.625 1 98 63 ASP B N 1
ATOM 2864 C CA . ASP B 1 63 ? -28.594 18.188 16.188 1 98 63 ASP B CA 1
ATOM 2865 C C . ASP B 1 63 ? -27.188 17.719 15.836 1 98 63 ASP B C 1
ATOM 2867 O O . ASP B 1 63 ? -26.844 17.578 14.656 1 98 63 ASP B O 1
ATOM 2871 N N . VAL B 1 64 ? -26.344 17.453 16.812 1 98.56 64 VAL B N 1
ATOM 2872 C CA . VAL B 1 64 ? -25 16.922 16.594 1 98.56 64 VAL B CA 1
ATOM 2873 C C . VAL B 1 64 ? -25.062 15.391 16.578 1 98.56 64 VAL B C 1
ATOM 2875 O O . VAL B 1 64 ? -25.516 14.773 17.531 1 98.56 64 VAL B O 1
ATOM 2878 N N . VAL B 1 65 ? -24.594 14.797 15.516 1 98.62 65 VAL B N 1
ATOM 2879 C CA . VAL B 1 65 ? -24.766 13.359 15.305 1 98.62 65 VAL B CA 1
ATOM 2880 C C . VAL B 1 65 ? -23.609 12.602 15.945 1 98.62 65 VAL B C 1
ATOM 2882 O O . VAL B 1 65 ? -23.828 11.594 16.625 1 98.62 65 VAL B O 1
ATOM 2885 N N . SER B 1 66 ? -22.438 13.023 15.742 1 98.81 66 SER B N 1
ATOM 2886 C CA . SER B 1 66 ? -21.266 12.312 16.203 1 98.81 66 SER B CA 1
ATOM 2887 C C . SER B 1 66 ? -20.031 13.203 16.172 1 98.81 66 SER B C 1
ATOM 2889 O O . SER B 1 66 ? -20.078 14.32 15.648 1 98.81 66 SER B O 1
ATOM 2891 N N . PHE B 1 67 ? -18.969 12.758 16.781 1 98.88 67 PHE B N 1
ATOM 2892 C CA . PHE B 1 67 ? -17.688 13.461 16.812 1 98.88 67 PHE B CA 1
ATOM 2893 C C . PHE B 1 67 ? -16.562 12.562 16.328 1 98.88 67 PHE B C 1
ATOM 2895 O O . PHE B 1 67 ? -16.594 11.352 16.531 1 98.88 67 PHE B O 1
ATOM 2902 N N . GLY B 1 68 ? -15.656 13.141 15.609 1 98.88 68 GLY B N 1
ATOM 2903 C CA . GLY B 1 68 ? -14.406 12.492 15.25 1 98.88 68 GLY B CA 1
ATOM 2904 C C . GLY B 1 68 ? -13.188 13.133 15.891 1 98.88 68 GLY B C 1
ATOM 2905 O O . GLY B 1 68 ? -13.195 14.328 16.188 1 98.88 68 GLY B O 1
ATOM 2906 N N . VAL B 1 69 ? -12.164 12.352 16.125 1 98.88 69 VAL B N 1
ATOM 2907 C CA . VAL B 1 69 ? -10.93 12.852 16.734 1 98.88 69 VAL B CA 1
ATOM 2908 C C . VAL B 1 69 ? -9.719 12.305 15.969 1 98.88 69 VAL B C 1
ATOM 2910 O O . VAL B 1 69 ? -9.609 11.094 15.766 1 98.88 69 VAL B O 1
ATOM 2913 N N . GLY B 1 70 ? -8.828 13.156 15.492 1 98.25 70 GLY B N 1
ATOM 2914 C CA . GLY B 1 70 ? -7.52 12.766 15 1 98.25 70 GLY B CA 1
ATOM 2915 C C . GLY B 1 70 ? -6.492 12.594 16.109 1 98.25 70 GLY B C 1
ATOM 2916 O O . GLY B 1 70 ? -6.301 13.492 16.922 1 98.25 70 GLY B O 1
ATOM 2917 N N . ILE B 1 71 ? -5.836 11.484 16.141 1 97 71 ILE B N 1
ATOM 2918 C CA . ILE B 1 71 ? -4.961 11.086 17.234 1 97 71 ILE B CA 1
ATOM 2919 C C . ILE B 1 71 ? -3.52 10.984 16.734 1 97 71 ILE B C 1
ATOM 2921 O O . ILE B 1 71 ? -3.256 10.367 15.703 1 97 71 ILE B O 1
ATOM 2925 N N . PRO B 1 72 ? -2.557 11.625 17.406 1 93.62 72 PRO B N 1
ATOM 2926 C CA . PRO B 1 72 ? -1.154 11.367 17.078 1 93.62 72 PRO B CA 1
ATOM 2927 C C . PRO B 1 72 ? -0.69 9.977 17.516 1 93.62 72 PRO B C 1
ATOM 2929 O O . PRO B 1 72 ? 0.118 9.852 18.438 1 93.62 72 PRO B O 1
ATOM 2932 N N . GLY B 1 73 ? -1.079 8.984 16.828 1 92.94 73 GLY B N 1
ATOM 2933 C CA . GLY B 1 73 ? -0.75 7.598 17.125 1 92.94 73 GLY B CA 1
ATOM 2934 C C . GLY B 1 73 ? -1.663 6.602 16.438 1 92.94 73 GLY B C 1
ATOM 2935 O O . GLY B 1 73 ? -2.617 6.992 15.758 1 92.94 73 GLY B O 1
ATOM 2936 N N . PRO B 1 74 ? -1.298 5.344 16.594 1 95.5 74 PRO B N 1
ATOM 2937 C CA . PRO B 1 74 ? -2.111 4.293 15.984 1 95.5 74 PRO B CA 1
ATOM 2938 C C . PRO B 1 74 ? -3.439 4.078 16.703 1 95.5 74 PRO B C 1
ATOM 2940 O O . PRO B 1 74 ? -3.484 4.07 17.938 1 95.5 74 PRO B O 1
ATOM 2943 N N . VAL B 1 75 ? -4.477 3.943 15.938 1 97.31 75 VAL B N 1
ATOM 2944 C CA . VAL B 1 75 ? -5.816 3.746 16.484 1 97.31 75 VAL B CA 1
ATOM 2945 C C . VAL B 1 75 ? -6.41 2.451 15.93 1 97.31 75 VAL B C 1
ATOM 2947 O O . VAL B 1 75 ? -6.273 2.152 14.742 1 97.31 75 VAL B O 1
ATOM 2950 N N . VAL B 1 76 ? -7.016 1.66 16.828 1 96.12 76 VAL B N 1
ATOM 2951 C CA . VAL B 1 76 ? -7.684 0.434 16.391 1 96.12 76 VAL B CA 1
ATOM 2952 C C . VAL B 1 76 ? -9.18 0.542 16.656 1 96.12 76 VAL B C 1
ATOM 2954 O O . VAL B 1 76 ? -9.609 1.143 17.641 1 96.12 76 VAL B O 1
ATOM 2957 N N . LYS B 1 77 ? -9.977 0.014 15.734 1 95.12 77 LYS B N 1
ATOM 2958 C CA . LYS B 1 77 ? -11.43 -0.078 15.82 1 95.12 77 LYS B CA 1
ATOM 2959 C C . LYS B 1 77 ? -12.062 1.303 15.969 1 95.12 77 LYS B C 1
ATOM 2961 O O . LYS B 1 77 ? -13.141 1.438 16.547 1 95.12 77 LYS B O 1
ATOM 2966 N N . LYS B 1 78 ? -11.32 2.33 15.602 1 97.81 78 LYS B N 1
ATOM 2967 C CA . LYS B 1 78 ? -11.766 3.719 15.648 1 97.81 78 LYS B CA 1
ATOM 2968 C C . LYS B 1 78 ? -12.062 4.16 17.078 1 97.81 78 LYS B C 1
ATOM 2970 O O . LYS B 1 78 ? -12.805 5.113 17.297 1 97.81 78 LYS B O 1
ATOM 2975 N N . LYS B 1 79 ? -11.43 3.484 18.078 1 98.12 79 LYS B N 1
ATOM 2976 C CA . LYS B 1 79 ? -11.797 3.783 19.453 1 98.12 79 LYS B CA 1
ATOM 2977 C C . LYS B 1 79 ? -10.57 3.77 20.359 1 98.12 79 LYS B C 1
ATOM 2979 O O . LYS B 1 79 ? -1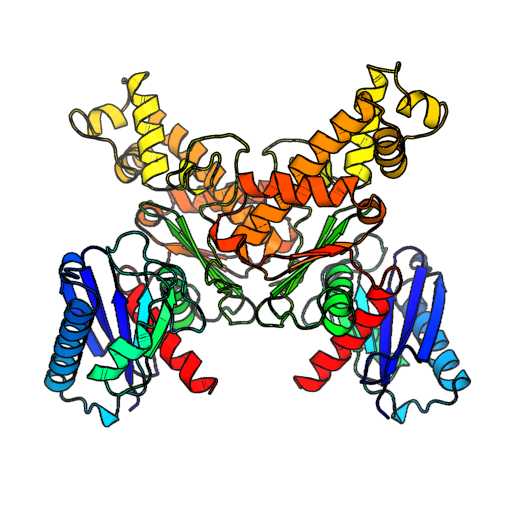0.461 4.574 21.297 1 98.12 79 LYS B O 1
ATOM 2984 N N . ILE B 1 80 ? -9.68 2.797 20.078 1 98.12 80 ILE B N 1
ATOM 2985 C CA . ILE B 1 80 ? -8.609 2.49 21.016 1 98.12 80 ILE B CA 1
ATOM 2986 C C . ILE B 1 80 ? -7.285 3.023 20.484 1 98.12 80 ILE B C 1
ATOM 2988 O O . ILE B 1 80 ? -6.902 2.727 19.344 1 98.12 80 ILE B O 1
ATOM 2992 N N . VAL B 1 81 ? -6.633 3.779 21.281 1 97.62 81 VAL B N 1
ATOM 2993 C CA . VAL B 1 81 ? -5.301 4.27 20.938 1 97.62 81 VAL B CA 1
ATOM 2994 C C . VAL B 1 81 ? -4.242 3.322 21.5 1 97.62 81 VAL B C 1
ATOM 2996 O O . VAL B 1 81 ? -4.152 3.133 22.719 1 97.62 81 VAL B O 1
ATOM 2999 N N . LYS B 1 82 ? -3.469 2.732 20.672 1 96 82 LYS B N 1
ATOM 3000 C CA . LYS B 1 82 ? -2.477 1.753 21.109 1 96 82 LYS B CA 1
ATOM 3001 C C . LYS B 1 82 ? -1.372 2.414 21.922 1 96 82 LYS B C 1
ATOM 3003 O O . LYS B 1 82 ? -0.965 1.893 22.969 1 96 82 LYS B O 1
ATOM 3008 N N . PHE B 1 83 ? -0.867 3.525 21.422 1 93 83 PHE B N 1
ATOM 3009 C CA . PHE B 1 83 ? 0.098 4.363 22.125 1 93 83 PHE B CA 1
ATOM 3010 C C . PHE B 1 83 ? 0.138 5.762 21.516 1 93 83 PHE B C 1
ATOM 3012 O O . PHE B 1 83 ? -0.384 5.988 20.422 1 93 83 PHE B O 1
ATOM 3019 N N . PHE B 1 84 ? 0.689 6.629 22.281 1 90.44 84 PHE B N 1
ATOM 3020 C CA . PHE B 1 84 ? 0.833 8.016 21.844 1 90.44 84 PHE B CA 1
ATOM 3021 C C . PHE B 1 84 ? 2.295 8.352 21.578 1 90.44 84 PHE B C 1
ATOM 3023 O O . PHE B 1 84 ? 3.18 7.914 22.328 1 90.44 84 PHE B O 1
ATOM 3030 N N . ALA B 1 85 ? 2.637 8.914 20.516 1 77.94 85 ALA B N 1
ATOM 3031 C CA . ALA B 1 85 ? 4.008 9.266 20.172 1 77.94 85 ALA B CA 1
ATOM 3032 C C . ALA B 1 85 ? 4.59 10.273 21.156 1 77.94 85 ALA B C 1
ATOM 3034 O O . ALA B 1 85 ? 5.754 10.172 21.547 1 77.94 85 ALA B O 1
ATOM 3035 N N . ASN B 1 86 ? 3.688 11.297 21.641 1 81.5 86 ASN B N 1
ATOM 3036 C CA . ASN B 1 86 ? 4.258 12.406 22.406 1 81.5 86 ASN B CA 1
ATOM 3037 C C . ASN B 1 86 ? 3.42 12.727 23.641 1 81.5 86 ASN B C 1
ATOM 3039 O O . ASN B 1 86 ? 3.439 13.852 24.125 1 81.5 86 ASN B O 1
ATOM 3043 N N . PHE B 1 87 ? 2.59 11.875 24.016 1 91.19 87 PHE B N 1
ATOM 3044 C CA . PHE B 1 87 ? 1.776 12.078 25.203 1 91.19 87 PHE B CA 1
ATOM 3045 C C . PHE B 1 87 ? 2.137 11.07 26.297 1 91.19 87 PHE B C 1
ATOM 3047 O O . PHE B 1 87 ? 2.398 9.906 26 1 91.19 87 PHE B O 1
ATOM 3054 N N . PRO B 1 88 ? 2.213 11.57 27.516 1 93.06 88 PRO B N 1
ATOM 3055 C CA . PRO B 1 88 ? 2.43 10.625 28.609 1 93.06 88 PRO B CA 1
ATOM 3056 C C . PRO B 1 88 ? 1.155 9.891 29.016 1 93.06 88 PRO B C 1
ATOM 3058 O O . PRO B 1 88 ? 0.813 9.844 30.203 1 93.06 88 PRO B O 1
ATOM 3061 N N . TRP B 1 89 ? 0.517 9.359 28.062 1 95.31 89 TRP B N 1
ATOM 3062 C CA . TRP B 1 89 ? -0.722 8.633 28.328 1 95.31 89 TRP B CA 1
ATOM 3063 C C . TRP B 1 89 ? -0.504 7.125 28.203 1 95.31 89 TRP B C 1
ATOM 3065 O O . TRP B 1 89 ? 0.484 6.68 27.625 1 95.31 89 TRP B O 1
ATOM 3075 N N . GLY B 1 90 ? -1.245 6.281 28.859 1 92.75 90 GLY B N 1
ATOM 3076 C CA . GLY B 1 90 ? -1.126 4.832 28.844 1 92.75 90 GLY B CA 1
ATOM 3077 C C . GLY B 1 90 ? -1.363 4.219 27.484 1 92.75 90 GLY B C 1
ATOM 3078 O O . GLY B 1 90 ? -1.641 4.934 26.516 1 92.75 90 GLY B O 1
ATOM 3079 N N . LYS B 1 91 ? -1.132 2.967 27.344 1 94.81 91 LYS B N 1
ATOM 3080 C CA . LYS B 1 91 ? -1.32 2.213 26.109 1 94.81 91 LYS B CA 1
ATOM 3081 C C . LYS B 1 91 ? -2.707 1.578 26.047 1 94.81 91 LYS B C 1
ATOM 3083 O O . LYS B 1 91 ? -3.361 1.422 27.078 1 94.81 91 LYS B O 1
ATOM 3088 N N . ASN B 1 92 ? -3.102 1.341 24.859 1 96.75 92 ASN B N 1
ATOM 3089 C CA . ASN B 1 92 ? -4.375 0.668 24.625 1 96.75 92 ASN B CA 1
ATOM 3090 C C . ASN B 1 92 ? -5.52 1.371 25.344 1 96.75 92 ASN B C 1
ATOM 3092 O O . ASN B 1 92 ? -6.305 0.73 26.047 1 96.75 92 ASN B O 1
ATOM 3096 N N . LEU B 1 93 ? -5.551 2.625 25.156 1 97.56 93 LEU B N 1
ATOM 3097 C CA . LEU B 1 93 ? -6.535 3.477 25.812 1 97.56 93 LEU B CA 1
ATOM 3098 C C . LEU B 1 93 ? -7.785 3.629 24.953 1 97.56 93 LEU B C 1
ATOM 3100 O O . LEU B 1 93 ? -7.707 4.078 23.812 1 97.56 93 LEU B O 1
ATOM 3104 N N . ASN B 1 94 ? -8.953 3.193 25.469 1 98.31 94 ASN B N 1
ATOM 3105 C CA . ASN B 1 94 ? -10.211 3.477 24.781 1 98.31 94 ASN B CA 1
ATOM 3106 C C . ASN B 1 94 ? -10.617 4.941 24.938 1 98.31 94 ASN B C 1
ATOM 3108 O O . ASN B 1 94 ? -11.492 5.266 25.734 1 98.31 94 ASN B O 1
ATOM 3112 N N . LEU B 1 95 ? -10.008 5.785 24.188 1 98.19 95 LEU B N 1
ATOM 3113 C CA . LEU B 1 95 ? -10.164 7.23 24.312 1 98.19 95 LEU B CA 1
ATOM 3114 C C . LEU B 1 95 ? -11.531 7.684 23.812 1 98.19 95 LEU B C 1
ATOM 3116 O O . LEU B 1 95 ? -12.055 8.703 24.281 1 98.19 95 LEU B O 1
ATOM 3120 N N . ALA B 1 96 ? -12.094 6.926 22.828 1 98.75 96 ALA B N 1
ATOM 3121 C CA . ALA B 1 96 ? -13.438 7.246 22.359 1 98.75 96 ALA B CA 1
ATOM 3122 C C . ALA B 1 96 ? -14.445 7.207 23.5 1 98.75 96 ALA B C 1
ATOM 3124 O O . ALA B 1 96 ? -15.281 8.102 23.641 1 98.75 96 ALA B O 1
ATOM 3125 N N . LYS B 1 97 ? -14.344 6.168 24.297 1 98.56 97 LYS B N 1
ATOM 3126 C CA . LYS B 1 97 ? -15.242 6.02 25.438 1 98.56 97 LYS B CA 1
ATOM 3127 C C . LYS B 1 97 ? -15.109 7.199 26.391 1 98.56 97 LYS B C 1
ATOM 3129 O O . LYS B 1 97 ? -16.109 7.66 26.969 1 98.56 97 LYS B O 1
ATOM 3134 N N . GLU B 1 98 ? -13.891 7.629 26.578 1 98.56 98 GLU B N 1
ATOM 3135 C CA . GLU B 1 98 ? -13.664 8.773 27.453 1 98.56 98 GLU B CA 1
ATOM 3136 C C . GLU B 1 98 ? -14.375 10.016 26.938 1 98.56 98 GLU B C 1
ATOM 3138 O O . GLU B 1 98 ? -15 10.75 27.703 1 98.56 98 GLU B O 1
ATOM 3143 N N . PHE B 1 99 ? -14.25 10.297 25.672 1 98.81 99 PHE B N 1
ATOM 3144 C CA . PHE B 1 99 ? -14.938 11.438 25.062 1 98.81 99 PHE B CA 1
ATOM 3145 C C . PHE B 1 99 ? -16.453 11.281 25.188 1 98.81 99 PHE B C 1
ATOM 3147 O O . PHE B 1 99 ? -17.156 12.25 25.469 1 98.81 99 PHE B O 1
ATOM 3154 N N . GLU B 1 100 ? -16.875 10.086 24.953 1 98.81 100 GLU B N 1
ATOM 3155 C CA . GLU B 1 100 ? -18.312 9.805 24.953 1 98.81 100 GLU B CA 1
ATOM 3156 C C . GLU B 1 100 ? -18.922 10.055 26.344 1 98.81 100 GLU B C 1
ATOM 3158 O O . GLU B 1 100 ? -20.109 10.391 26.453 1 98.81 100 GLU B O 1
ATOM 3163 N N . LYS B 1 101 ? -18.156 9.875 27.359 1 98.31 101 LYS B N 1
ATOM 3164 C CA . LYS B 1 101 ? -18.594 10.141 28.719 1 98.31 101 LYS B CA 1
ATOM 3165 C C . LYS B 1 101 ? -19.141 11.562 28.859 1 98.31 101 LYS B C 1
ATOM 3167 O O . LYS B 1 101 ? -20.094 11.797 29.609 1 98.31 101 LYS B O 1
ATOM 3172 N N . TYR B 1 102 ? -18.562 12.445 28.172 1 98.25 102 TYR B N 1
ATOM 3173 C CA . TYR B 1 102 ? -18.906 13.852 28.328 1 98.25 102 TYR B CA 1
ATOM 3174 C C . TYR B 1 102 ? -19.812 14.328 27.203 1 98.25 102 TYR B C 1
ATOM 3176 O O . TYR B 1 102 ? -20.734 15.117 27.438 1 98.25 102 TYR B O 1
ATOM 3184 N N . LEU B 1 103 ? -19.562 13.859 26 1 98.56 103 LEU B N 1
ATOM 3185 C CA . LEU B 1 103 ? -20.266 14.367 24.828 1 98.56 103 LEU B CA 1
ATOM 3186 C C . LEU B 1 103 ? -21.625 13.672 24.672 1 98.56 103 LEU B C 1
ATOM 3188 O O . LEU B 1 103 ? -22.516 14.188 23.984 1 98.56 103 LEU B O 1
ATOM 3192 N N . LYS B 1 104 ? -21.75 12.523 25.203 1 98.38 104 LYS B N 1
ATOM 3193 C CA . LYS B 1 104 ? -22.969 11.727 25.156 1 98.38 104 LYS B CA 1
ATOM 3194 C C . LYS B 1 104 ? -23.406 11.492 23.719 1 98.38 104 LYS B C 1
ATOM 3196 O O . LYS B 1 104 ? -24.594 11.547 23.406 1 98.38 104 LYS B O 1
ATOM 3201 N N . LYS B 1 105 ? -22.531 11.453 22.781 1 98.69 105 LYS B N 1
ATOM 3202 C CA . LYS B 1 105 ? -22.656 11.133 21.359 1 98.69 105 LYS B CA 1
ATOM 3203 C C . LYS B 1 105 ? -21.578 10.156 20.922 1 98.69 105 LYS B C 1
ATOM 3205 O O . LYS B 1 105 ? -20.531 10.031 21.578 1 98.69 105 LYS B O 1
ATOM 3210 N N . PRO B 1 106 ? -21.844 9.359 19.812 1 98.69 106 PRO B N 1
ATOM 3211 C CA . PRO B 1 106 ? -20.766 8.492 19.312 1 98.69 106 PRO B CA 1
ATOM 3212 C C . PRO B 1 106 ? -19.5 9.266 18.969 1 98.69 106 PRO B C 1
ATOM 3214 O O . PRO B 1 106 ? -19.578 10.375 18.422 1 98.69 106 PRO B O 1
ATOM 3217 N N . VAL B 1 107 ? -18.391 8.727 19.344 1 98.88 107 VAL B N 1
ATOM 3218 C CA . VAL B 1 107 ? -17.078 9.32 19.062 1 98.88 107 VAL B CA 1
ATOM 3219 C C . VAL B 1 107 ? -16.203 8.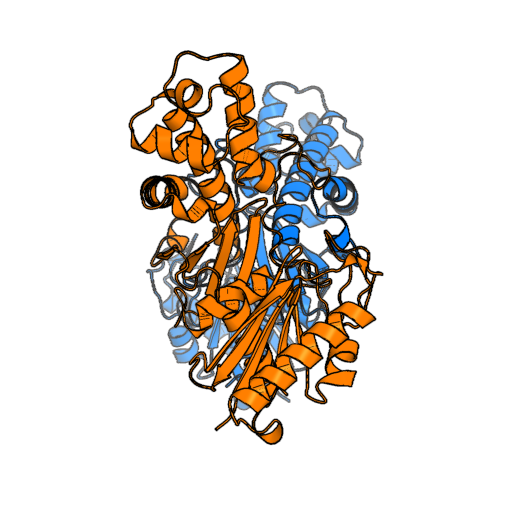305 18.344 1 98.88 107 VAL B C 1
ATOM 3221 O O . VAL B 1 107 ? -16.125 7.141 18.75 1 98.88 107 VAL B O 1
ATOM 3224 N N . TYR B 1 108 ? -15.586 8.68 17.266 1 98.81 108 TYR B N 1
ATOM 3225 C CA . TYR B 1 108 ? -14.703 7.832 16.469 1 98.81 108 TYR B CA 1
ATOM 3226 C C . TYR B 1 108 ? -13.312 8.453 16.359 1 98.81 108 TYR B C 1
ATOM 3228 O O . TYR B 1 108 ? -13.188 9.664 16.156 1 98.81 108 TYR B O 1
ATOM 3236 N N . LEU B 1 109 ? -12.312 7.625 16.5 1 98.62 109 LEU B N 1
ATOM 3237 C CA . LEU B 1 109 ? -10.93 8.078 16.453 1 98.62 109 LEU B CA 1
ATOM 3238 C C . LEU B 1 109 ? -10.203 7.496 15.25 1 98.62 109 LEU B C 1
ATOM 3240 O O . LEU B 1 109 ? -10.578 6.43 14.75 1 98.62 109 LEU B O 1
ATOM 3244 N N . ASP B 1 110 ? -9.227 8.117 14.758 1 98.25 110 ASP B N 1
ATOM 3245 C CA . ASP B 1 110 ? -8.219 7.582 13.852 1 98.25 110 ASP B CA 1
ATOM 3246 C C . ASP B 1 110 ? -6.926 8.391 13.93 1 98.25 110 ASP B C 1
ATOM 3248 O O . ASP B 1 110 ? -6.871 9.414 14.625 1 98.25 110 ASP B O 1
ATOM 3252 N N . ASN B 1 111 ? -5.875 7.855 13.336 1 97.12 111 ASN B N 1
ATOM 3253 C CA . ASN B 1 111 ? -4.598 8.562 13.242 1 97.12 111 ASN B CA 1
ATOM 3254 C C . ASN B 1 111 ? -4.77 9.945 12.633 1 97.12 111 ASN B C 1
ATOM 3256 O O . ASN B 1 111 ? -5.57 10.133 11.711 1 97.12 111 ASN B O 1
ATOM 3260 N N . ASP B 1 112 ? -4.012 10.906 13.109 1 96.5 112 ASP B N 1
ATOM 3261 C CA . ASP B 1 112 ? -4.168 12.305 12.711 1 96.5 112 ASP B CA 1
ATOM 3262 C C . ASP B 1 112 ? -3.963 12.477 11.211 1 96.5 112 ASP B C 1
ATOM 3264 O O . ASP B 1 112 ? -4.707 13.203 10.555 1 96.5 112 ASP B O 1
ATOM 3268 N N . VAL B 1 113 ? -2.986 11.82 10.602 1 97.31 113 VAL B N 1
ATOM 3269 C CA . VAL B 1 113 ? -2.729 12 9.172 1 97.31 113 VAL B CA 1
ATOM 3270 C C . VAL B 1 113 ? -3.828 11.32 8.359 1 97.31 113 VAL B C 1
ATOM 3272 O O . VAL B 1 113 ? -4.203 11.805 7.285 1 97.31 113 VAL B O 1
ATOM 3275 N N . ASN B 1 114 ? -4.367 10.195 8.828 1 98.25 114 ASN B N 1
ATOM 3276 C CA . ASN B 1 114 ? -5.551 9.594 8.227 1 98.25 114 ASN B CA 1
ATOM 3277 C C . ASN B 1 114 ? -6.711 10.586 8.156 1 98.25 114 ASN B C 1
ATOM 3279 O O . ASN B 1 114 ? -7.324 10.766 7.105 1 98.25 114 ASN B O 1
ATOM 3283 N N . VAL B 1 115 ? -6.918 11.258 9.266 1 98.12 115 VAL B N 1
ATOM 3284 C CA . VAL B 1 115 ? -8.031 12.195 9.359 1 98.12 115 VAL B CA 1
ATOM 3285 C C . VAL B 1 115 ? -7.781 13.398 8.453 1 98.12 115 VAL B C 1
ATOM 3287 O O . VAL B 1 115 ? -8.695 13.883 7.785 1 98.12 115 VAL B O 1
ATOM 3290 N N . ILE B 1 116 ? -6.562 13.867 8.492 1 98.19 116 ILE B N 1
ATOM 3291 C CA . ILE B 1 116 ? -6.18 14.969 7.613 1 98.19 116 ILE B CA 1
ATOM 3292 C C . ILE B 1 116 ? -6.477 14.594 6.164 1 98.19 116 ILE B C 1
ATOM 3294 O O . ILE B 1 116 ? -7.051 15.391 5.414 1 98.19 116 ILE B O 1
ATOM 3298 N N . THR B 1 117 ? -6.125 13.414 5.766 1 98.75 117 THR B N 1
ATOM 3299 C CA . THR B 1 117 ? -6.367 12.93 4.41 1 98.75 117 THR B CA 1
ATOM 3300 C C . THR B 1 117 ? -7.863 12.875 4.113 1 98.75 117 THR B C 1
ATOM 3302 O O . THR B 1 117 ? -8.305 13.289 3.041 1 98.75 117 THR B O 1
ATOM 3305 N N . LEU B 1 118 ? -8.633 12.414 5.055 1 98.69 118 LEU B N 1
ATOM 3306 C CA . LEU B 1 118 ? -10.078 12.344 4.887 1 98.69 118 LEU B CA 1
ATOM 3307 C C . LEU B 1 118 ? -10.672 13.734 4.66 1 98.69 118 LEU B C 1
ATOM 3309 O O . LEU B 1 118 ? -11.633 13.891 3.904 1 98.69 118 LEU B O 1
ATOM 3313 N N . GLY B 1 119 ? -10.109 14.719 5.402 1 98.81 119 GLY B N 1
ATOM 3314 C CA . GLY B 1 119 ? -10.555 16.078 5.16 1 98.81 119 GLY B CA 1
ATOM 3315 C C . GLY B 1 119 ? -10.406 16.516 3.713 1 98.81 119 GLY B C 1
ATOM 3316 O O . GLY B 1 119 ? -11.328 17.078 3.125 1 98.81 119 GLY B O 1
ATOM 3317 N N . GLU B 1 120 ? -9.234 16.219 3.152 1 98.88 120 GLU B N 1
ATOM 3318 C CA . GLU B 1 120 ? -8.961 16.562 1.763 1 98.88 120 GLU B CA 1
ATOM 3319 C C . GLU B 1 120 ? -9.852 15.781 0.808 1 98.88 120 GLU B C 1
ATOM 3321 O O . GLU B 1 120 ? -10.227 16.281 -0.253 1 98.88 120 GLU B O 1
ATOM 3326 N N . VAL B 1 121 ? -10.211 14.555 1.162 1 98.69 121 VAL B N 1
ATOM 3327 C CA . VAL B 1 121 ? -11.102 13.719 0.358 1 98.69 121 VAL B CA 1
ATOM 3328 C C . VAL B 1 121 ? -12.508 14.297 0.375 1 98.69 121 VAL B C 1
ATOM 3330 O O . VAL B 1 121 ? -13.203 14.297 -0.648 1 98.69 121 VAL B O 1
ATOM 3333 N N . TRP B 1 122 ? -12.914 14.812 1.505 1 98.5 122 TRP B N 1
ATOM 3334 C CA . TRP B 1 122 ? -14.289 15.273 1.683 1 98.5 122 TRP B CA 1
ATOM 3335 C C . TRP B 1 122 ? -14.508 16.609 0.989 1 98.5 122 TRP B C 1
ATOM 3337 O O . TRP B 1 122 ? -15.359 16.734 0.104 1 98.5 122 TRP B O 1
ATOM 3347 N N . THR B 1 123 ? -13.617 17.625 1.32 1 98.31 123 THR B N 1
ATOM 3348 C CA . THR B 1 123 ? -13.891 18.969 0.836 1 98.31 123 THR B CA 1
ATOM 3349 C C . THR B 1 123 ? -12.625 19.594 0.26 1 98.31 123 THR B C 1
ATOM 3351 O O . THR B 1 123 ? -12.633 20.766 -0.138 1 98.31 123 THR B O 1
ATOM 3354 N N . GLY B 1 124 ? -11.586 18.906 0.233 1 98.56 124 GLY B N 1
ATOM 3355 C CA . GLY B 1 124 ? -10.32 19.516 -0.146 1 98.56 124 GLY B CA 1
ATOM 3356 C C . GLY B 1 124 ? -9.82 19.062 -1.505 1 98.56 124 GLY B C 1
ATOM 3357 O O . GLY B 1 124 ? -10.609 18.906 -2.441 1 98.56 124 GLY B O 1
ATOM 3358 N N . ALA B 1 125 ? -8.508 18.906 -1.632 1 98.75 125 ALA B N 1
ATOM 3359 C CA . ALA B 1 125 ? -7.805 18.703 -2.898 1 98.75 125 ALA B CA 1
ATOM 3360 C C . ALA B 1 125 ? -8.102 17.328 -3.484 1 98.75 125 ALA B C 1
ATOM 3362 O O . ALA B 1 125 ? -7.883 17.094 -4.676 1 98.75 125 ALA B O 1
ATOM 3363 N N . ALA B 1 126 ? -8.602 16.406 -2.672 1 98.75 126 ALA B N 1
ATOM 3364 C CA . ALA B 1 126 ? -8.836 15.047 -3.141 1 98.75 126 ALA B CA 1
ATOM 3365 C C . ALA B 1 126 ? -10.328 14.773 -3.305 1 98.75 126 ALA B C 1
ATOM 3367 O O . ALA B 1 126 ? -10.75 13.617 -3.385 1 98.75 126 ALA B O 1
ATOM 3368 N N . LYS B 1 127 ? -11.148 15.844 -3.246 1 98.44 127 LYS B N 1
ATOM 3369 C CA . LYS B 1 127 ? -12.586 15.68 -3.426 1 98.44 127 LYS B CA 1
ATOM 3370 C C . LYS B 1 127 ? -12.898 15.016 -4.766 1 98.44 127 LYS B C 1
ATOM 3372 O O . LYS B 1 127 ? -12.367 15.422 -5.801 1 98.44 127 LYS B O 1
ATOM 3377 N N . GLY B 1 128 ? -13.742 13.961 -4.715 1 97.81 128 GLY B N 1
ATOM 3378 C CA . GLY B 1 128 ? -14.172 13.273 -5.926 1 97.81 128 GLY B CA 1
ATOM 3379 C C . GLY B 1 128 ? -13.336 12.047 -6.242 1 97.81 128 GLY B C 1
ATOM 3380 O O . GLY B 1 128 ? -13.688 11.273 -7.133 1 97.81 128 GLY B O 1
ATOM 3381 N N . TYR B 1 129 ? -12.258 11.828 -5.547 1 98.25 129 TYR B N 1
ATOM 3382 C CA . TYR B 1 129 ? -11.398 10.672 -5.773 1 98.25 129 TYR B CA 1
ATOM 3383 C C . TYR B 1 129 ? -11.68 9.578 -4.758 1 98.25 129 TYR B C 1
ATOM 3385 O O . TYR B 1 129 ? -12.078 9.859 -3.621 1 98.25 129 TYR B O 1
ATOM 3393 N N . THR B 1 130 ? -11.469 8.305 -5.121 1 97.62 130 THR B N 1
ATOM 3394 C CA . THR B 1 130 ? -11.703 7.176 -4.23 1 97.62 130 THR B CA 1
ATOM 3395 C C . THR B 1 130 ? -10.391 6.469 -3.898 1 97.62 130 THR B C 1
ATOM 3397 O O . THR B 1 130 ? -10.344 5.648 -2.979 1 97.62 130 THR B O 1
ATOM 3400 N N . ASP B 1 131 ? -9.367 6.676 -4.656 1 98.56 131 ASP B N 1
ATOM 3401 C CA . ASP B 1 131 ? -8.023 6.16 -4.422 1 98.56 131 ASP B CA 1
ATOM 3402 C C . ASP B 1 131 ? -7.02 7.297 -4.25 1 98.56 131 ASP B C 1
ATOM 3404 O O . ASP B 1 131 ? -6.586 7.902 -5.234 1 98.56 131 ASP B O 1
ATOM 3408 N N . VAL B 1 132 ? -6.637 7.547 -2.984 1 98.88 132 VAL B N 1
ATOM 3409 C CA . VAL B 1 132 ? -5.914 8.766 -2.639 1 98.88 132 VAL B CA 1
ATOM 3410 C C . VAL B 1 132 ? -4.703 8.414 -1.773 1 98.88 132 VAL B C 1
ATOM 3412 O O . VAL B 1 132 ? -4.797 7.578 -0.874 1 98.88 132 VAL B O 1
ATOM 3415 N N . LEU B 1 133 ? -3.586 8.977 -2.111 1 98.88 133 LEU B N 1
ATOM 3416 C CA . LEU B 1 133 ? -2.432 9.031 -1.221 1 98.88 133 LEU B CA 1
ATOM 3417 C C . LEU B 1 133 ? -2.256 10.43 -0.641 1 98.88 133 LEU B C 1
ATOM 3419 O O . LEU B 1 133 ? -1.857 11.352 -1.352 1 98.88 133 LEU B O 1
ATOM 3423 N N . GLY B 1 134 ? -2.619 10.609 0.642 1 98.81 134 GLY B N 1
ATOM 3424 C CA . GLY B 1 134 ? -2.402 11.867 1.341 1 98.81 134 GLY B CA 1
ATOM 3425 C C . GLY B 1 134 ? -1.129 11.883 2.164 1 98.81 134 GLY B C 1
ATOM 3426 O O . GLY B 1 134 ? -0.927 11.016 3.018 1 98.81 134 GLY B O 1
ATOM 3427 N N . LEU B 1 135 ? -0.277 12.836 1.921 1 98.44 135 LEU B N 1
ATOM 3428 C CA . LEU B 1 135 ? 0.989 12.961 2.635 1 98.44 135 LEU B CA 1
ATOM 3429 C C . LEU B 1 135 ? 1.012 14.234 3.48 1 98.44 135 LEU B C 1
ATOM 3431 O O . LEU B 1 135 ? 0.531 15.281 3.045 1 98.44 135 LEU B O 1
ATOM 3435 N N . ALA B 1 136 ? 1.492 14.109 4.625 1 97.38 136 ALA B N 1
ATOM 3436 C CA . ALA B 1 136 ? 1.863 15.242 5.461 1 97.38 136 ALA B CA 1
ATOM 3437 C C . ALA B 1 136 ? 3.361 15.242 5.758 1 97.38 136 ALA B C 1
ATOM 3439 O O . ALA B 1 136 ? 3.857 14.375 6.477 1 97.38 136 ALA B O 1
ATOM 3440 N N . ILE B 1 137 ? 4.047 16.234 5.203 1 97.38 137 ILE B N 1
ATOM 3441 C CA . ILE B 1 137 ? 5.496 16.297 5.371 1 97.38 137 ILE B CA 1
ATOM 3442 C C . ILE B 1 137 ? 5.852 17.484 6.277 1 97.38 137 ILE B C 1
ATOM 3444 O O . ILE B 1 137 ? 5.766 18.641 5.863 1 97.38 137 ILE B O 1
ATOM 3448 N N . GLY B 1 138 ? 6.188 17.25 7.43 1 94.81 138 GLY B N 1
ATOM 3449 C CA . GLY B 1 138 ? 6.641 18.188 8.445 1 94.81 138 GLY B CA 1
ATOM 3450 C C . GLY B 1 138 ? 7.828 17.672 9.242 1 94.81 138 GLY B C 1
ATOM 3451 O O . GLY B 1 138 ? 8.828 17.234 8.664 1 94.81 138 GLY B O 1
ATOM 3452 N N . THR B 1 139 ? 7.652 17.703 10.609 1 92.25 139 THR B N 1
ATOM 3453 C CA . THR B 1 139 ? 8.734 17.156 11.414 1 92.25 139 THR B CA 1
ATOM 3454 C C . THR B 1 139 ? 9.055 15.727 10.969 1 92.25 139 THR B C 1
ATOM 3456 O O . THR B 1 139 ? 10.227 15.344 10.914 1 92.25 139 THR B O 1
ATOM 3459 N N . GLY B 1 140 ? 8.102 14.969 10.688 1 94.56 140 GLY B N 1
ATOM 3460 C CA . GLY B 1 140 ? 8.195 13.648 10.07 1 94.56 140 GLY B CA 1
ATOM 3461 C C . GLY B 1 140 ? 7.395 13.523 8.797 1 94.56 140 GLY B C 1
ATOM 3462 O O . GLY B 1 140 ? 7.051 14.531 8.172 1 94.56 140 GLY B O 1
ATOM 3463 N N . ILE B 1 141 ? 7.23 12.359 8.32 1 97.19 141 ILE B N 1
ATOM 3464 C CA . ILE B 1 141 ? 6.387 12.078 7.164 1 97.19 141 ILE B CA 1
ATOM 3465 C C . ILE B 1 141 ? 5.293 11.086 7.547 1 97.19 141 ILE B C 1
ATOM 3467 O O . ILE B 1 141 ? 5.582 9.984 8.008 1 97.19 141 ILE B O 1
ATOM 3471 N N . GLY B 1 142 ? 4.047 11.477 7.48 1 96.44 142 GLY B N 1
ATOM 3472 C CA . GLY B 1 142 ? 2.887 10.617 7.629 1 96.44 142 GLY B CA 1
ATOM 3473 C C . GLY B 1 142 ? 2.033 10.539 6.379 1 96.44 142 GLY B C 1
ATOM 3474 O O . GLY B 1 142 ? 2.164 11.375 5.48 1 96.44 142 GLY B O 1
ATOM 3475 N N . ALA B 1 143 ? 1.175 9.547 6.355 1 98.25 143 ALA B N 1
ATOM 3476 C CA . ALA B 1 143 ? 0.309 9.438 5.188 1 98.25 143 ALA B CA 1
ATOM 3477 C C . ALA B 1 143 ? -1.015 8.766 5.539 1 98.25 143 ALA B C 1
ATOM 3479 O O . ALA B 1 143 ? -1.09 8 6.5 1 98.25 143 ALA B O 1
ATOM 3480 N N . GLY B 1 144 ? -2.014 9.172 4.934 1 98.69 144 GLY B N 1
ATOM 3481 C CA . GLY B 1 144 ? -3.256 8.43 4.797 1 98.69 144 GLY B CA 1
ATOM 3482 C C . GLY B 1 144 ? -3.439 7.812 3.422 1 98.69 144 GLY B C 1
ATOM 3483 O O . GLY B 1 144 ? -3.277 8.492 2.408 1 98.69 144 GLY B O 1
ATOM 3484 N N . VAL B 1 145 ? -3.701 6.508 3.4 1 98.75 145 VAL B N 1
ATOM 3485 C CA . VAL B 1 145 ? -3.936 5.812 2.139 1 98.75 145 VAL B CA 1
ATOM 3486 C C . VAL B 1 145 ? -5.406 5.422 2.029 1 98.75 145 VAL B C 1
ATOM 3488 O O . VAL B 1 145 ? -5.934 4.707 2.887 1 98.75 145 VAL B O 1
ATOM 3491 N N . VAL B 1 146 ? -6.066 5.969 1.032 1 98.69 146 VAL B N 1
ATOM 3492 C CA . VAL B 1 146 ? -7.465 5.648 0.755 1 98.69 146 VAL B CA 1
ATOM 3493 C C . VAL B 1 146 ? -7.559 4.793 -0.505 1 98.69 146 VAL B C 1
ATOM 3495 O O . VAL B 1 146 ? -7.023 5.16 -1.554 1 98.69 146 VAL B O 1
ATOM 3498 N N . ALA B 1 147 ? -8.125 3.631 -0.41 1 97.94 147 ALA B N 1
ATOM 3499 C CA . ALA B 1 147 ? -8.414 2.732 -1.524 1 97.94 147 ALA B CA 1
ATOM 3500 C C . ALA B 1 147 ? -9.883 2.32 -1.533 1 97.94 147 ALA B C 1
ATOM 3502 O O . ALA B 1 147 ? -10.453 2.012 -0.485 1 97.94 147 ALA B O 1
ATOM 3503 N N . ASN B 1 148 ? -10.5 2.275 -2.646 1 95.81 148 ASN B N 1
ATOM 3504 C CA . ASN B 1 148 ? -11.922 1.956 -2.76 1 95.81 148 ASN B CA 1
ATOM 3505 C C . ASN B 1 148 ? -12.766 2.832 -1.841 1 95.81 148 ASN B C 1
ATOM 3507 O O . ASN B 1 148 ? -13.711 2.35 -1.216 1 95.81 148 ASN B O 1
ATOM 3511 N N . GLY B 1 149 ? -12.32 4.047 -1.64 1 96.06 149 GLY B N 1
ATOM 3512 C CA . GLY B 1 149 ? -13.07 5.012 -0.849 1 96.06 149 GLY B CA 1
ATOM 3513 C C . GLY B 1 149 ? -12.906 4.812 0.646 1 96.06 149 GLY B C 1
ATOM 3514 O O . GLY B 1 149 ? -13.555 5.492 1.443 1 96.06 149 GLY B O 1
ATOM 3515 N N . LYS B 1 150 ? -12.039 3.945 1.068 1 96.31 150 LYS B N 1
ATOM 3516 C CA . LYS B 1 150 ? -11.867 3.662 2.49 1 96.31 150 LYS B CA 1
ATOM 3517 C C . LYS B 1 150 ? -10.406 3.801 2.91 1 96.31 150 LYS B C 1
ATOM 3519 O O . LYS B 1 150 ? -9.5 3.428 2.162 1 96.31 150 LYS B O 1
ATOM 3524 N N . LEU B 1 151 ? -10.211 4.27 4.129 1 97.31 151 LEU B N 1
ATOM 3525 C CA . LEU B 1 151 ? -8.875 4.367 4.699 1 97.31 151 LEU B CA 1
ATOM 3526 C C . LEU B 1 151 ? -8.289 2.982 4.961 1 97.31 151 LEU B C 1
ATOM 3528 O O . LEU B 1 151 ? -8.992 2.088 5.434 1 97.31 151 LEU B O 1
ATOM 3532 N N . ILE B 1 152 ? -7.031 2.828 4.668 1 97.19 152 ILE B N 1
ATOM 3533 C CA . ILE B 1 152 ? -6.273 1.655 5.098 1 97.19 152 ILE B CA 1
ATOM 3534 C C . ILE B 1 152 ? -5.66 1.912 6.469 1 97.19 152 ILE B C 1
ATOM 3536 O O . ILE B 1 152 ? -4.617 2.559 6.578 1 97.19 152 ILE B O 1
ATOM 3540 N N . SER B 1 153 ? -6.281 1.423 7.516 1 95.19 153 SER B N 1
ATOM 3541 C CA . SER B 1 153 ? -5.805 1.642 8.875 1 95.19 153 SER B CA 1
ATOM 3542 C C . SER B 1 153 ? -4.867 0.522 9.32 1 95.19 153 SER B C 1
ATOM 3544 O O . SER B 1 153 ? -3.881 0.771 10.016 1 95.19 153 SER B O 1
ATOM 3546 N N . GLY B 1 154 ? -5.188 -0.739 8.805 1 95.31 154 GLY B N 1
ATOM 3547 C CA . GLY B 1 154 ? -4.332 -1.877 9.102 1 95.31 154 GLY B CA 1
ATOM 3548 C C . GLY B 1 154 ? -4.703 -2.588 10.391 1 95.31 154 GLY B C 1
ATOM 3549 O O . GLY B 1 154 ? -5.695 -2.236 11.031 1 95.31 154 GLY B O 1
ATOM 3550 N N . LYS B 1 155 ? -3.928 -3.584 10.742 1 94.56 155 LYS B N 1
ATOM 3551 C CA . LYS B 1 155 ? -4.191 -4.523 11.828 1 94.56 155 LYS B CA 1
ATOM 3552 C C . LYS B 1 155 ? -4.078 -3.836 13.188 1 94.56 155 LYS B C 1
ATOM 3554 O O . LYS B 1 155 ? -4.945 -4 14.047 1 94.56 155 LYS B O 1
ATOM 3559 N N . VAL B 1 156 ? -3.08 -2.992 13.352 1 95.56 156 VAL B N 1
ATOM 3560 C CA . VAL B 1 156 ? -2.838 -2.381 14.656 1 95.56 156 VAL B CA 1
ATOM 3561 C C . VAL B 1 156 ? -2.889 -0.859 14.531 1 95.56 156 VAL B C 1
ATOM 3563 O O . VAL B 1 156 ? -2.322 -0.144 15.359 1 95.56 156 VAL B O 1
ATOM 3566 N N . GLY B 1 157 ? -3.475 -0.384 13.406 1 96 157 GLY B N 1
ATOM 3567 C CA . GLY B 1 157 ? -3.629 1.05 13.219 1 96 157 GLY B CA 1
ATOM 3568 C C . GLY B 1 157 ? -2.383 1.716 12.664 1 96 157 GLY B C 1
ATOM 3569 O O . GLY B 1 157 ? -2.225 2.934 12.773 1 96 157 GLY B O 1
ATOM 3570 N N . ALA B 1 158 ? -1.484 0.938 12.109 1 95.44 158 ALA B N 1
ATOM 3571 C CA . ALA B 1 158 ? -0.215 1.468 11.625 1 95.44 158 ALA B CA 1
ATOM 3572 C C . ALA B 1 158 ? -0.235 1.624 10.102 1 95.44 158 ALA B C 1
ATOM 3574 O O . ALA B 1 158 ? 0.815 1.773 9.477 1 95.44 158 ALA B O 1
ATOM 3575 N N . GLY B 1 159 ? -1.419 1.512 9.523 1 95.94 159 GLY B N 1
ATOM 3576 C CA . GLY B 1 159 ? -1.519 1.79 8.102 1 95.94 159 GLY B CA 1
ATOM 3577 C C . GLY B 1 159 ? -1.08 3.195 7.734 1 95.94 159 GLY B C 1
ATOM 3578 O O . GLY B 1 159 ? -1.402 4.156 8.438 1 95.94 159 GLY B O 1
ATOM 3579 N N . GLY B 1 160 ? -0.214 3.264 6.656 1 95.69 160 GLY B N 1
ATOM 3580 C CA . GLY B 1 160 ? 0.191 4.57 6.164 1 95.69 160 GLY B CA 1
ATOM 3581 C C . GLY B 1 160 ? 1.462 5.086 6.809 1 95.69 160 GLY B C 1
ATOM 3582 O O . GLY B 1 160 ? 1.783 6.27 6.703 1 95.69 160 GLY B O 1
ATOM 3583 N N . GLU B 1 161 ? 2.174 4.27 7.484 1 95.75 161 GLU B N 1
ATOM 3584 C CA . GLU B 1 161 ? 3.445 4.688 8.07 1 95.75 161 GLU B CA 1
ATOM 3585 C C . GLU B 1 161 ? 4.551 4.723 7.016 1 95.75 161 GLU B C 1
ATOM 3587 O O . GLU B 1 161 ? 5.625 4.152 7.219 1 95.75 161 GLU B O 1
ATOM 3592 N N . ILE B 1 162 ? 4.324 5.496 5.996 1 97.25 162 ILE B N 1
ATOM 3593 C CA . ILE B 1 162 ? 5.191 5.5 4.824 1 97.25 162 ILE B CA 1
ATOM 3594 C C . ILE B 1 162 ? 6.512 6.188 5.16 1 97.25 162 ILE B C 1
ATOM 3596 O O . ILE B 1 162 ? 7.512 6 4.461 1 97.25 162 ILE B O 1
ATOM 3600 N N . GLY B 1 163 ? 6.523 7.039 6.172 1 97.81 163 GLY B N 1
ATOM 3601 C CA . GLY B 1 163 ? 7.762 7.664 6.613 1 97.81 163 GLY B CA 1
ATOM 3602 C C . GLY B 1 163 ? 8.836 6.66 6.996 1 97.81 163 GLY B C 1
ATOM 3603 O O . GLY B 1 163 ? 10.016 6.992 7.031 1 97.81 163 GLY B O 1
ATOM 3604 N N . HIS B 1 164 ? 8.422 5.445 7.195 1 97.5 164 HIS B N 1
ATOM 3605 C CA . HIS B 1 164 ? 9.344 4.457 7.727 1 97.5 164 HIS B CA 1
ATOM 3606 C C . HIS B 1 164 ? 9.625 3.359 6.703 1 97.5 164 HIS B C 1
ATOM 3608 O O . HIS B 1 164 ? 10.234 2.338 7.031 1 97.5 164 HIS B O 1
ATOM 3614 N N . ILE B 1 165 ? 9.141 3.551 5.48 1 97.94 165 ILE B N 1
ATOM 3615 C CA . ILE B 1 165 ? 9.656 2.662 4.449 1 97.94 165 ILE B CA 1
ATOM 3616 C C . ILE B 1 165 ? 11.141 2.957 4.211 1 97.94 165 ILE B C 1
ATOM 3618 O O . ILE B 1 165 ? 11.594 4.09 4.402 1 97.94 165 ILE B O 1
ATOM 3622 N N . LYS B 1 166 ? 11.859 1.95 3.803 1 98.19 166 LYS B N 1
ATOM 3623 C CA . LYS B 1 166 ? 13.297 2.104 3.615 1 98.19 166 LYS B CA 1
ATOM 3624 C C . LYS B 1 166 ? 13.625 2.543 2.189 1 98.19 166 LYS B C 1
ATOM 3626 O O . LYS B 1 166 ? 13.281 1.855 1.229 1 98.19 166 LYS B O 1
ATOM 3631 N N . LEU B 1 167 ? 14.234 3.662 2.057 1 97.25 167 LEU B N 1
ATOM 3632 C CA . LEU B 1 167 ? 14.688 4.137 0.752 1 97.25 167 LEU B CA 1
ATOM 3633 C C . LEU B 1 167 ? 16.141 3.732 0.5 1 97.25 167 LEU B C 1
ATOM 3635 O O . LEU B 1 167 ? 16.531 3.523 -0.648 1 97.25 167 LEU B O 1
ATOM 3639 N N . VAL B 1 168 ? 16.922 3.764 1.539 1 95.12 168 VAL B N 1
ATOM 3640 C CA . VAL B 1 168 ? 18.328 3.381 1.503 1 95.12 168 VAL B CA 1
ATOM 3641 C C . VAL B 1 168 ? 18.625 2.379 2.617 1 95.12 168 VAL B C 1
ATOM 3643 O O . VAL B 1 168 ? 18.828 2.764 3.771 1 95.12 168 VAL B O 1
ATOM 3646 N N . ALA B 1 169 ? 18.703 1.145 2.191 1 89.31 169 ALA B N 1
ATOM 3647 C CA . ALA B 1 169 ? 18.984 0.128 3.199 1 89.31 169 ALA B CA 1
ATOM 3648 C C . ALA B 1 169 ? 20.266 0.459 3.957 1 89.31 169 ALA B C 1
ATOM 3650 O O . ALA B 1 169 ? 21.297 0.771 3.348 1 89.31 169 ALA B O 1
ATOM 3651 N N . ASN B 1 170 ? 20.188 0.474 5.301 1 90.62 170 ASN B N 1
ATOM 3652 C CA . ASN B 1 170 ? 21.297 0.773 6.195 1 90.62 170 ASN B CA 1
ATOM 3653 C C . ASN B 1 170 ? 21.781 2.207 6.02 1 90.62 170 ASN B C 1
ATOM 3655 O O . ASN B 1 170 ? 22.984 2.479 6.152 1 90.62 170 ASN B O 1
ATOM 3659 N N . GLY B 1 171 ? 20.922 3.084 5.621 1 95.06 171 GLY B N 1
ATOM 3660 C CA . GLY B 1 171 ? 21.25 4.484 5.406 1 95.06 171 GLY B CA 1
ATOM 3661 C C . GLY B 1 171 ? 21.156 5.32 6.668 1 95.06 171 GLY B C 1
ATOM 3662 O O . GLY B 1 171 ? 21.609 4.895 7.734 1 95.06 171 GLY B O 1
ATOM 3663 N N . ALA B 1 172 ? 20.656 6.496 6.57 1 95.44 172 ALA B N 1
ATOM 3664 C CA . ALA B 1 172 ? 20.609 7.477 7.656 1 95.44 172 ALA B CA 1
ATOM 3665 C C . ALA B 1 172 ? 19.75 6.965 8.812 1 95.44 172 ALA B C 1
ATOM 3667 O O . ALA B 1 172 ? 18.734 6.312 8.602 1 95.44 172 ALA B O 1
ATOM 3668 N N . LEU B 1 173 ? 20.141 7.312 10.008 1 95.75 173 LEU B N 1
ATOM 3669 C CA . LEU B 1 173 ? 19.406 6.965 11.211 1 95.75 173 LEU B CA 1
ATOM 3670 C C . LEU B 1 173 ? 18.094 7.738 11.289 1 95.75 173 LEU B C 1
ATOM 3672 O O . LEU B 1 173 ? 18.062 8.938 11.023 1 95.75 173 LEU B O 1
ATOM 3676 N N . CYS B 1 174 ? 17.094 7.062 11.617 1 95.88 174 CYS B N 1
ATOM 3677 C CA . CYS B 1 174 ? 15.773 7.645 11.773 1 95.88 174 CYS B CA 1
ATOM 3678 C C . CYS B 1 174 ? 15.398 7.762 13.25 1 95.88 174 CYS B C 1
ATOM 3680 O O . CYS B 1 174 ? 15.938 7.035 14.086 1 95.88 174 CYS B O 1
ATOM 3682 N N . GLY B 1 175 ? 14.523 8.68 13.555 1 90.81 175 GLY B N 1
ATOM 3683 C CA . GLY B 1 175 ? 14.062 8.844 14.922 1 90.81 175 GLY B CA 1
ATOM 3684 C C . GLY B 1 175 ? 13.398 7.602 15.484 1 90.81 175 GLY B C 1
ATOM 3685 O O . GLY B 1 175 ? 13.328 7.426 16.703 1 90.81 175 GLY B O 1
ATOM 3686 N N . CYS B 1 176 ? 12.961 6.672 14.656 1 91 176 CYS B N 1
ATOM 3687 C CA . CYS B 1 176 ? 12.305 5.449 15.109 1 91 176 CYS B CA 1
ATOM 3688 C C . CYS B 1 176 ? 13.336 4.418 15.562 1 91 176 CYS B C 1
ATOM 3690 O O . CYS B 1 176 ? 12.977 3.357 16.078 1 91 176 CYS B O 1
ATOM 3692 N N . GLY B 1 177 ? 14.586 4.68 15.32 1 93.56 177 GLY B N 1
ATOM 3693 C CA . GLY B 1 177 ? 15.664 3.787 15.719 1 93.56 177 GLY B CA 1
ATOM 3694 C C . GLY B 1 177 ? 16.188 2.934 14.578 1 93.56 177 GLY B C 1
ATOM 3695 O O . GLY B 1 177 ? 17.25 2.32 14.695 1 93.56 177 GLY B O 1
ATOM 3696 N N . GLN B 1 178 ? 15.531 2.953 13.477 1 95.38 178 GLN B N 1
ATOM 3697 C CA . GLN B 1 178 ? 15.969 2.184 12.312 1 95.38 178 GLN B CA 1
ATOM 3698 C C . GLN B 1 178 ? 16.734 3.064 11.328 1 95.38 178 GLN B C 1
ATOM 3700 O O . GLN B 1 178 ? 16.859 4.273 11.531 1 95.38 178 GLN B O 1
ATOM 3705 N N . LYS B 1 179 ? 17.297 2.438 10.328 1 96.5 179 LYS B N 1
ATOM 3706 C CA . LYS B 1 179 ? 18.109 3.166 9.352 1 96.5 179 LYS B CA 1
ATOM 3707 C C . LYS B 1 179 ? 17.453 3.143 7.973 1 96.5 179 LYS B C 1
ATOM 3709 O O . LYS B 1 179 ? 16.859 2.137 7.578 1 96.5 179 LYS B O 1
ATOM 3714 N N . GLY B 1 180 ? 17.609 4.273 7.27 1 97.38 180 GLY B N 1
ATOM 3715 C CA . GLY B 1 180 ? 17.266 4.309 5.855 1 97.38 180 GLY B CA 1
ATOM 3716 C C . GLY B 1 180 ? 15.828 4.691 5.59 1 97.38 180 GLY B C 1
ATOM 3717 O O . GLY B 1 180 ? 15.359 4.641 4.449 1 97.38 180 GLY B O 1
ATOM 3718 N N . CYS B 1 181 ? 15.086 5.109 6.621 1 98.19 181 CYS B N 1
ATOM 3719 C CA . CYS B 1 181 ? 13.672 5.441 6.492 1 98.19 181 CYS B CA 1
ATOM 3720 C C . CYS B 1 181 ? 13.477 6.656 5.594 1 98.19 181 CYS B C 1
ATOM 3722 O O . CYS B 1 181 ? 14.312 7.562 5.578 1 98.19 181 CYS B O 1
ATOM 3724 N N . PHE B 1 182 ? 12.406 6.691 4.91 1 98.56 182 PHE B N 1
ATOM 3725 C CA . PHE B 1 182 ? 11.969 7.793 4.059 1 98.56 182 PHE B CA 1
ATOM 3726 C C . PHE B 1 182 ? 12.055 9.117 4.797 1 98.56 182 PHE B C 1
ATOM 3728 O O . PHE B 1 182 ? 12.633 10.086 4.289 1 98.56 182 PHE B O 1
ATOM 3735 N N . GLU B 1 183 ? 11.586 9.219 5.984 1 97.75 183 GLU B N 1
ATOM 3736 C CA . GLU B 1 183 ? 11.5 10.445 6.77 1 97.75 183 GLU B CA 1
ATOM 3737 C C . GLU B 1 183 ? 12.883 10.953 7.156 1 97.75 183 GLU B C 1
ATOM 3739 O O . GLU B 1 183 ? 13.078 12.156 7.336 1 97.75 183 GLU B O 1
ATOM 3744 N N . ALA B 1 184 ? 13.875 10.047 7.281 1 97.56 184 ALA B N 1
ATOM 3745 C CA . ALA B 1 184 ? 15.234 10.445 7.645 1 97.56 184 ALA B CA 1
ATOM 3746 C C . ALA B 1 184 ? 15.852 11.344 6.574 1 97.56 184 ALA B C 1
ATOM 3748 O O . ALA B 1 184 ? 16.797 12.094 6.844 1 97.56 184 ALA B O 1
ATOM 3749 N N . TYR B 1 185 ? 15.266 11.336 5.383 1 97.69 185 TYR B N 1
ATOM 3750 C CA . TYR B 1 185 ? 15.867 12.055 4.262 1 97.69 185 TYR B CA 1
ATOM 3751 C C . TYR B 1 185 ? 14.984 13.219 3.832 1 97.69 185 TYR B C 1
ATOM 3753 O O . TYR B 1 185 ? 15.492 14.258 3.395 1 97.69 185 TYR B O 1
ATOM 3761 N N . ALA B 1 186 ? 13.672 13.023 3.973 1 98.06 186 ALA B N 1
ATOM 3762 C CA . ALA B 1 186 ? 12.82 13.914 3.186 1 98.06 186 ALA B CA 1
ATOM 3763 C C . ALA B 1 186 ? 11.852 14.688 4.082 1 98.06 186 ALA B C 1
ATOM 3765 O O . ALA B 1 186 ? 11.031 15.469 3.594 1 98.06 186 ALA B O 1
ATOM 3766 N N . SER B 1 187 ? 11.891 14.477 5.383 1 98 187 SER B N 1
ATOM 3767 C CA . SER B 1 187 ? 11.125 15.289 6.32 1 98 187 SER B CA 1
ATOM 3768 C C . SER B 1 187 ? 11.797 16.641 6.555 1 98 187 SER B C 1
ATOM 3770 O O . SER B 1 187 ? 12.93 16.859 6.121 1 98 187 SER B O 1
ATOM 3772 N N . ALA B 1 188 ? 11.047 17.562 7.219 1 97.75 188 ALA B N 1
ATOM 3773 C CA . ALA B 1 188 ? 11.656 18.828 7.578 1 97.75 188 ALA B CA 1
ATOM 3774 C C . ALA B 1 188 ? 12.906 18.625 8.43 1 97.75 188 ALA B C 1
ATOM 3776 O O . ALA B 1 188 ? 13.938 19.266 8.203 1 97.75 188 ALA B O 1
ATOM 3777 N N . THR B 1 189 ? 12.812 17.688 9.367 1 96.75 189 THR B N 1
ATOM 3778 C CA . THR B 1 189 ? 13.945 17.375 10.234 1 96.75 189 THR B CA 1
ATOM 3779 C C . THR B 1 189 ? 15.094 16.781 9.422 1 96.75 189 THR B C 1
ATOM 3781 O O . THR B 1 189 ? 16.25 17.109 9.641 1 96.75 189 THR B O 1
ATOM 3784 N N . GLY B 1 190 ? 14.773 15.867 8.492 1 97.5 190 GLY B N 1
ATOM 3785 C CA . GLY B 1 190 ? 15.789 15.273 7.637 1 97.5 190 GLY B CA 1
ATOM 3786 C C . GLY B 1 190 ? 16.484 16.281 6.746 1 97.5 190 GLY B C 1
ATOM 3787 O O . GLY B 1 190 ? 17.719 16.266 6.609 1 97.5 190 GLY B O 1
ATOM 3788 N N . ILE B 1 191 ? 15.742 17.188 6.195 1 98.19 191 ILE B N 1
ATOM 3789 C CA . ILE B 1 191 ? 16.266 18.219 5.32 1 98.19 191 ILE B CA 1
ATOM 3790 C C . ILE B 1 191 ? 17.203 19.141 6.109 1 98.19 191 ILE B C 1
ATOM 3792 O O . ILE B 1 191 ? 18.312 19.438 5.664 1 98.19 191 ILE B O 1
ATOM 3796 N N . ALA B 1 192 ? 16.75 19.547 7.246 1 98 192 ALA B N 1
ATOM 3797 C CA . ALA B 1 192 ? 17.547 20.422 8.094 1 98 192 ALA B CA 1
ATOM 3798 C C . ALA B 1 192 ? 18.859 19.75 8.508 1 98 192 ALA B C 1
ATOM 3800 O O . ALA B 1 192 ? 19.906 20.375 8.508 1 98 192 ALA B O 1
ATOM 3801 N N . ARG B 1 193 ? 18.781 18.484 8.859 1 96.94 193 ARG B N 1
ATOM 3802 C CA . ARG B 1 193 ? 19.969 17.734 9.258 1 96.94 193 ARG B CA 1
ATOM 3803 C C . ARG B 1 193 ? 20.969 17.641 8.125 1 96.94 193 ARG B C 1
ATOM 3805 O O . ARG B 1 193 ? 22.172 17.844 8.336 1 96.94 193 ARG B O 1
ATOM 3812 N N . GLU B 1 194 ? 20.516 17.328 6.969 1 96.5 194 GLU B N 1
ATOM 3813 C CA . GLU B 1 194 ? 21.375 17.266 5.797 1 96.5 194 GLU B CA 1
ATOM 3814 C C . GLU B 1 194 ? 22.031 18.609 5.516 1 96.5 194 GLU B C 1
ATOM 3816 O O . GLU B 1 194 ? 23.234 18.688 5.238 1 96.5 194 GLU B O 1
ATOM 3821 N N . ALA B 1 195 ? 21.219 19.625 5.551 1 98 195 ALA B N 1
ATOM 3822 C CA . ALA B 1 195 ? 21.719 20.969 5.312 1 98 195 ALA B CA 1
ATOM 3823 C C . ALA B 1 195 ? 22.797 21.344 6.332 1 98 195 ALA B C 1
ATOM 3825 O O . ALA B 1 195 ? 23.859 21.859 5.965 1 98 195 ALA B O 1
ATOM 3826 N N . GLN B 1 196 ? 22.484 21.062 7.555 1 97.19 196 GLN B N 1
ATOM 3827 C CA . GLN B 1 196 ? 23.422 21.375 8.617 1 97.19 196 GLN B CA 1
ATOM 3828 C C . GLN B 1 196 ? 24.75 20.641 8.406 1 97.19 196 GLN B C 1
ATOM 3830 O O . GLN B 1 196 ? 25.828 21.234 8.57 1 97.19 196 GLN B O 1
ATOM 3835 N N . SER B 1 197 ? 24.688 19.406 8.133 1 96.44 197 SER B N 1
ATOM 3836 C CA . SER B 1 197 ? 25.875 18.594 7.891 1 96.44 197 SER B CA 1
ATOM 3837 C C . SER B 1 197 ? 26.719 19.188 6.766 1 96.44 197 SER B C 1
ATOM 3839 O O . SER B 1 197 ? 27.938 19.297 6.895 1 96.44 197 SER B O 1
ATOM 3841 N N . ARG B 1 198 ? 26.094 19.562 5.723 1 96.75 198 ARG B N 1
ATOM 3842 C CA . ARG B 1 198 ? 26.812 20.094 4.566 1 96.75 198 ARG B CA 1
ATOM 3843 C C . ARG B 1 198 ? 27.375 21.469 4.867 1 96.75 198 ARG B C 1
ATOM 3845 O O . ARG B 1 198 ? 28.453 21.828 4.379 1 96.75 198 ARG B O 1
ATOM 3852 N N . LEU B 1 199 ? 26.703 22.234 5.645 1 96.69 199 LEU B N 1
ATOM 3853 C CA . LEU B 1 199 ? 27.125 23.594 5.984 1 96.69 199 LEU B CA 1
ATOM 3854 C C . LEU B 1 199 ? 28.375 23.562 6.871 1 96.69 199 LEU B C 1
ATOM 3856 O O . LEU B 1 199 ? 29.094 24.547 6.961 1 96.69 199 LEU B O 1
ATOM 3860 N N . GLU B 1 200 ? 28.578 22.453 7.547 1 95.31 200 GLU B N 1
ATOM 3861 C CA . GLU B 1 200 ? 29.781 22.328 8.359 1 95.31 200 GLU B CA 1
ATOM 3862 C C . GLU B 1 200 ? 31.047 22.344 7.492 1 95.31 200 GLU B C 1
ATOM 3864 O O . GLU B 1 200 ? 32.094 22.781 7.941 1 95.31 200 GLU B O 1
ATOM 3869 N N . VAL B 1 201 ? 30.891 21.891 6.27 1 95.75 201 VAL B N 1
ATOM 3870 C CA . VAL B 1 201 ? 32.031 21.734 5.395 1 95.75 201 VAL B CA 1
ATOM 3871 C C . VAL B 1 201 ? 32.125 22.891 4.41 1 95.75 201 VAL B C 1
ATOM 3873 O O . VAL B 1 201 ? 33.219 23.328 4.031 1 95.75 201 VAL B O 1
ATOM 3876 N N . ASN B 1 202 ? 30.969 23.359 3.955 1 96 202 ASN B N 1
ATOM 3877 C CA . ASN B 1 202 ? 30.906 24.438 2.977 1 96 202 ASN B CA 1
ATOM 3878 C C . ASN B 1 202 ? 30.094 25.625 3.5 1 96 202 ASN B C 1
ATOM 3880 O O . ASN B 1 202 ? 28.859 25.578 3.537 1 96 202 ASN B O 1
ATOM 3884 N N . LYS B 1 203 ? 30.781 26.688 3.738 1 95.19 203 LYS B N 1
ATOM 3885 C CA . LYS B 1 203 ? 30.141 27.859 4.332 1 95.19 203 LYS B CA 1
ATOM 3886 C C . LYS B 1 203 ? 30.078 29.016 3.338 1 95.19 203 LYS B C 1
ATOM 3888 O O . LYS B 1 203 ? 29.641 30.109 3.686 1 95.19 203 LYS B O 1
ATOM 3893 N N . ASN B 1 204 ? 30.516 28.75 2.166 1 96.62 204 ASN B N 1
ATOM 3894 C CA . ASN B 1 204 ? 30.5 29.781 1.134 1 96.62 204 ASN B CA 1
ATOM 3895 C C . ASN B 1 204 ? 29.266 29.672 0.247 1 96.62 204 ASN B C 1
ATOM 3897 O O . ASN B 1 204 ? 29.375 29.328 -0.934 1 96.62 204 ASN B O 1
ATOM 3901 N N . ASN B 1 205 ? 28.172 30.078 0.771 1 97.25 205 ASN B N 1
ATOM 3902 C CA . ASN B 1 205 ? 26.891 30.016 0.068 1 97.25 205 ASN B CA 1
ATOM 3903 C C . ASN B 1 205 ? 25.859 30.906 0.729 1 97.25 205 ASN B C 1
ATOM 3905 O O . ASN B 1 205 ? 26.031 31.328 1.87 1 97.25 205 ASN B O 1
ATOM 3909 N N . LEU B 1 206 ? 24.797 31.109 0.058 1 98.19 206 LEU B N 1
ATOM 3910 C CA . LEU B 1 206 ? 23.75 32 0.523 1 98.19 206 LEU B CA 1
ATOM 3911 C C . LEU B 1 206 ? 23.047 31.438 1.744 1 98.19 206 LEU B C 1
ATOM 3913 O O . LEU B 1 206 ? 22.641 32.188 2.643 1 98.19 206 LEU B O 1
ATOM 3917 N N . LEU B 1 207 ? 22.797 30.156 1.762 1 98.31 207 LEU B N 1
ATOM 3918 C CA . LEU B 1 207 ? 22.125 29.531 2.885 1 98.31 207 LEU B CA 1
ATOM 3919 C C . LEU B 1 207 ? 22.844 29.812 4.191 1 98.31 207 LEU B C 1
ATOM 3921 O O . LEU B 1 207 ? 22.219 30.141 5.199 1 98.31 207 LEU B O 1
ATOM 3925 N N . TYR B 1 208 ? 24.125 29.656 4.137 1 97.44 208 TYR B N 1
ATOM 3926 C CA . TYR B 1 208 ? 24.922 29.922 5.324 1 97.44 208 TYR B CA 1
ATOM 3927 C C . TYR B 1 208 ? 24.734 31.359 5.793 1 97.44 208 TYR B C 1
ATOM 3929 O O . TYR B 1 208 ? 24.594 31.625 6.988 1 97.44 208 TYR B O 1
ATOM 3937 N N . GLU B 1 209 ? 24.766 32.219 4.863 1 97.31 209 GLU B N 1
ATOM 3938 C CA . GLU B 1 209 ? 24.578 33.625 5.184 1 97.31 209 GLU B CA 1
ATOM 3939 C C . GLU B 1 209 ? 23.219 33.906 5.82 1 97.31 209 GLU B C 1
ATOM 3941 O O . GLU B 1 209 ? 23.094 34.75 6.711 1 97.31 209 GLU B O 1
ATOM 3946 N N . MET B 1 210 ? 22.234 33.219 5.352 1 97.06 210 MET B N 1
ATOM 3947 C CA . MET B 1 210 ? 20.859 33.406 5.789 1 97.06 210 MET B CA 1
ATOM 3948 C C . MET B 1 210 ? 20.672 32.938 7.223 1 97.06 210 MET B C 1
ATOM 3950 O O . MET B 1 210 ? 19.844 33.469 7.961 1 97.06 210 MET B O 1
ATOM 3954 N N . VAL B 1 211 ? 21.375 31.844 7.574 1 94.94 211 VAL B N 1
ATOM 3955 C CA . VAL B 1 211 ? 21.062 31.234 8.859 1 94.94 211 VAL B CA 1
ATOM 3956 C C . VAL B 1 211 ? 22.094 31.656 9.898 1 94.94 211 VAL B C 1
ATOM 3958 O O . VAL B 1 211 ? 21.828 31.609 11.109 1 94.94 211 VAL B O 1
ATOM 3961 N N . GLN B 1 212 ? 23.344 32.188 9.508 1 83.69 212 GLN B N 1
ATOM 3962 C CA . GLN B 1 212 ? 24.438 32.781 10.297 1 83.69 212 GLN B CA 1
ATOM 3963 C C . GLN B 1 212 ? 24.516 32.125 11.672 1 83.69 212 GLN B C 1
ATOM 3965 O O . GLN B 1 212 ? 24.984 30.984 11.797 1 83.69 212 GLN B O 1
ATOM 3970 N N . ASP B 1 213 ? 23.719 32.5 12.773 1 85.25 213 ASP B N 1
ATOM 3971 C CA . ASP B 1 213 ? 23.922 32.094 14.156 1 85.25 213 ASP B CA 1
ATOM 3972 C C . ASP B 1 213 ? 22.766 31.25 14.664 1 85.25 213 ASP B C 1
ATOM 3974 O O . ASP B 1 213 ? 22.516 31.188 15.867 1 85.25 213 ASP B O 1
ATOM 3978 N N . ARG B 1 214 ? 21.984 30.688 13.688 1 92.5 214 ARG B N 1
ATOM 3979 C CA . ARG B 1 214 ? 20.906 29.828 14.148 1 92.5 214 ARG B CA 1
ATOM 3980 C C . ARG B 1 214 ? 20.891 28.5 13.383 1 92.5 214 ARG B C 1
ATOM 3982 O O . ARG B 1 214 ? 21.547 28.375 12.352 1 92.5 214 ARG B O 1
ATOM 3989 N N . LYS B 1 215 ? 20.188 27.609 13.922 1 93.12 215 LYS B N 1
ATOM 3990 C CA . LYS B 1 215 ? 20.047 26.312 13.281 1 93.12 215 LYS B CA 1
ATOM 3991 C C . LYS B 1 215 ? 19.25 26.422 11.984 1 93.12 215 LYS B C 1
ATOM 3993 O O . LYS B 1 215 ? 18.266 27.141 11.914 1 93.12 215 LYS B O 1
ATOM 3998 N N . VAL B 1 216 ? 19.672 25.781 10.969 1 97.5 216 VAL B N 1
ATOM 3999 C CA . VAL B 1 216 ? 19.031 25.797 9.656 1 97.5 216 VAL B CA 1
ATOM 4000 C C . VAL B 1 216 ? 17.734 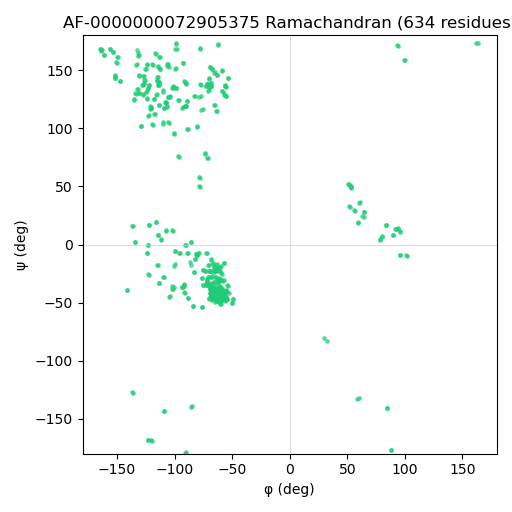25 9.703 1 97.5 216 VAL B C 1
ATOM 4002 O O . VAL B 1 216 ? 17.656 23.953 10.367 1 97.5 216 VAL B O 1
ATOM 4005 N N . GLU B 1 217 ? 16.688 25.484 9.086 1 97.69 217 GLU B N 1
ATOM 4006 C CA . GLU B 1 217 ? 15.398 24.812 8.922 1 97.69 217 GLU B CA 1
ATOM 4007 C C . GLU B 1 217 ? 15.133 24.469 7.461 1 97.69 217 GLU B C 1
ATOM 4009 O O . GLU B 1 217 ? 15.742 25.062 6.562 1 97.69 217 GLU B O 1
ATOM 4014 N N . ALA B 1 218 ? 14.227 23.562 7.305 1 98.06 218 ALA B N 1
ATOM 4015 C CA . ALA B 1 218 ? 13.898 23.156 5.941 1 98.06 218 ALA B CA 1
ATOM 4016 C C . ALA B 1 218 ? 13.484 24.359 5.094 1 98.06 218 ALA B C 1
ATOM 4018 O O . ALA B 1 218 ? 13.867 24.469 3.928 1 98.06 218 ALA B O 1
ATOM 4019 N N . LYS B 1 219 ? 12.734 25.234 5.699 1 97.75 219 LYS B N 1
ATOM 4020 C CA . LYS B 1 219 ? 12.258 26.422 4.996 1 97.75 219 LYS B CA 1
ATOM 4021 C C . LYS B 1 219 ? 13.422 27.266 4.469 1 97.75 219 LYS B C 1
ATOM 4023 O O . LYS B 1 219 ? 13.336 27.828 3.381 1 97.75 219 LYS B O 1
ATOM 4028 N N . ASP B 1 220 ? 14.477 27.344 5.207 1 98.44 220 ASP B N 1
ATOM 4029 C CA . ASP B 1 220 ? 15.641 28.125 4.801 1 98.44 220 ASP B CA 1
ATOM 4030 C C . ASP B 1 220 ? 16.266 27.547 3.525 1 98.44 220 ASP B C 1
ATOM 4032 O O . ASP B 1 220 ? 16.719 28.297 2.662 1 98.44 220 ASP B O 1
ATOM 4036 N N . VAL B 1 221 ? 16.312 26.25 3.455 1 98.69 221 VAL B N 1
ATOM 4037 C CA . VAL B 1 221 ? 16.906 25.562 2.307 1 98.69 221 VAL B CA 1
ATOM 4038 C C . VAL B 1 221 ? 16.125 25.922 1.042 1 98.69 221 VAL B C 1
ATOM 4040 O O . VAL B 1 221 ? 16.703 26.312 0.031 1 98.69 221 VAL B O 1
ATOM 4043 N N . PHE B 1 222 ? 14.805 25.812 1.088 1 98.62 222 PHE B N 1
ATOM 4044 C CA . PHE B 1 222 ? 13.977 26.094 -0.077 1 98.62 222 PHE B CA 1
ATOM 4045 C C . PHE B 1 222 ? 14.016 27.578 -0.425 1 98.62 222 PHE B C 1
ATOM 4047 O O . PHE B 1 222 ? 14.031 27.938 -1.602 1 98.62 222 PHE B O 1
ATOM 4054 N N . ASP B 1 223 ? 14.016 28.406 0.606 1 98.44 223 ASP B N 1
ATOM 4055 C CA . ASP B 1 223 ? 14.086 29.844 0.366 1 98.44 223 ASP B CA 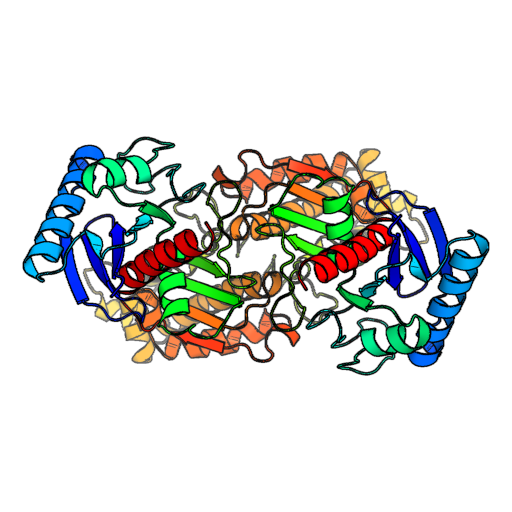1
ATOM 4056 C C . ASP B 1 223 ? 15.383 30.219 -0.34 1 98.44 223 ASP B C 1
ATOM 4058 O O . ASP B 1 223 ? 15.375 31.016 -1.287 1 98.44 223 ASP B O 1
ATOM 4062 N N . ALA B 1 224 ? 16.469 29.688 0.103 1 98.62 224 ALA B N 1
ATOM 4063 C CA . ALA B 1 224 ? 17.766 29.953 -0.536 1 98.62 224 ALA B CA 1
ATOM 4064 C C . ALA B 1 224 ? 17.797 29.391 -1.959 1 98.62 224 ALA B C 1
ATOM 4066 O O . ALA B 1 224 ? 18.312 30.047 -2.869 1 98.62 224 ALA B O 1
ATOM 4067 N N . ALA B 1 225 ? 17.266 28.234 -2.135 1 98.69 225 ALA B N 1
ATOM 4068 C CA . ALA B 1 225 ? 17.219 27.625 -3.461 1 98.69 225 ALA B CA 1
ATOM 4069 C C . ALA B 1 225 ? 16.406 28.484 -4.43 1 98.69 225 ALA B C 1
ATOM 4071 O O . ALA B 1 225 ? 16.812 28.672 -5.582 1 98.69 225 ALA B O 1
ATOM 4072 N N . LYS B 1 226 ? 15.305 29.047 -3.988 1 98.44 226 LYS B N 1
ATOM 4073 C CA . LYS B 1 226 ? 14.453 29.891 -4.812 1 98.44 226 LYS B CA 1
ATOM 4074 C C . LYS B 1 226 ? 15.195 31.156 -5.238 1 98.44 226 LYS B C 1
ATOM 4076 O O . LYS B 1 226 ? 14.883 31.75 -6.273 1 98.44 226 LYS B O 1
ATOM 4081 N N . LYS B 1 227 ? 16.188 31.484 -4.461 1 98.38 227 LYS B N 1
ATOM 4082 C CA . LYS B 1 227 ? 17 32.656 -4.77 1 98.38 227 LYS B CA 1
ATOM 4083 C C . LYS B 1 227 ? 18.188 32.281 -5.652 1 98.38 227 LYS B C 1
ATOM 4085 O O . LYS B 1 227 ? 19.047 33.125 -5.926 1 98.38 227 LYS B O 1
ATOM 4090 N N . GLY B 1 228 ? 18.312 30.984 -5.996 1 98.19 228 GLY B N 1
ATOM 4091 C CA . GLY B 1 228 ? 19.328 30.562 -6.957 1 98.19 228 GLY B CA 1
ATOM 4092 C C . GLY B 1 228 ? 20.594 30.062 -6.305 1 98.19 228 GLY B C 1
ATOM 4093 O O . GLY B 1 228 ? 21.609 29.859 -6.98 1 98.19 228 GLY B O 1
ATOM 4094 N N . ASP B 1 229 ? 20.594 29.844 -5.008 1 98.56 229 ASP B N 1
ATOM 4095 C CA . ASP B 1 229 ? 21.766 29.328 -4.309 1 98.56 229 ASP B CA 1
ATOM 4096 C C . ASP B 1 229 ? 22.078 27.906 -4.75 1 98.56 229 ASP B C 1
ATOM 4098 O O . ASP B 1 229 ? 21.312 26.984 -4.484 1 98.56 229 ASP B O 1
ATOM 4102 N N . ALA B 1 230 ? 23.266 27.75 -5.277 1 98.44 230 ALA B N 1
ATOM 4103 C CA . ALA B 1 230 ? 23.641 26.453 -5.848 1 98.44 230 ALA B CA 1
ATOM 4104 C C . ALA B 1 230 ? 23.734 25.375 -4.762 1 98.44 230 ALA B C 1
ATOM 4106 O O . ALA B 1 230 ? 23.375 24.219 -4.988 1 98.44 230 ALA B O 1
ATOM 4107 N N . PHE B 1 231 ? 24.25 25.812 -3.641 1 98.19 231 PHE B N 1
ATOM 4108 C CA . PHE B 1 231 ? 24.391 24.922 -2.504 1 98.19 231 PHE B CA 1
ATOM 4109 C C . PHE B 1 231 ? 23.031 24.391 -2.061 1 98.19 231 PHE B C 1
ATOM 4111 O O . PHE B 1 231 ? 22.844 23.172 -1.933 1 98.19 231 PHE B O 1
ATOM 4118 N N . ALA B 1 232 ? 22.078 25.219 -1.896 1 98.62 232 ALA B N 1
ATOM 4119 C CA . ALA B 1 232 ? 20.719 24.859 -1.474 1 98.62 232 ALA B CA 1
ATOM 4120 C C . ALA B 1 232 ? 20 24.078 -2.564 1 98.62 232 ALA B C 1
ATOM 4122 O O . ALA B 1 232 ? 19.234 23.141 -2.273 1 98.62 232 ALA B O 1
ATOM 4123 N N . LEU B 1 233 ? 20.219 24.438 -3.787 1 98.69 233 LEU B N 1
ATOM 4124 C CA . LEU B 1 233 ? 19.594 23.75 -4.91 1 98.69 233 LEU B CA 1
ATOM 4125 C C . LEU B 1 233 ? 20.031 22.281 -4.953 1 98.69 233 LEU B C 1
ATOM 4127 O O . LEU B 1 233 ? 19.219 21.406 -5.262 1 98.69 233 LEU B O 1
ATOM 4131 N N . ASP B 1 234 ? 21.281 22.109 -4.676 1 98.62 234 ASP B N 1
ATOM 4132 C CA . ASP B 1 234 ? 21.781 20.734 -4.66 1 98.62 234 ASP B CA 1
ATOM 4133 C C . ASP B 1 234 ? 21.094 19.906 -3.58 1 98.62 234 ASP B C 1
ATOM 4135 O O . ASP B 1 234 ? 20.781 18.734 -3.789 1 98.62 234 ASP B O 1
ATOM 4139 N N . ILE B 1 235 ? 20.828 20.484 -2.432 1 98.5 235 ILE B N 1
ATOM 4140 C CA . ILE B 1 235 ? 20.094 19.812 -1.359 1 98.5 235 ILE B CA 1
ATOM 4141 C C . ILE B 1 235 ? 18.672 19.516 -1.807 1 98.5 235 ILE B C 1
ATOM 4143 O O . ILE B 1 235 ? 18.156 18.406 -1.623 1 98.5 235 ILE B O 1
ATOM 4147 N N . VAL B 1 236 ? 18.031 20.516 -2.467 1 98.69 236 VAL B N 1
ATOM 4148 C CA . VAL B 1 236 ? 16.656 20.375 -2.947 1 98.69 236 VAL B CA 1
ATOM 4149 C C . VAL B 1 236 ? 16.578 19.25 -3.973 1 98.69 236 VAL B C 1
ATOM 4151 O O . VAL B 1 236 ? 15.641 18.453 -3.959 1 98.69 236 VAL B O 1
ATOM 4154 N N . GLU B 1 237 ? 17.609 19.156 -4.801 1 98.56 237 GLU B N 1
ATOM 4155 C CA . GLU B 1 237 ? 17.656 18.078 -5.789 1 98.56 237 GLU B CA 1
ATOM 4156 C C . GLU B 1 237 ? 17.703 16.703 -5.117 1 98.56 237 GLU B C 1
ATOM 4158 O O . GLU B 1 237 ? 16.984 15.789 -5.512 1 98.56 237 GLU B O 1
ATOM 4163 N N . SER B 1 238 ? 18.516 16.625 -4.125 1 97.75 238 SER B N 1
ATOM 4164 C CA . SER B 1 238 ? 18.672 15.367 -3.402 1 97.75 238 SER B CA 1
ATOM 4165 C C . SER B 1 238 ? 17.391 14.992 -2.668 1 97.75 238 SER B C 1
ATOM 4167 O O . SER B 1 238 ? 16.938 13.844 -2.736 1 97.75 238 SER B O 1
ATOM 4169 N N . VAL B 1 239 ? 16.828 15.961 -2.027 1 97.88 239 VAL B N 1
ATOM 4170 C CA . VAL B 1 239 ? 15.641 15.734 -1.198 1 97.88 239 VAL B CA 1
ATOM 4171 C C . VAL B 1 239 ? 14.453 15.375 -2.082 1 97.88 239 VAL B C 1
ATOM 4173 O O . VAL B 1 239 ? 13.695 14.453 -1.774 1 97.88 239 VAL B O 1
ATOM 4176 N N . THR B 1 240 ? 14.242 16.062 -3.174 1 98.44 240 THR B N 1
ATOM 4177 C CA . THR B 1 240 ? 13.102 15.812 -4.051 1 98.44 240 THR B CA 1
ATOM 4178 C C . THR B 1 240 ? 13.258 14.477 -4.77 1 98.44 240 THR B C 1
ATOM 4180 O O . THR B 1 240 ? 12.266 13.836 -5.121 1 98.44 240 THR B O 1
ATOM 4183 N N . ASP B 1 241 ? 14.516 14.078 -4.973 1 98.44 241 ASP B N 1
ATOM 4184 C CA . ASP B 1 241 ? 14.75 12.734 -5.508 1 98.44 241 ASP B CA 1
ATOM 4185 C C . ASP B 1 241 ? 14.266 11.664 -4.535 1 98.44 241 ASP B C 1
ATOM 4187 O O . ASP B 1 241 ? 13.617 10.695 -4.938 1 98.44 241 ASP B O 1
ATOM 4191 N N . LYS B 1 242 ? 14.594 11.859 -3.27 1 98.44 242 LYS B N 1
ATOM 4192 C CA . LYS B 1 242 ? 14.164 10.922 -2.238 1 98.44 242 LYS B CA 1
ATOM 4193 C C . LYS B 1 242 ? 12.648 10.93 -2.092 1 98.44 242 LYS B C 1
ATOM 4195 O O . LYS B 1 242 ? 12.031 9.875 -1.896 1 98.44 242 LYS B O 1
ATOM 4200 N N . MET B 1 243 ? 12.031 12.109 -2.184 1 98.56 243 MET B N 1
ATOM 4201 C CA . MET B 1 243 ? 10.578 12.211 -2.121 1 98.56 243 MET B CA 1
ATOM 4202 C C . MET B 1 243 ? 9.93 11.469 -3.291 1 98.56 243 MET B C 1
ATOM 4204 O O . MET B 1 243 ? 8.977 10.719 -3.105 1 98.56 243 MET B O 1
ATOM 4208 N N . ALA B 1 244 ? 10.492 11.711 -4.477 1 98.5 244 ALA B N 1
ATOM 4209 C CA . ALA B 1 244 ? 9.984 11.031 -5.668 1 98.5 244 ALA B CA 1
ATOM 4210 C C . ALA B 1 244 ? 10.094 9.516 -5.52 1 98.5 244 ALA B C 1
ATOM 4212 O O . ALA B 1 244 ? 9.141 8.789 -5.824 1 98.5 244 ALA B O 1
ATOM 4213 N N . LEU B 1 245 ? 11.211 9.062 -5.039 1 98.44 245 LEU B N 1
ATOM 4214 C CA . LEU B 1 245 ? 11.445 7.637 -4.824 1 98.44 245 LEU B CA 1
ATOM 4215 C C . LEU B 1 245 ? 10.43 7.062 -3.842 1 98.44 245 LEU B C 1
ATOM 4217 O O . LEU B 1 245 ? 9.789 6.051 -4.133 1 98.44 245 LEU B O 1
ATOM 4221 N N . GLY B 1 246 ? 10.273 7.688 -2.697 1 98.56 246 GLY B N 1
ATOM 4222 C CA . GLY B 1 246 ? 9.352 7.219 -1.679 1 98.56 246 GLY B CA 1
ATOM 4223 C C . GLY B 1 246 ? 7.906 7.203 -2.148 1 98.56 246 GLY B C 1
ATOM 4224 O O . GLY B 1 246 ? 7.215 6.191 -2.002 1 98.56 246 GLY B O 1
ATOM 4225 N N . ILE B 1 247 ? 7.445 8.297 -2.74 1 98.75 247 ILE B N 1
ATOM 4226 C CA . ILE B 1 247 ? 6.078 8.422 -3.23 1 98.75 247 ILE B CA 1
ATOM 4227 C C . ILE B 1 247 ? 5.824 7.375 -4.32 1 98.75 247 ILE B C 1
ATOM 4229 O O . ILE B 1 247 ? 4.781 6.719 -4.328 1 98.75 247 ILE B O 1
ATOM 4233 N N . SER B 1 248 ? 6.805 7.207 -5.195 1 98.5 248 SER B N 1
ATOM 4234 C CA . SER B 1 248 ? 6.668 6.266 -6.301 1 98.5 248 SER B CA 1
ATOM 4235 C C . SER B 1 248 ? 6.508 4.836 -5.793 1 98.5 248 SER B C 1
ATOM 4237 O O . SER B 1 248 ? 5.738 4.055 -6.355 1 98.5 248 SER B O 1
ATOM 4239 N N . ASN B 1 249 ? 7.246 4.492 -4.762 1 98.38 249 ASN B N 1
ATOM 4240 C CA . ASN B 1 249 ? 7.113 3.156 -4.191 1 98.38 249 ASN B CA 1
ATOM 4241 C C . ASN B 1 249 ? 5.703 2.906 -3.664 1 98.38 249 ASN B C 1
ATOM 4243 O O . ASN B 1 249 ? 5.145 1.827 -3.865 1 98.38 249 ASN B O 1
ATOM 4247 N N . VAL B 1 250 ? 5.098 3.879 -3.031 1 98.69 250 VAL B N 1
ATOM 4248 C CA . VAL B 1 250 ? 3.732 3.727 -2.535 1 98.69 250 VAL B CA 1
ATOM 4249 C C . VAL B 1 250 ? 2.766 3.609 -3.711 1 98.69 250 VAL B C 1
ATOM 4251 O O . VAL B 1 250 ? 1.862 2.77 -3.699 1 98.69 250 VAL B O 1
ATOM 4254 N N . LEU B 1 251 ? 3.002 4.41 -4.746 1 98.62 251 LEU B N 1
ATOM 4255 C CA . LEU B 1 251 ? 2.127 4.426 -5.914 1 98.62 251 LEU B CA 1
ATOM 4256 C C . LEU B 1 251 ? 2.184 3.09 -6.652 1 98.62 251 LEU B C 1
ATOM 4258 O O . LEU B 1 251 ? 1.166 2.617 -7.164 1 98.62 251 LEU B O 1
ATOM 4262 N N . ASN B 1 252 ? 3.346 2.473 -6.723 1 98 252 ASN B N 1
ATOM 4263 C CA . ASN B 1 252 ? 3.48 1.173 -7.375 1 98 252 ASN B CA 1
ATOM 4264 C C . ASN B 1 252 ? 2.713 0.088 -6.625 1 98 252 ASN B C 1
ATOM 4266 O O . ASN B 1 252 ? 2.418 -0.969 -7.184 1 98 252 ASN B O 1
ATOM 4270 N N . ILE B 1 253 ? 2.4 0.321 -5.391 1 98.12 253 ILE B N 1
ATOM 4271 C CA . ILE B 1 253 ? 1.645 -0.622 -4.57 1 98.12 253 ILE B CA 1
ATOM 4272 C C . ILE B 1 253 ? 0.153 -0.309 -4.668 1 98.12 253 ILE B C 1
ATOM 4274 O O . ILE B 1 253 ? -0.673 -1.22 -4.766 1 98.12 253 ILE B O 1
ATOM 4278 N N . THR B 1 254 ? -0.209 1.005 -4.762 1 98.44 254 THR B N 1
ATOM 4279 C CA . THR B 1 254 ? -1.594 1.394 -4.516 1 98.44 254 THR B CA 1
ATOM 4280 C C . THR B 1 254 ? -2.271 1.828 -5.812 1 98.44 254 THR B C 1
ATOM 4282 O O . THR B 1 254 ? -3.5 1.827 -5.906 1 98.44 254 THR B O 1
ATOM 4285 N N . ASP B 1 255 ? -1.465 2.338 -6.777 1 98.44 255 ASP B N 1
ATOM 4286 C CA . ASP B 1 255 ? -2.008 2.869 -8.023 1 98.44 255 ASP B CA 1
ATOM 4287 C C . ASP B 1 255 ? -3.096 3.904 -7.75 1 98.44 255 ASP B C 1
ATOM 4289 O O . ASP B 1 255 ? -4.199 3.807 -8.289 1 98.44 255 ASP B O 1
ATOM 4293 N N . SER B 1 256 ? -2.77 4.879 -6.879 1 98.75 256 SER B N 1
ATOM 4294 C CA . SER B 1 256 ? -3.705 5.922 -6.473 1 98.75 256 SER B CA 1
ATOM 4295 C C . SER B 1 256 ? -4 6.879 -7.625 1 98.75 256 SER B C 1
ATOM 4297 O O . SER B 1 256 ? -3.174 7.051 -8.523 1 98.75 256 SER B O 1
ATOM 4299 N N . GLN B 1 257 ? -5.152 7.477 -7.602 1 98.69 257 GLN B N 1
ATOM 4300 C CA . GLN B 1 257 ? -5.562 8.453 -8.602 1 98.69 257 GLN B CA 1
ATOM 4301 C C . GLN B 1 257 ? -4.867 9.789 -8.383 1 98.69 257 GLN B C 1
ATOM 4303 O O . GLN B 1 257 ? -4.535 10.492 -9.344 1 98.69 257 GLN B O 1
ATOM 4308 N N . VAL B 1 258 ? -4.645 10.117 -7.113 1 98.81 258 VAL B N 1
ATOM 4309 C CA . VAL B 1 258 ? -4.129 11.438 -6.777 1 98.81 258 VAL B CA 1
ATOM 4310 C C . VAL B 1 258 ? -3.238 11.344 -5.543 1 98.81 258 VAL B C 1
ATOM 4312 O O . VAL B 1 258 ? -3.494 10.539 -4.645 1 98.81 258 VAL B O 1
ATOM 4315 N N . VAL B 1 259 ? -2.16 12.086 -5.547 1 98.88 259 VAL B N 1
ATOM 4316 C CA . VAL B 1 259 ? -1.305 12.336 -4.395 1 98.88 259 VAL B CA 1
ATOM 4317 C C . VAL B 1 259 ? -1.518 13.758 -3.891 1 98.88 259 VAL B C 1
ATOM 4319 O O . VAL B 1 259 ? -1.35 14.719 -4.641 1 98.88 259 VAL B O 1
ATOM 4322 N N . VAL B 1 260 ? -1.959 13.891 -2.672 1 98.88 260 VAL B N 1
ATOM 4323 C CA . VAL B 1 260 ? -2.123 15.195 -2.041 1 98.88 260 VAL B CA 1
ATOM 4324 C C . VAL B 1 260 ? -1.033 15.398 -0.991 1 98.88 260 VAL B C 1
ATOM 4326 O O . VAL B 1 260 ? -0.896 14.602 -0.064 1 98.88 260 VAL B O 1
ATOM 4329 N N . ILE B 1 261 ? -0.246 16.438 -1.132 1 98.75 261 ILE B N 1
ATOM 4330 C CA . ILE B 1 261 ? 0.878 16.656 -0.232 1 98.75 261 ILE B CA 1
ATOM 4331 C C . ILE B 1 261 ? 0.625 17.922 0.596 1 98.75 261 ILE B C 1
ATOM 4333 O O . ILE B 1 261 ? 0.398 19 0.044 1 98.75 261 ILE B O 1
ATOM 4337 N N . GLY B 1 262 ? 0.591 17.734 1.881 1 98.19 262 GLY B N 1
ATOM 4338 C CA . GLY B 1 262 ? 0.504 18.828 2.824 1 98.19 262 GLY B CA 1
ATOM 4339 C C . GLY B 1 262 ? 1.678 18.891 3.783 1 98.19 262 GLY B C 1
ATOM 4340 O O . GLY B 1 262 ? 2.719 18.281 3.537 1 98.19 262 GLY B O 1
ATOM 4341 N N . GLY B 1 263 ? 1.548 19.75 4.836 1 95.94 263 GLY B N 1
ATOM 4342 C CA . GLY B 1 263 ? 2.621 19.953 5.793 1 95.94 263 GLY B CA 1
ATOM 4343 C C . GLY B 1 263 ? 3.506 21.141 5.461 1 95.94 263 GLY B C 1
ATOM 4344 O O . GLY B 1 263 ? 3.389 21.719 4.379 1 95.94 263 GLY B O 1
ATOM 4345 N N . GLY B 1 264 ? 4.367 21.469 6.391 1 95.5 264 GLY B N 1
ATOM 4346 C CA . GLY B 1 264 ? 5.195 22.641 6.262 1 95.5 264 GLY B CA 1
ATOM 4347 C C . GLY B 1 264 ? 6.105 22.609 5.047 1 95.5 264 GLY B C 1
ATOM 4348 O O . GLY B 1 264 ? 6.332 23.641 4.406 1 95.5 264 GLY B O 1
ATOM 4349 N N . VAL B 1 265 ? 6.602 21.484 4.684 1 96.94 265 VAL B N 1
ATOM 4350 C CA . VAL B 1 265 ? 7.535 21.344 3.574 1 96.94 265 VAL B CA 1
ATOM 4351 C C . VAL B 1 265 ? 6.812 21.609 2.254 1 96.94 265 VAL B C 1
ATOM 4353 O O . VAL B 1 265 ? 7.395 22.172 1.32 1 96.94 265 VAL B O 1
ATOM 4356 N N . ALA B 1 266 ? 5.543 21.234 2.16 1 96.94 266 ALA B N 1
ATOM 4357 C CA . ALA B 1 266 ? 4.754 21.422 0.944 1 96.94 266 ALA B CA 1
ATOM 4358 C C . ALA B 1 266 ? 4.598 22.891 0.603 1 96.94 266 ALA B C 1
ATOM 4360 O O . ALA B 1 266 ? 4.316 23.25 -0.545 1 96.94 266 ALA B O 1
ATOM 4361 N N . LEU B 1 267 ? 4.781 23.766 1.562 1 96.44 267 LEU B N 1
ATOM 4362 C CA . LEU B 1 267 ? 4.645 25.203 1.365 1 96.44 267 LEU B CA 1
ATOM 4363 C C . LEU B 1 267 ? 5.758 25.75 0.471 1 96.44 267 LEU B C 1
ATOM 4365 O O . LEU B 1 267 ? 5.68 26.875 -0.013 1 96.44 267 LEU B O 1
ATOM 4369 N N . ALA B 1 268 ? 6.789 24.938 0.25 1 96.69 268 ALA B N 1
ATOM 4370 C CA . ALA B 1 268 ? 7.863 25.312 -0.668 1 96.69 268 ALA B CA 1
ATOM 4371 C C . ALA B 1 268 ? 7.312 25.609 -2.061 1 96.69 268 ALA B C 1
ATOM 4373 O O . ALA B 1 268 ? 7.918 26.359 -2.826 1 96.69 268 ALA B O 1
ATOM 4374 N N . GLY B 1 269 ? 6.199 24.953 -2.49 1 96.94 269 GLY B N 1
ATOM 4375 C CA . GLY B 1 269 ? 5.508 25.281 -3.727 1 96.94 269 GLY B CA 1
ATOM 4376 C C . GLY B 1 269 ? 6.105 24.609 -4.945 1 96.94 269 GLY B C 1
ATOM 4377 O O . GLY B 1 269 ? 6.492 23.438 -4.891 1 96.94 269 GLY B O 1
ATOM 4378 N N . ASP B 1 270 ? 6.152 25.297 -5.988 1 97.62 270 ASP B N 1
ATOM 4379 C CA . ASP B 1 270 ? 6.445 24.734 -7.305 1 97.62 270 ASP B CA 1
ATOM 4380 C C . ASP B 1 270 ? 7.848 24.141 -7.34 1 97.62 270 ASP B C 1
ATOM 4382 O O . ASP B 1 270 ? 8.078 23.141 -8.023 1 97.62 270 ASP B O 1
ATOM 4386 N N . ILE B 1 271 ? 8.789 24.703 -6.609 1 98.12 271 ILE B N 1
ATOM 4387 C CA . ILE B 1 271 ? 10.164 24.203 -6.625 1 98.12 271 ILE B CA 1
ATOM 4388 C C . ILE B 1 271 ? 10.188 22.766 -6.141 1 98.12 271 ILE B C 1
ATOM 4390 O O . ILE B 1 271 ? 11.031 21.969 -6.57 1 98.12 271 ILE B O 1
ATOM 4394 N N . LEU B 1 272 ? 9.273 22.469 -5.262 1 98.19 272 LEU B N 1
ATOM 4395 C CA . LEU B 1 272 ? 9.156 21.109 -4.727 1 98.19 272 LEU B CA 1
ATOM 4396 C C . LEU B 1 272 ? 8.336 20.234 -5.656 1 98.19 272 LEU B C 1
ATOM 4398 O O . LEU B 1 272 ? 8.805 19.172 -6.094 1 98.19 272 LEU B O 1
ATOM 4402 N N . PHE B 1 273 ? 7.145 20.641 -6.035 1 98.38 273 PHE B N 1
ATOM 4403 C CA . PHE B 1 273 ? 6.164 19.844 -6.75 1 98.38 273 PHE B CA 1
ATOM 4404 C C . PHE B 1 273 ? 6.648 19.531 -8.164 1 98.38 273 PHE B C 1
ATOM 4406 O O . PHE B 1 273 ? 6.512 18.391 -8.633 1 98.38 273 PHE B O 1
ATOM 4413 N N . ASP B 1 274 ? 7.215 20.484 -8.844 1 98.38 274 ASP B N 1
ATOM 4414 C CA . ASP B 1 274 ? 7.688 20.266 -10.203 1 98.38 274 ASP B CA 1
ATOM 4415 C C . ASP B 1 274 ? 8.789 19.219 -10.25 1 98.38 274 ASP B C 1
ATOM 4417 O O . ASP B 1 274 ? 8.797 18.359 -11.141 1 98.38 274 ASP B O 1
ATOM 4421 N N . ARG B 1 275 ? 9.672 19.312 -9.289 1 98.38 275 ARG B N 1
ATOM 4422 C CA . ARG B 1 275 ? 10.789 18.375 -9.25 1 98.38 275 ARG B CA 1
ATOM 4423 C C . ARG B 1 275 ? 10.312 16.969 -8.922 1 98.38 275 ARG B C 1
ATOM 4425 O O . ARG B 1 275 ? 10.766 15.992 -9.523 1 98.38 275 ARG B O 1
ATOM 4432 N N . ILE B 1 276 ? 9.398 16.859 -7.969 1 98.38 276 ILE B N 1
ATOM 4433 C CA . ILE B 1 276 ? 8.859 15.547 -7.621 1 98.38 276 ILE B CA 1
ATOM 4434 C C . ILE B 1 276 ? 8.18 14.93 -8.844 1 98.38 276 ILE B C 1
ATOM 4436 O O . ILE B 1 276 ? 8.438 13.773 -9.188 1 98.38 276 ILE B O 1
ATOM 4440 N N . LYS B 1 277 ? 7.316 15.711 -9.547 1 98 277 LYS B N 1
ATOM 4441 C CA . LYS B 1 277 ? 6.59 15.242 -10.727 1 98 277 LYS B CA 1
ATOM 4442 C C . LYS B 1 277 ? 7.551 14.766 -11.805 1 98 277 LYS B C 1
ATOM 4444 O O . LYS B 1 277 ? 7.32 13.734 -12.438 1 98 277 LYS B O 1
ATOM 4449 N N . LYS B 1 278 ? 8.578 15.492 -11.961 1 98 278 LYS B N 1
ATOM 4450 C CA . LYS B 1 278 ? 9.562 15.156 -12.984 1 98 278 LYS B CA 1
ATOM 4451 C C . LYS B 1 278 ? 10.336 13.891 -12.609 1 98 278 LYS B C 1
ATOM 4453 O O . LYS B 1 278 ? 10.484 12.984 -13.422 1 98 278 LYS B O 1
ATOM 4458 N N . LYS B 1 279 ? 10.781 13.82 -11.406 1 97.88 279 LYS B N 1
ATOM 4459 C CA . LYS B 1 279 ? 11.695 12.773 -10.969 1 97.88 279 LYS B CA 1
ATOM 4460 C C . LYS B 1 279 ? 10.961 11.445 -10.773 1 97.88 279 LYS B C 1
ATOM 4462 O O . LYS B 1 279 ? 11.547 10.375 -10.93 1 97.88 279 LYS B O 1
ATOM 4467 N N . MET B 1 280 ? 9.711 11.492 -10.445 1 97.44 280 MET B N 1
ATOM 4468 C CA . MET B 1 280 ? 8.969 10.266 -10.164 1 97.44 280 MET B CA 1
ATOM 4469 C C . MET B 1 280 ? 8.867 9.398 -11.414 1 97.44 280 MET B C 1
ATOM 4471 O O . MET B 1 280 ? 8.664 8.188 -11.312 1 97.44 280 MET B O 1
ATOM 4475 N N . LYS B 1 281 ? 9.008 9.945 -12.633 1 96.38 281 LYS B N 1
ATOM 4476 C CA . LYS B 1 281 ? 8.914 9.211 -13.891 1 96.38 281 LYS B CA 1
ATOM 4477 C C . LYS B 1 281 ? 9.961 8.102 -13.961 1 96.38 281 LYS B C 1
ATOM 4479 O O . LYS B 1 281 ? 9.766 7.098 -14.648 1 96.38 281 LYS B O 1
ATOM 4484 N N . ALA B 1 282 ? 11.023 8.289 -13.211 1 95.69 282 ALA B N 1
ATOM 4485 C CA . ALA B 1 282 ? 12.102 7.305 -13.211 1 95.69 282 ALA B CA 1
ATOM 4486 C C . ALA B 1 282 ? 11.789 6.145 -12.273 1 95.69 282 ALA B C 1
ATOM 4488 O O . ALA B 1 282 ? 12.422 5.09 -12.344 1 95.69 282 ALA B O 1
ATOM 4489 N N . TYR B 1 283 ? 10.75 6.309 -11.43 1 97.12 283 TYR B N 1
ATOM 4490 C CA . TYR B 1 283 ? 10.586 5.348 -10.344 1 97.12 283 TYR B CA 1
ATOM 4491 C C . TYR B 1 283 ? 9.211 4.691 -10.398 1 97.12 283 TYR B C 1
ATOM 4493 O O . TYR B 1 283 ? 9.031 3.582 -9.891 1 97.12 283 TYR B O 1
ATOM 4501 N N . VAL B 1 284 ? 8.227 5.348 -10.977 1 96.88 284 VAL B N 1
ATOM 4502 C CA . VAL B 1 284 ? 6.863 4.836 -11.039 1 96.88 284 VAL B CA 1
ATOM 4503 C C . VAL B 1 284 ? 6.676 4.012 -12.312 1 96.88 284 VAL B C 1
ATOM 4505 O O . VAL B 1 284 ? 7.172 4.379 -13.375 1 96.88 284 VAL B O 1
ATOM 4508 N N . LEU B 1 285 ? 5.984 2.869 -12.234 1 95.12 285 LEU B N 1
ATOM 4509 C CA . LEU B 1 285 ? 5.609 2.139 -13.438 1 95.12 285 LEU B CA 1
ATOM 4510 C C . LEU B 1 285 ? 4.809 3.027 -14.383 1 95.12 285 LEU B C 1
ATOM 4512 O O . LEU B 1 285 ? 3.887 3.727 -13.961 1 95.12 285 LEU B O 1
ATOM 4516 N N . PRO B 1 286 ? 5.082 2.988 -15.633 1 93.88 286 PRO B N 1
ATOM 4517 C CA . PRO B 1 286 ? 4.492 3.928 -16.594 1 93.88 286 PRO B CA 1
ATOM 4518 C C . PRO B 1 286 ? 2.967 3.916 -16.562 1 93.88 286 PRO B C 1
ATOM 4520 O O . PRO B 1 286 ? 2.338 4.977 -16.547 1 93.88 286 PRO B O 1
ATOM 4523 N N . PRO B 1 287 ? 2.275 2.76 -16.516 1 93.5 287 PRO B N 1
ATOM 4524 C CA . PRO B 1 287 ? 0.812 2.801 -16.484 1 93.5 287 PRO B CA 1
ATOM 4525 C C . PRO B 1 287 ? 0.268 3.557 -15.281 1 93.5 287 PRO B C 1
ATOM 4527 O O . PRO B 1 287 ? -0.798 4.172 -15.359 1 93.5 287 PRO B O 1
ATOM 4530 N N . VAL B 1 288 ? 0.969 3.541 -14.188 1 96.19 288 VAL B N 1
ATOM 4531 C CA . VAL B 1 288 ? 0.539 4.176 -12.945 1 96.19 288 VAL B CA 1
ATOM 4532 C C . VAL B 1 288 ? 0.566 5.695 -13.102 1 96.19 288 VAL B C 1
ATOM 4534 O O . VAL B 1 288 ? -0.158 6.41 -12.406 1 96.19 288 VAL B O 1
ATOM 4537 N N . LEU B 1 289 ? 1.36 6.207 -14.039 1 96.69 289 LEU B N 1
ATOM 4538 C CA . LEU B 1 289 ? 1.471 7.645 -14.281 1 96.69 289 LEU B CA 1
ATOM 4539 C C . LEU B 1 289 ? 0.241 8.164 -15.016 1 96.69 289 LEU B C 1
ATOM 4541 O O . LEU B 1 289 ? -0.061 9.359 -14.953 1 96.69 289 LEU B O 1
ATOM 4545 N N . GLU B 1 290 ? -0.437 7.234 -15.68 1 95 290 GLU B N 1
ATOM 4546 C CA . GLU B 1 290 ? -1.586 7.645 -16.484 1 95 290 GLU B CA 1
ATOM 4547 C C . GLU B 1 290 ? -2.686 8.234 -15.602 1 95 290 GLU B C 1
ATOM 4549 O O . GLU B 1 290 ? -3.221 7.559 -14.727 1 95 290 GLU B O 1
ATOM 4554 N N . GLY B 1 291 ? -2.936 9.516 -15.82 1 96.25 291 GLY B N 1
ATOM 4555 C CA . GLY B 1 291 ? -4.035 10.164 -15.125 1 96.25 291 GLY B CA 1
ATOM 4556 C C . GLY B 1 291 ? -3.695 10.531 -13.695 1 96.25 291 GLY B C 1
ATOM 4557 O O . GLY B 1 291 ? -4.555 11.016 -12.953 1 96.25 291 GLY B O 1
ATOM 4558 N N . LEU B 1 292 ? -2.465 10.312 -13.297 1 98.12 292 LEU B N 1
ATOM 4559 C CA . LEU B 1 292 ? -2.055 10.617 -11.93 1 98.12 292 LEU B CA 1
ATOM 4560 C C . LEU B 1 292 ? -1.989 12.117 -11.703 1 98.12 292 LEU B C 1
ATOM 4562 O O . LEU B 1 292 ? -1.43 12.852 -12.523 1 98.12 292 LEU B O 1
ATOM 4566 N N . GLU B 1 293 ? -2.576 12.57 -10.602 1 98.06 293 GLU B N 1
ATOM 4567 C CA . GLU B 1 293 ? -2.471 13.969 -10.195 1 98.06 293 GLU B CA 1
ATOM 4568 C C . GLU B 1 293 ? -1.672 14.109 -8.898 1 98.06 293 GLU B C 1
ATOM 4570 O O . GLU B 1 293 ? -1.784 13.273 -8 1 98.06 293 GLU B O 1
ATOM 4575 N N . ILE B 1 294 ? -0.857 15.094 -8.836 1 98.31 294 ILE B N 1
ATOM 4576 C CA . ILE B 1 294 ? -0.144 15.5 -7.629 1 98.31 294 ILE B CA 1
ATOM 4577 C C . ILE B 1 294 ? -0.512 16.938 -7.27 1 98.31 294 ILE B C 1
ATOM 4579 O O . ILE B 1 294 ? -0.266 17.859 -8.055 1 98.31 294 ILE B O 1
ATOM 4583 N N . LYS B 1 295 ? -1.13 17.047 -6.066 1 97.88 295 LYS B N 1
ATOM 4584 C CA . LYS B 1 295 ? -1.714 18.328 -5.68 1 97.88 295 LYS B CA 1
ATOM 4585 C C . LYS B 1 295 ? -1.274 18.734 -4.273 1 97.88 295 LYS B C 1
ATOM 4587 O O . LYS B 1 295 ? -1.069 17.875 -3.412 1 97.88 295 LYS B O 1
ATOM 4592 N N . PRO B 1 296 ? -1.106 20.078 -4.102 1 98.5 296 PRO B N 1
ATOM 4593 C CA . PRO B 1 296 ? -0.981 20.516 -2.709 1 98.5 296 PRO B CA 1
ATOM 4594 C C . PRO B 1 296 ? -2.289 20.391 -1.93 1 98.5 296 PRO B C 1
ATOM 4596 O O . PRO B 1 296 ? -3.367 20.594 -2.49 1 98.5 296 PRO B O 1
ATOM 4599 N N . ALA B 1 297 ? -2.17 20.016 -0.69 1 98.5 297 ALA B N 1
ATOM 4600 C CA . ALA B 1 297 ? -3.34 20.094 0.18 1 98.5 297 ALA B CA 1
ATOM 4601 C C . ALA B 1 297 ? -3.873 21.516 0.258 1 98.5 297 ALA B C 1
ATOM 4603 O O . ALA B 1 297 ? -3.105 22.484 0.179 1 98.5 297 ALA B O 1
ATOM 4604 N N . ILE B 1 298 ? -5.188 21.672 0.458 1 98.12 298 ILE B N 1
ATOM 4605 C CA . ILE B 1 298 ? -5.699 23.031 0.36 1 98.12 298 ILE B CA 1
ATOM 4606 C C . ILE B 1 298 ? -6.434 23.406 1.647 1 98.12 298 ILE B C 1
ATOM 4608 O O . ILE B 1 298 ? -6.781 24.578 1.857 1 98.12 298 ILE B O 1
ATOM 4612 N N . LEU B 1 299 ? -6.645 22.469 2.572 1 97.44 299 LEU B N 1
ATOM 4613 C CA . LEU B 1 299 ? -7.406 22.766 3.779 1 97.44 299 LEU B CA 1
ATOM 4614 C C . LEU B 1 299 ? -6.504 23.359 4.859 1 97.44 299 LEU B C 1
ATOM 4616 O O . LEU B 1 299 ? -6.988 23.922 5.84 1 97.44 299 LEU B O 1
ATOM 4620 N N . GLY B 1 300 ? -5.207 23.172 4.691 1 94.25 300 GLY B N 1
ATOM 4621 C CA . GLY B 1 300 ? -4.25 23.75 5.617 1 94.25 300 GLY B CA 1
ATOM 4622 C C . GLY B 1 300 ? -4.43 23.266 7.043 1 94.25 300 GLY B C 1
ATOM 4623 O O . GLY B 1 300 ? -4.527 22.062 7.293 1 94.25 300 GLY B O 1
ATOM 4624 N N . ASN B 1 301 ? -4.43 24.219 7.938 1 92.88 301 ASN B N 1
ATOM 4625 C CA . ASN B 1 301 ? -4.438 23.922 9.367 1 92.88 301 ASN B CA 1
ATOM 4626 C C . ASN B 1 301 ? -5.793 23.406 9.828 1 92.88 301 ASN B C 1
ATOM 4628 O O . ASN B 1 301 ? -5.922 22.875 10.938 1 92.88 301 ASN B O 1
ATOM 4632 N N . ASP B 1 302 ? -6.754 23.438 8.953 1 96.94 302 ASP B N 1
ATOM 4633 C CA . ASP B 1 302 ? -8.102 23.016 9.344 1 96.94 302 ASP B CA 1
ATOM 4634 C C . ASP B 1 302 ? -8.375 21.578 8.883 1 96.94 302 ASP B C 1
ATOM 4636 O O . ASP B 1 302 ? -9.414 21 9.219 1 96.94 302 ASP B O 1
ATOM 4640 N N . ALA B 1 303 ? -7.453 20.984 8.133 1 98 303 ALA B N 1
ATOM 4641 C CA . ALA B 1 303 ? -7.672 19.672 7.543 1 98 303 ALA B CA 1
ATOM 4642 C C . ALA B 1 303 ? -8.047 18.641 8.602 1 98 303 ALA B C 1
ATOM 4644 O O . ALA B 1 303 ? -8.898 17.781 8.375 1 98 303 ALA B O 1
ATOM 4645 N N . GLY B 1 304 ? -7.395 18.75 9.742 1 98.25 304 GLY B N 1
ATOM 4646 C CA . GLY B 1 304 ? -7.664 17.812 10.812 1 98.25 304 GLY B CA 1
ATOM 4647 C C . GLY B 1 304 ? -9.094 17.891 11.328 1 98.25 304 GLY B C 1
ATOM 4648 O O . GLY B 1 304 ? -9.711 16.859 11.602 1 98.25 304 GLY B O 1
ATOM 4649 N N . ILE B 1 305 ? -9.633 19.125 11.453 1 98.75 305 ILE B N 1
ATOM 4650 C CA . ILE B 1 305 ? -11.008 19.328 11.898 1 98.75 305 ILE B CA 1
ATOM 4651 C C . ILE B 1 305 ? -11.977 18.734 10.883 1 98.75 305 ILE B C 1
ATOM 4653 O O . ILE B 1 305 ? -12.875 17.969 11.242 1 98.75 305 ILE B O 1
ATOM 4657 N N . TYR B 1 306 ? -11.758 19.062 9.648 1 98.81 306 TYR B N 1
ATOM 4658 C CA . TYR B 1 306 ? -12.617 18.594 8.57 1 98.81 306 TYR B CA 1
ATOM 4659 C C . TYR B 1 306 ? -12.602 17.078 8.484 1 98.81 306 TYR B C 1
ATOM 4661 O O . TYR B 1 306 ? -13.656 16.438 8.406 1 98.81 306 TYR B O 1
ATOM 4669 N N . GLY B 1 307 ? -11.391 16.547 8.516 1 98.81 307 GLY B N 1
ATOM 4670 C CA . GLY B 1 307 ? -11.242 15.102 8.391 1 98.81 307 GLY B CA 1
ATOM 4671 C C . GLY B 1 307 ? -11.852 14.336 9.555 1 98.81 307 GLY B C 1
ATOM 4672 O O . GLY B 1 307 ? -12.438 13.273 9.359 1 98.81 307 GLY B O 1
ATOM 4673 N N . ALA B 1 308 ? -11.648 14.852 10.742 1 98.81 308 ALA B N 1
ATOM 4674 C CA . ALA B 1 308 ? -12.227 14.211 11.922 1 98.81 308 ALA B CA 1
ATOM 4675 C C . ALA B 1 308 ? -13.75 14.195 11.852 1 98.81 308 ALA B C 1
ATOM 4677 O O . ALA B 1 308 ? -14.375 13.172 12.109 1 98.81 308 ALA B O 1
ATOM 4678 N N . ALA B 1 309 ? -14.305 15.297 11.484 1 98.81 309 ALA B N 1
ATOM 4679 C CA . ALA B 1 309 ? -15.758 15.359 11.32 1 98.81 309 ALA B CA 1
ATOM 4680 C C . ALA B 1 309 ? -16.234 14.367 10.258 1 98.81 309 ALA B C 1
ATOM 4682 O O . ALA B 1 309 ? -17.219 13.648 10.469 1 98.81 309 ALA B O 1
ATOM 4683 N N . TYR B 1 310 ? -15.547 14.344 9.211 1 98.75 310 TYR B N 1
ATOM 4684 C CA . TYR B 1 310 ? -15.914 13.453 8.117 1 98.75 310 TYR B CA 1
ATOM 4685 C C . TYR B 1 310 ? -15.789 11.992 8.531 1 98.75 310 TYR B C 1
ATOM 4687 O O . TYR B 1 310 ? -16.625 11.164 8.172 1 98.75 310 TYR B O 1
ATOM 4695 N N . LEU B 1 311 ? -14.719 11.656 9.242 1 98.38 311 LEU B N 1
ATOM 4696 C CA . LEU B 1 311 ? -14.562 10.312 9.789 1 98.38 311 LEU B CA 1
ATOM 4697 C C . LEU B 1 311 ? -15.82 9.883 10.547 1 98.38 311 LEU B C 1
ATOM 4699 O O . LEU B 1 311 ? -16.328 8.773 10.344 1 98.38 311 LEU B O 1
ATOM 4703 N N . SER B 1 312 ? -16.25 10.766 11.438 1 98.38 312 SER B N 1
ATOM 4704 C CA . SER B 1 312 ? -17.422 10.445 12.242 1 98.38 312 SER B CA 1
ATOM 4705 C C . SER B 1 312 ? -18.672 10.266 11.375 1 98.38 312 SER B C 1
ATOM 4707 O O . SER B 1 312 ? -19.484 9.375 11.625 1 98.38 312 SER B O 1
ATOM 4709 N N . MET B 1 313 ? -18.812 11.07 10.375 1 98.06 313 MET B N 1
ATOM 4710 C CA . MET B 1 313 ? -19.938 10.969 9.453 1 98.06 313 MET B CA 1
ATOM 4711 C C . MET B 1 313 ? -19.938 9.609 8.75 1 98.06 313 MET B C 1
ATOM 4713 O O . MET B 1 313 ? -20.984 8.945 8.688 1 98.06 313 MET B O 1
ATOM 4717 N N . LEU B 1 314 ? -18.812 9.203 8.242 1 97.12 314 LEU B N 1
ATOM 4718 C CA . LEU B 1 314 ? -18.688 7.949 7.508 1 97.12 314 LEU B CA 1
ATOM 4719 C C . LEU B 1 314 ? -19.016 6.758 8.398 1 97.12 314 LEU B C 1
ATOM 4721 O O . LEU B 1 314 ? -19.719 5.836 7.98 1 97.12 314 LEU B O 1
ATOM 4725 N N . GLU B 1 315 ? -18.484 6.832 9.586 1 96.62 315 GLU B N 1
ATOM 4726 C CA . GLU B 1 315 ? -18.672 5.707 10.5 1 96.62 315 GLU B CA 1
ATOM 4727 C C . GLU B 1 315 ? -20.125 5.578 10.922 1 96.62 315 GLU B C 1
ATOM 4729 O O . GLU B 1 315 ? -20.641 4.469 11.102 1 96.62 315 GLU B O 1
ATOM 4734 N N . GLU B 1 316 ? -20.797 6.66 11.102 1 96 316 GLU B N 1
ATOM 4735 C CA . GLU B 1 316 ? -22.219 6.641 11.461 1 96 316 GLU B CA 1
ATOM 4736 C C . GLU B 1 316 ? -23.062 6.109 10.305 1 96 316 GLU B C 1
ATOM 4738 O O . GLU B 1 316 ? -24.078 5.441 10.531 1 96 316 GLU B O 1
ATOM 4743 N N . GLU B 1 317 ? -22.656 6.387 9.109 1 92.06 317 GLU B N 1
ATOM 4744 C CA . GLU B 1 317 ? -23.391 5.902 7.941 1 92.06 317 GLU B CA 1
ATOM 4745 C C . GLU B 1 317 ? -23.203 4.398 7.762 1 92.06 317 GLU B C 1
ATOM 4747 O O . GLU B 1 317 ? -24.078 3.723 7.223 1 92.06 317 GLU B O 1
ATOM 4752 N N . ASN B 1 318 ? -22.125 3.895 8.117 1 87 318 ASN B N 1
ATOM 4753 C CA . ASN B 1 318 ? -21.797 2.482 7.941 1 87 318 ASN B CA 1
ATOM 4754 C C . ASN B 1 318 ? -22.406 1.625 9.047 1 87 318 ASN B C 1
ATOM 4756 O O . ASN B 1 318 ? -22.344 0.396 8.992 1 87 318 ASN B O 1
ATOM 4760 N N . LYS B 1 319 ? -22.984 2.23 10.078 1 81.31 319 LYS B N 1
ATOM 4761 C CA . LYS B 1 319 ? -23.688 1.486 11.125 1 81.31 319 LYS B CA 1
ATOM 4762 C C . LYS B 1 319 ? -25.047 0.994 10.648 1 81.31 319 LYS B C 1
ATOM 4764 O O . LYS B 1 319 ? -25.516 -0.066 11.062 1 81.31 319 LYS B O 1
#

InterPro domains:
  IPR000600 ROK family [PF00480] (4-311)
  IPR000600 ROK family [PTHR18964] (2-312)
  IPR004654 Glucokinase ROK [TIGR00744] (6-313)
  IPR043129 ATPase, nucleotide binding domain [SSF53067] (1-314)
  IPR049874 ROK, conserved site [PS01125] (137-164)